Protein AF-0000000072267188 (afdb_homodimer)

Organism: Cereibacter sphaeroides (strain ATCC 17023 / DSM 158 / JCM 6121 / CCUG 31486 / LMG 2827 / NBRC 12203 / NCIMB 8253 / ATH 2.4.1.) (NCBI:txid272943)

Sequence (470 aa):
MLASLAALDLHISLFVNSAMGSLPTFDQLLHIVERNSLFKGVFSMMLFWGLWFAASRDVARTHARLLATLVVAVLAVAVGRTLAMVLPYRPRPIHDPDLGFLLHSGLSHETLDGWSSMPSDHAVLYFALATGIFLAHRAVGVVALLHAIFIICLPRIYFGLHYTGDIVAGTIIGIAMAVVLVPVLARQFQRLDLPGYAASHGALFYPAVFFVTWQVALMFGPVRDLLRDLAAALAMLASLAALDLHISLFVNSAMGSLPTFDQLLHIVERNSLFKGVFSMMLFWGLWFAASRDVARTHARLLATLVVAVLAVAVGRTLAMVLPYRPRPIHDPDLGFLLHSGLSHETLDGWSSMPSDHAVLYFALATGIFLAHRAVGVVALLHAIFIICLPRIYFGLHYTGDIVAGTIIGIAMAVVLVPVLARQFQRLDLPGYAASHGALFYPAVFFVTWQVALMFGPVRDLLRDLAAALA

InterPro domains:
  IPR000326 Phosphatidic acid phosphatase type 2/haloperoxidase [PF01569] (68-186)
  IPR000326 Phosphatidic acid phosphatase type 2/haloperoxidase [SM00014] (65-182)
  IPR036938 Phosphatidic acid phosphatase type 2/haloperoxidase superfamily [SSF48317] (5-191)

pLDDT: mean 95.25, std 4.06, range [75.12, 98.88]

Solvent-accessible surface area (backbone atoms only — not comparable to full-atom values): 22996 Å² total; per-residue (Å²): 107,70,66,56,52,49,48,49,32,48,51,55,27,47,56,55,19,62,57,59,74,75,45,59,68,57,52,51,53,50,51,51,47,61,71,34,49,74,62,44,32,44,51,56,42,29,52,52,41,16,49,63,49,52,51,79,68,65,41,57,59,38,43,15,22,50,54,21,17,55,53,44,22,55,50,32,33,53,50,30,50,50,44,21,68,71,43,82,79,34,80,29,49,47,57,39,78,85,76,68,70,62,73,52,88,91,56,54,58,62,62,73,62,96,51,42,27,42,37,24,49,65,28,10,27,38,31,10,38,13,43,17,42,26,75,50,37,55,72,65,9,50,54,34,42,49,43,33,46,62,50,56,44,44,48,34,28,39,55,26,58,26,47,48,54,20,38,50,50,9,31,52,52,7,35,52,48,19,68,56,46,16,62,54,43,15,52,52,31,49,73,68,37,47,50,57,45,42,70,74,37,28,34,60,40,46,20,51,50,48,52,53,43,51,33,52,21,50,72,38,45,55,59,52,51,49,53,52,52,49,52,59,69,72,94,107,71,66,56,51,51,49,50,32,49,50,54,26,46,57,55,21,63,56,60,76,77,45,59,68,56,52,51,52,51,50,50,48,62,70,34,50,74,63,44,34,43,51,57,41,28,52,50,41,15,50,63,48,52,51,79,68,64,41,57,59,38,44,14,22,50,54,21,17,55,54,45,21,54,52,33,33,53,49,30,52,49,45,22,68,72,43,82,78,34,80,29,49,47,57,38,78,85,76,66,68,63,76,53,88,93,56,56,60,62,62,74,61,96,48,41,27,42,37,24,50,65,27,9,26,39,30,10,38,14,43,15,41,24,76,50,38,55,72,65,9,50,54,36,42,49,43,32,46,61,50,56,44,44,49,34,26,39,56,26,57,27,45,48,54,18,38,52,50,9,31,52,52,7,35,51,48,20,69,57,45,17,62,54,43,14,52,51,31,50,75,70,38,47,50,58,46,42,70,74,37,28,35,60,40,46,19,51,49,48,51,52,42,52,34,52,21,49,72,39,45,54,58,53,51,49,53,52,51,50,52,59,68,72,95

Radius of gyration: 24.24 Å; Cα contacts (8 Å, |Δi|>4): 715; chains: 2; bounding box: 54×77×54 Å

Nearest PDB structures (foldseek):
  6ebu-assembly1_A  TM=7.072E-01  e=2.477E-03  Aquifex aeolicus VF5
  7f17-assembly3_C  TM=5.908E-01  e=7.025E-02  Pseudomonas aeruginosa
  7f18-assembly3_C  TM=6.341E-01  e=1.543E-01  Pseudomonas aeruginosa
  7f18-assembly2_B  TM=5.913E-01  e=1.268E-01  Pseudomonas aeruginosa
  6ebu-assembly1_A  TM=7.071E-01  e=2.822E-03  Aquifex aeolicus VF5

Foldseek 3Di:
DVVVVVVVLLVVLQVLQVCPPVDPVVLVVLVVLQVDLVQALLVLLVLLVVQLVVDDPPNLLLNLLSVLLLVLLVVQLVVQQVCQVPPDAAQFQLLDVVSPGDADPVDHNCVVPPTGQAQPSLLQNQLLSLLSNCVSPVVSSVVSVVSSPPRHPSVCSNRRVHTPVNNVRSNCSSNVSNVPRSVVRSVVCVVVPVVVVCVVVVVPPVVVVVVSSVCSSVVNVVVVVVVVVVVVVVD/DVVVVVVVLLVVLQVLQVCPPVDLVVLVVLVVLQVDLVLALLVLLVLLVVQLVVDDPPNLLLNLLSVLLLVLLVVQLVVQQVCQVPPPAAQFQLLDVVSPGDADPVDHNCVVNPTGQAAPSLLQNQLLSLLSNCVSPVVSSVVSVVSSPPRHPSVCSNRRVHTPVNNVRSNCSSNVSNVPRSVVRSVVCVVVPVVVVCVVPVVPNVVVVVVSSVCSSVVNVVVVVVVVVVVVVVD

Secondary structure (DSSP, 8-state):
-HHHHHHHHHHHHHHHHTTTTSSHHHHHHHHHHHH-GGGTHHHHHHHHHHHHHH--SSHHHHHHHHHHHHHHHHHHHHHHHHHHHHSPP---GGG-GGG-----TT--TTTTTTS--SS-HHHHHHHHHHHHHHHH-HHHHHHHHHHIIIIIIHHHHHTTSS-HHHHHHHHHHHHHHHHHHHHHHHHHHHHTTHHHHHHH-HHHHHHHHHHHHHHHHTTTHHHHHHHHHHHHHH-/-HHHHHHHHHHHHHHHHTTTTSSHHHHHHHHHHHH-GGGTHHHHHHHHHHHHHH--SSHHHHHHHHHHHHHHHHHHHHHHHHHHHHSPP---GGG-GGG-----TT--TTTTTTS--SS-HHHHHHHHHHHHHHHH-HHHHHHHHHHIIIIIIHHHHHTTSS-HHHHHHHHHHHHHHHHHHHHHHHHHHHHTTHHHHHHH-HHHHHHHHHHHHHHHHTTTHHHHHHHHHHHHHH-

Structure (mmCIF, N/CA/C/O backbone):
data_AF-0000000072267188-model_v1
#
loop_
_entity.id
_entity.type
_entity.pdbx_description
1 polymer 'Efflux channel'
#
loop_
_atom_site.group_PDB
_atom_site.id
_atom_site.type_symbol
_atom_site.label_atom_id
_atom_site.label_alt_id
_atom_site.label_comp_id
_atom_site.label_asym_id
_atom_site.label_entity_id
_atom_site.label_seq_id
_atom_site.pdbx_PDB_ins_code
_atom_site.Cartn_x
_atom_site.Cartn_y
_atom_site.Cartn_z
_atom_site.occupancy
_atom_site.B_iso_or_equiv
_atom_site.auth_seq_id
_atom_site.auth_comp_id
_atom_site.auth_asym_id
_atom_site.auth_atom_id
_atom_site.pdbx_PDB_model_num
ATOM 1 N N . MET A 1 1 ? 16.875 -37.344 -16.531 1 76.38 1 MET A N 1
ATOM 2 C CA . MET A 1 1 ? 15.516 -36.844 -16.391 1 76.38 1 MET A CA 1
ATOM 3 C C . MET A 1 1 ? 15.516 -35.438 -15.836 1 76.38 1 MET A C 1
ATOM 5 O O . MET A 1 1 ? 14.977 -34.5 -16.453 1 76.38 1 MET A O 1
ATOM 9 N N . LEU A 1 2 ? 16.172 -35.25 -14.766 1 77.06 2 LEU A N 1
ATOM 10 C CA . LEU A 1 2 ? 16.25 -33.906 -14.18 1 77.06 2 LEU A CA 1
ATOM 11 C C . LEU A 1 2 ? 17 -32.969 -15.109 1 77.06 2 LEU A C 1
ATOM 13 O O . LEU A 1 2 ? 16.609 -31.797 -15.25 1 77.06 2 LEU A O 1
ATOM 17 N N . ALA A 1 3 ? 18.016 -33.469 -15.781 1 86.44 3 ALA A N 1
ATOM 18 C CA . ALA A 1 3 ? 18.781 -32.625 -16.703 1 86.44 3 ALA A CA 1
ATOM 19 C C . ALA A 1 3 ? 17.938 -32.219 -17.891 1 86.44 3 ALA A C 1
ATOM 21 O O . ALA A 1 3 ? 18.031 -31.062 -18.359 1 86.44 3 ALA A O 1
ATOM 22 N N . SER A 1 4 ? 17.109 -33.094 -18.328 1 89.62 4 SER A N 1
ATOM 23 C CA . SER A 1 4 ? 16.234 -32.781 -19.453 1 89.62 4 SER A CA 1
ATOM 24 C C . SER A 1 4 ? 15.172 -31.766 -19.078 1 89.62 4 SER A C 1
ATOM 26 O O . SER A 1 4 ? 14.859 -30.875 -19.859 1 89.62 4 SER A O 1
ATOM 28 N N . LEU A 1 5 ? 14.656 -31.891 -17.922 1 88.88 5 LEU A N 1
ATOM 29 C CA . LEU A 1 5 ? 13.664 -30.938 -17.453 1 88.88 5 LEU A CA 1
ATOM 30 C C . LEU A 1 5 ? 14.289 -29.547 -17.297 1 88.88 5 LEU A C 1
ATOM 32 O O . LEU A 1 5 ? 13.648 -28.531 -17.609 1 88.88 5 LEU A O 1
ATOM 36 N N . ALA A 1 6 ? 15.484 -29.594 -16.812 1 90.06 6 ALA A N 1
ATOM 37 C CA . ALA A 1 6 ? 16.203 -28.328 -16.656 1 90.06 6 ALA A CA 1
ATOM 38 C C . ALA A 1 6 ? 16.469 -27.672 -18 1 90.06 6 ALA A C 1
ATOM 40 O O . ALA A 1 6 ? 16.359 -26.453 -18.141 1 90.06 6 ALA A O 1
ATOM 41 N N . ALA A 1 7 ? 16.828 -28.484 -18.891 1 92.69 7 ALA A N 1
ATOM 42 C CA . ALA A 1 7 ? 17.078 -27.969 -20.234 1 92.69 7 ALA A CA 1
ATOM 43 C C . ALA A 1 7 ? 15.805 -27.422 -20.875 1 92.69 7 ALA A C 1
ATOM 45 O O . ALA A 1 7 ? 15.828 -26.375 -21.516 1 92.69 7 ALA A O 1
ATOM 46 N N . LEU A 1 8 ? 14.773 -28.156 -20.719 1 94.25 8 LEU A N 1
ATOM 47 C CA . LEU A 1 8 ? 13.484 -27.688 -21.219 1 94.25 8 LEU A CA 1
ATOM 48 C C . LEU A 1 8 ? 13.07 -26.375 -20.562 1 94.25 8 LEU A C 1
ATOM 50 O O . LEU A 1 8 ? 12.602 -25.453 -21.234 1 94.25 8 LEU A O 1
ATOM 54 N N . ASP A 1 9 ? 13.203 -26.297 -19.266 1 95.75 9 ASP A N 1
ATOM 55 C CA . ASP A 1 9 ? 12.922 -25.094 -18.5 1 95.75 9 ASP A CA 1
ATOM 56 C C . ASP A 1 9 ? 13.695 -23.906 -19.047 1 95.75 9 ASP A C 1
ATOM 58 O O . ASP A 1 9 ? 13.109 -22.844 -19.297 1 95.75 9 ASP A O 1
ATOM 62 N N . LEU A 1 10 ? 14.953 -24.141 -19.281 1 94.56 10 LEU A N 1
ATOM 63 C CA . LEU A 1 10 ? 15.805 -23.078 -19.828 1 94.56 10 LEU A CA 1
ATOM 64 C C . LEU A 1 10 ? 15.352 -22.688 -21.219 1 94.56 10 LEU A C 1
ATOM 66 O O . LEU A 1 10 ? 15.258 -21.484 -21.531 1 94.56 10 LEU A O 1
ATOM 70 N N . HIS A 1 11 ? 15.07 -23.656 -22 1 95.56 11 HIS A N 1
ATOM 71 C CA . HIS A 1 11 ? 14.664 -23.406 -23.391 1 95.56 11 HIS A CA 1
ATOM 72 C C . HIS A 1 11 ? 13.391 -22.578 -23.453 1 95.56 11 HIS A C 1
ATOM 74 O O . HIS A 1 11 ? 13.328 -21.594 -24.188 1 95.56 11 HIS A O 1
ATOM 80 N N . ILE A 1 12 ? 12.43 -22.906 -22.688 1 96.81 12 ILE A N 1
ATOM 81 C CA . ILE A 1 12 ? 11.164 -22.188 -22.672 1 96.81 12 ILE A CA 1
ATOM 82 C C . ILE A 1 12 ? 11.383 -20.766 -22.156 1 96.81 12 ILE A C 1
ATOM 84 O O . ILE A 1 12 ? 10.844 -19.812 -22.703 1 96.81 12 ILE A O 1
ATOM 88 N N . SER A 1 13 ? 12.133 -20.641 -21.094 1 97.12 13 SER A N 1
ATOM 89 C CA . SER A 1 13 ? 12.414 -19.328 -20.516 1 97.12 13 SER A CA 1
ATOM 90 C C . SER A 1 13 ? 13.125 -18.422 -21.5 1 97.12 13 SER A C 1
ATOM 92 O O . SER A 1 13 ? 12.773 -17.25 -21.625 1 97.12 13 SER A O 1
ATOM 94 N N . LEU A 1 14 ? 14.078 -19.016 -22.234 1 95.94 14 LEU A N 1
ATOM 95 C CA . LEU A 1 14 ? 14.82 -18.25 -23.219 1 95.94 14 LEU A CA 1
ATOM 96 C C . LEU A 1 14 ? 13.922 -17.844 -24.391 1 95.94 14 LEU A C 1
ATOM 98 O O . LEU A 1 14 ? 14.078 -16.766 -24.969 1 95.94 14 LEU A O 1
ATOM 102 N N . PHE A 1 15 ? 13.062 -18.688 -24.734 1 96.62 15 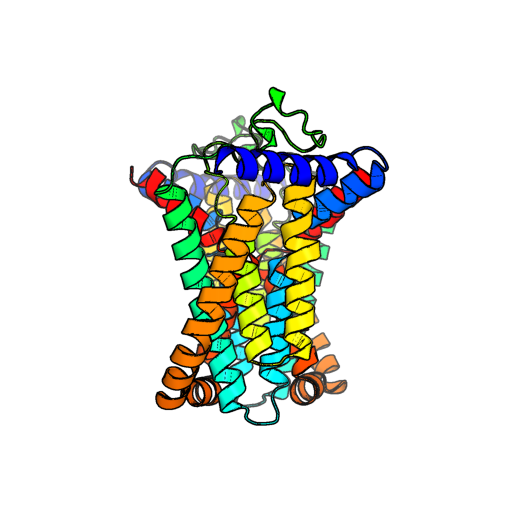PHE A N 1
ATOM 103 C CA . PHE A 1 15 ? 12.117 -18.375 -25.797 1 96.62 15 PHE A CA 1
ATOM 104 C C . PHE A 1 15 ? 11.281 -17.156 -25.453 1 96.62 15 PHE A C 1
ATOM 106 O O . PHE A 1 15 ? 11.117 -16.25 -26.266 1 96.62 15 PHE A O 1
ATOM 113 N N . VAL A 1 16 ? 10.742 -17.078 -24.25 1 96.69 16 VAL A N 1
ATOM 114 C CA . VAL A 1 16 ? 9.945 -15.945 -23.797 1 96.69 16 VAL A CA 1
ATOM 115 C C . VAL A 1 16 ? 10.812 -14.688 -23.75 1 96.69 16 VAL A C 1
ATOM 117 O O . VAL A 1 16 ? 10.398 -13.625 -24.234 1 96.69 16 VAL A O 1
ATOM 120 N N . ASN A 1 17 ? 11.969 -14.836 -23.234 1 96.81 17 ASN A N 1
ATOM 121 C CA . ASN A 1 17 ? 12.898 -13.719 -23.109 1 96.81 17 ASN A CA 1
ATOM 122 C C . ASN A 1 17 ? 13.359 -13.211 -24.469 1 96.81 17 ASN A C 1
ATOM 124 O O . ASN A 1 17 ? 13.703 -12.039 -24.609 1 96.81 17 ASN A O 1
ATOM 128 N N . SER A 1 18 ? 13.344 -14.07 -25.469 1 95.25 18 SER A N 1
ATOM 129 C CA . SER A 1 18 ? 13.914 -13.758 -26.781 1 95.25 18 SER A CA 1
ATOM 130 C C . SER A 1 18 ? 13.148 -12.625 -27.469 1 95.25 18 SER A C 1
ATOM 132 O O . SER A 1 18 ? 13.656 -12 -28.391 1 95.25 18 SER A O 1
ATOM 134 N N . ALA A 1 19 ? 11.977 -12.367 -27.016 1 95.69 19 ALA A N 1
ATOM 135 C CA . ALA A 1 19 ? 11.18 -11.297 -27.594 1 95.69 19 ALA A CA 1
ATOM 136 C C . ALA A 1 19 ? 11.672 -9.93 -27.109 1 95.69 19 ALA A C 1
ATOM 138 O O . ALA A 1 19 ? 11.312 -8.898 -27.688 1 95.69 19 ALA A O 1
ATOM 139 N N . MET A 1 20 ? 12.344 -9.945 -26.062 1 94.44 20 MET A N 1
ATOM 140 C CA . MET A 1 20 ? 12.852 -8.688 -25.5 1 94.44 20 MET A CA 1
ATOM 141 C C . MET A 1 20 ? 13.773 -7.988 -26.5 1 94.44 20 MET A C 1
ATOM 143 O O . MET A 1 20 ? 14.594 -8.641 -27.156 1 94.44 20 MET A O 1
ATOM 147 N N . GLY A 1 21 ? 13.617 -6.691 -26.578 1 92.12 21 GLY A N 1
ATOM 148 C CA . GLY A 1 21 ? 14.438 -5.926 -27.516 1 92.12 21 GLY A CA 1
ATOM 149 C C . GLY A 1 21 ? 13.766 -5.695 -28.844 1 92.12 21 GLY A C 1
ATOM 150 O O . GLY A 1 21 ? 14.164 -4.801 -29.609 1 92.12 21 GLY A O 1
ATOM 151 N N . SER A 1 22 ? 12.781 -6.461 -29.203 1 94.25 22 SER A N 1
ATOM 152 C CA . SER A 1 22 ? 12.086 -6.305 -30.484 1 94.25 22 SER A CA 1
ATOM 153 C C . SER A 1 22 ? 11.289 -5 -30.516 1 94.25 22 SER A C 1
ATOM 155 O O . SER A 1 22 ? 11.242 -4.324 -31.547 1 94.25 22 SER A O 1
ATOM 157 N N . LEU A 1 23 ? 10.711 -4.629 -29.453 1 93.5 23 LEU A N 1
ATOM 158 C CA . LEU A 1 23 ? 9.992 -3.373 -29.297 1 93.5 23 LEU A CA 1
ATOM 159 C C . LEU A 1 23 ? 10.367 -2.695 -27.984 1 93.5 23 LEU A C 1
ATOM 161 O O . LEU A 1 23 ? 9.711 -2.91 -26.953 1 93.5 23 LEU A O 1
ATOM 165 N N . PRO A 1 24 ? 11.281 -1.83 -28.094 1 91.5 24 PRO A N 1
ATOM 166 C CA . PRO A 1 24 ? 11.828 -1.22 -26.875 1 91.5 24 PRO A CA 1
ATOM 167 C C . PRO A 1 24 ? 10.766 -0.508 -26.047 1 91.5 24 PRO A C 1
ATOM 169 O O . PRO A 1 24 ? 10.805 -0.563 -24.812 1 91.5 24 PRO A O 1
ATOM 172 N N . THR A 1 25 ? 9.852 0.139 -26.703 1 92.56 25 THR A N 1
ATOM 173 C CA . THR A 1 25 ? 8.797 0.828 -25.984 1 92.56 25 THR A CA 1
ATOM 174 C C . THR A 1 25 ? 7.926 -0.168 -25.219 1 92.56 25 THR A C 1
ATOM 176 O O . THR A 1 25 ? 7.535 0.09 -24.078 1 92.56 25 THR A O 1
ATOM 179 N N . PHE A 1 26 ? 7.672 -1.288 -25.812 1 94.31 26 PHE A N 1
ATOM 180 C CA . PHE A 1 26 ? 6.906 -2.334 -25.141 1 94.31 26 PHE A CA 1
ATOM 181 C C . PHE A 1 26 ? 7.66 -2.855 -23.922 1 94.31 26 PHE A C 1
ATOM 183 O O . PHE A 1 26 ? 7.066 -3.047 -22.859 1 94.31 26 PHE A O 1
ATOM 190 N N . ASP A 1 27 ? 8.953 -3.035 -24.078 1 95.94 27 ASP A N 1
ATOM 191 C CA . ASP A 1 27 ? 9.773 -3.514 -22.969 1 95.94 27 ASP A CA 1
ATOM 192 C C . ASP A 1 27 ? 9.727 -2.549 -21.781 1 95.94 27 ASP A C 1
ATOM 194 O O . ASP A 1 27 ? 9.586 -2.973 -20.641 1 95.94 27 ASP A O 1
ATOM 198 N N . GLN A 1 28 ? 9.742 -1.306 -22.141 1 94.81 28 GLN A N 1
ATOM 199 C CA . GLN A 1 28 ? 9.727 -0.291 -21.094 1 94.81 28 GLN A CA 1
ATOM 200 C C . GLN A 1 28 ? 8.375 -0.25 -20.375 1 94.81 28 GLN A C 1
ATOM 202 O O . GLN A 1 28 ? 8.312 -0.186 -19.156 1 94.81 28 GLN A O 1
ATOM 207 N N . LEU A 1 29 ? 7.348 -0.278 -21.109 1 94.94 29 LEU A N 1
ATOM 208 C CA . LEU A 1 29 ? 6.008 -0.239 -20.531 1 94.94 29 LEU A CA 1
ATOM 209 C C . LEU A 1 29 ? 5.746 -1.479 -19.688 1 94.94 29 LEU A C 1
ATOM 211 O O . LEU A 1 29 ? 5.18 -1.382 -18.594 1 94.94 29 LEU A O 1
ATOM 215 N N . LEU A 1 30 ? 6.176 -2.619 -20.172 1 96.31 30 LEU A N 1
ATOM 216 C CA . LEU A 1 30 ? 5.996 -3.861 -19.422 1 96.31 30 LEU A CA 1
ATOM 217 C C . LEU A 1 30 ? 6.801 -3.838 -18.125 1 96.31 30 LEU A C 1
ATOM 219 O O . LEU A 1 30 ? 6.352 -4.363 -17.109 1 96.31 30 LEU A O 1
ATOM 223 N N . HIS A 1 31 ? 7.965 -3.232 -18.219 1 96.12 31 HIS A N 1
ATOM 224 C CA . HIS A 1 31 ? 8.789 -3.102 -17.016 1 96.12 31 HIS A CA 1
ATOM 225 C C . HIS A 1 31 ? 8.117 -2.213 -15.977 1 96.12 31 HIS A C 1
ATOM 227 O O . HIS A 1 31 ? 8.18 -2.496 -14.781 1 96.12 31 HIS A O 1
ATOM 233 N N . ILE A 1 32 ? 7.438 -1.173 -16.438 1 95.5 32 ILE A N 1
ATOM 234 C CA . ILE A 1 32 ? 6.688 -0.298 -15.539 1 95.5 32 ILE A CA 1
ATOM 235 C C . ILE A 1 32 ? 5.547 -1.08 -14.891 1 95.5 32 ILE A C 1
ATOM 237 O O . ILE A 1 32 ? 5.348 -1 -13.672 1 95.5 32 ILE A O 1
ATOM 241 N N . VAL A 1 33 ? 4.875 -1.87 -15.625 1 95.31 33 VAL A N 1
ATOM 242 C CA . VAL A 1 33 ? 3.738 -2.652 -15.148 1 95.31 33 VAL A CA 1
ATOM 243 C C . VAL A 1 33 ? 4.211 -3.668 -14.109 1 95.31 33 VAL A C 1
ATOM 245 O O . VAL A 1 33 ? 3.617 -3.789 -13.039 1 95.31 33 VAL A O 1
ATOM 248 N N . GLU A 1 34 ? 5.254 -4.332 -14.391 1 94.5 34 GLU A N 1
ATOM 249 C CA . GLU A 1 34 ? 5.688 -5.43 -13.531 1 94.5 34 GLU A CA 1
ATOM 250 C C . GLU A 1 34 ? 6.25 -4.914 -12.211 1 94.5 34 GLU A C 1
ATOM 252 O O . GLU A 1 34 ? 6.195 -5.609 -11.195 1 94.5 34 GLU A O 1
ATOM 257 N N . ARG A 1 35 ? 6.727 -3.686 -12.211 1 93.56 35 ARG A N 1
ATOM 258 C CA . ARG A 1 35 ? 7.379 -3.176 -11.008 1 93.56 35 ARG A CA 1
ATOM 259 C C . ARG A 1 35 ? 6.395 -2.404 -10.133 1 93.56 35 ARG A C 1
ATOM 261 O O . ARG A 1 35 ? 6.648 -2.186 -8.945 1 93.56 35 ARG A O 1
ATOM 268 N N . ASN A 1 36 ? 5.332 -1.927 -10.711 1 95.62 36 ASN A N 1
ATOM 269 C CA . ASN A 1 36 ? 4.43 -1.022 -10 1 95.62 36 ASN A CA 1
ATOM 270 C C . ASN A 1 36 ? 3.275 -1.778 -9.352 1 95.62 36 ASN A C 1
ATOM 272 O O . ASN A 1 36 ? 2.549 -2.51 -10.023 1 95.62 36 ASN A O 1
ATOM 276 N N . SER A 1 37 ? 2.998 -1.562 -8.07 1 94.31 37 SER A N 1
ATOM 277 C CA . SER A 1 37 ? 1.978 -2.262 -7.297 1 94.31 37 SER A CA 1
ATOM 278 C C . SER A 1 37 ? 0.576 -1.916 -7.789 1 94.31 37 SER A C 1
ATOM 280 O O . SER A 1 37 ? -0.388 -2.619 -7.477 1 94.31 37 SER A O 1
ATOM 282 N N . LEU A 1 38 ? 0.444 -0.849 -8.57 1 95.12 38 LEU A N 1
ATOM 283 C CA . LEU A 1 38 ? -0.836 -0.44 -9.141 1 95.12 38 LEU A CA 1
ATOM 284 C C . LEU A 1 38 ? -1.42 -1.544 -10.016 1 95.12 38 LEU A C 1
ATOM 286 O O . LEU A 1 38 ? -2.641 -1.65 -10.156 1 95.12 38 LEU A O 1
ATOM 290 N N . PHE A 1 39 ? -0.511 -2.354 -10.484 1 96.19 39 PHE A N 1
ATOM 291 C CA . PHE A 1 39 ? -0.973 -3.322 -11.469 1 96.19 39 PHE A CA 1
ATOM 292 C C . PHE A 1 39 ? -0.914 -4.738 -10.906 1 96.19 39 PHE A C 1
ATOM 294 O O . PHE A 1 39 ? -1.162 -5.707 -11.625 1 96.19 39 PHE A O 1
ATOM 301 N N . LYS A 1 40 ? -0.637 -4.918 -9.664 1 95.38 40 LYS A N 1
ATOM 302 C CA . LYS A 1 40 ? -0.408 -6.242 -9.094 1 95.38 40 LYS A CA 1
ATOM 303 C C . LYS A 1 40 ? -1.466 -6.582 -8.047 1 95.38 40 LYS A C 1
ATOM 305 O O . LYS A 1 40 ? -2.637 -6.777 -8.375 1 95.38 40 LYS A O 1
ATOM 310 N N . GLY A 1 41 ? -1.154 -6.484 -6.809 1 94.81 41 GLY A N 1
ATOM 311 C CA . GLY A 1 41 ? -2.014 -7.027 -5.77 1 94.81 41 GLY A CA 1
ATOM 312 C C . GLY A 1 41 ? -3.26 -6.195 -5.531 1 94.81 41 GLY A C 1
ATOM 313 O O . GLY A 1 41 ? -4.277 -6.711 -5.066 1 94.81 41 GLY A O 1
ATOM 314 N N . VAL A 1 42 ? -3.191 -4.848 -5.832 1 97.69 42 VAL A N 1
ATOM 315 C CA . VAL A 1 42 ? -4.336 -3.982 -5.578 1 97.69 42 VAL A CA 1
ATOM 316 C C . VAL A 1 42 ? -5.52 -4.426 -6.438 1 97.69 42 VAL A C 1
ATOM 318 O O . VAL A 1 42 ? -6.672 -4.355 -6.004 1 97.69 42 VAL A O 1
ATOM 321 N N . PHE A 1 43 ? -5.234 -4.934 -7.637 1 97.44 43 PHE A N 1
ATOM 322 C CA . PHE A 1 43 ? -6.285 -5.41 -8.531 1 97.44 43 PHE A CA 1
ATOM 323 C C . PHE A 1 43 ? -7.012 -6.605 -7.922 1 97.44 43 PHE A C 1
ATOM 325 O O . PHE A 1 43 ? -8.242 -6.621 -7.859 1 97.44 43 PHE A O 1
ATOM 332 N N . SER A 1 44 ? -6.281 -7.594 -7.441 1 97.38 44 SER A N 1
ATOM 333 C CA . SER A 1 44 ? -6.879 -8.773 -6.824 1 97.38 44 SER A CA 1
ATOM 334 C C . SER A 1 44 ? -7.711 -8.398 -5.602 1 97.38 44 SER A C 1
ATOM 336 O O . SER A 1 44 ? -8.781 -8.969 -5.371 1 97.38 44 SER A O 1
ATOM 338 N N . MET A 1 45 ? -7.234 -7.418 -4.84 1 98.5 45 MET A N 1
ATOM 339 C CA . MET A 1 45 ? -7.961 -7.02 -3.639 1 98.5 45 MET A CA 1
ATOM 340 C C . MET A 1 45 ? -9.227 -6.246 -4 1 98.5 45 MET A C 1
ATOM 342 O O . MET A 1 45 ? -10.227 -6.324 -3.293 1 98.5 45 MET A O 1
ATOM 346 N N . MET A 1 46 ? -9.141 -5.52 -5.152 1 98.62 46 MET A N 1
ATOM 347 C CA . MET A 1 46 ? -10.359 -4.871 -5.629 1 98.62 46 MET A CA 1
ATOM 348 C C . MET A 1 46 ? -11.414 -5.906 -6.008 1 98.62 46 MET A C 1
ATOM 350 O O . MET A 1 46 ? -12.602 -5.719 -5.727 1 98.62 46 MET A O 1
ATOM 354 N N . LEU A 1 47 ? -11 -7.016 -6.652 1 98.44 47 LEU A N 1
ATOM 355 C CA . LEU A 1 47 ? -11.93 -8.102 -6.961 1 98.44 47 LEU A CA 1
ATOM 356 C C . LEU A 1 47 ? -12.516 -8.695 -5.684 1 98.44 47 LEU A C 1
ATOM 358 O O . LEU A 1 47 ? -13.711 -8.984 -5.625 1 98.44 47 LEU A O 1
ATOM 362 N N . PHE A 1 48 ? -11.68 -8.875 -4.637 1 98.44 48 PHE A N 1
ATOM 363 C CA . PHE A 1 48 ? -12.109 -9.391 -3.342 1 98.44 48 PHE A CA 1
ATOM 364 C C . PHE A 1 48 ? -13.211 -8.523 -2.756 1 98.44 48 PHE A C 1
ATOM 366 O O . PHE A 1 48 ? -14.281 -9.023 -2.4 1 98.44 48 PHE A O 1
ATOM 373 N N . TRP A 1 49 ? -13.008 -7.219 -2.705 1 98.44 49 TRP A N 1
ATOM 374 C CA . TRP A 1 49 ? -13.969 -6.293 -2.121 1 98.44 49 TRP A CA 1
ATOM 375 C C . TRP A 1 49 ? -15.242 -6.23 -2.957 1 98.44 49 TRP A C 1
ATOM 377 O O . TRP A 1 49 ? -16.344 -6.16 -2.414 1 98.44 49 TRP A O 1
ATOM 387 N N . GLY A 1 50 ? -15.062 -6.227 -4.305 1 98.38 50 GLY A N 1
ATOM 388 C CA . GLY A 1 50 ? -16.234 -6.246 -5.176 1 98.38 50 GLY A CA 1
ATOM 389 C C . GLY A 1 50 ? -17.109 -7.457 -4.961 1 98.38 50 GLY A C 1
ATOM 390 O O . GLY A 1 50 ? -18.328 -7.328 -4.824 1 98.38 50 GLY A O 1
ATOM 391 N N . LEU A 1 51 ? -16.516 -8.602 -4.887 1 97.5 51 LEU A N 1
ATOM 392 C CA . LEU A 1 51 ? -17.266 -9.836 -4.699 1 97.5 51 LEU A CA 1
ATOM 393 C C . LEU A 1 51 ? -17.891 -9.883 -3.316 1 97.5 51 LEU A C 1
ATOM 395 O O . LEU A 1 51 ? -19.016 -10.391 -3.16 1 97.5 51 LEU A O 1
ATOM 399 N N . TRP A 1 52 ? -17.188 -9.398 -2.305 1 97.19 52 TRP A N 1
ATOM 400 C CA . TRP A 1 52 ? -17.688 -9.352 -0.937 1 97.19 52 TRP A CA 1
ATOM 401 C C . TRP A 1 52 ? -19.031 -8.633 -0.875 1 97.19 52 TRP A C 1
ATOM 403 O O . TRP A 1 52 ? -19.969 -9.102 -0.213 1 97.19 52 TRP A O 1
ATOM 413 N N . PHE A 1 53 ? -19.188 -7.586 -1.665 1 96.44 53 PHE A N 1
ATOM 414 C CA . PHE A 1 53 ? -20.391 -6.766 -1.547 1 96.44 53 PHE A CA 1
ATOM 415 C C . PHE A 1 53 ? -21.359 -7.055 -2.686 1 96.44 53 PHE A C 1
ATOM 417 O O . PHE A 1 53 ? -22.469 -6.52 -2.713 1 96.44 53 PHE A O 1
ATOM 424 N N . ALA A 1 54 ? -20.922 -7.863 -3.6 1 95.56 54 ALA A N 1
ATOM 425 C CA . ALA A 1 54 ? -21.812 -8.281 -4.676 1 95.56 54 ALA A CA 1
ATOM 426 C C . ALA A 1 54 ? -22.641 -9.5 -4.266 1 95.56 54 ALA A C 1
ATOM 428 O O . ALA A 1 54 ? -23.656 -9.812 -4.883 1 95.56 54 ALA A O 1
ATOM 429 N N . ALA A 1 55 ? -22.109 -10.211 -3.303 1 90.56 55 ALA A N 1
ATOM 430 C CA . ALA A 1 55 ? -22.75 -11.477 -2.926 1 90.56 55 ALA A CA 1
ATOM 431 C C . ALA A 1 55 ? -24.219 -11.258 -2.535 1 90.56 55 ALA A C 1
ATOM 433 O O . ALA A 1 55 ? -24.516 -10.438 -1.665 1 90.56 55 ALA A O 1
ATOM 434 N N . SER A 1 56 ? -25.109 -11.875 -3.203 1 87.62 56 SER A N 1
ATOM 435 C CA . SER A 1 56 ? -26.547 -11.742 -2.947 1 87.62 56 SER A CA 1
ATOM 436 C C . SER A 1 56 ? -27.188 -13.102 -2.686 1 87.62 56 SER A C 1
ATOM 438 O O . SER A 1 56 ? -28.266 -13.18 -2.09 1 87.62 56 SER A O 1
ATOM 440 N N . ARG A 1 57 ? -26.594 -14.094 -3.209 1 87.88 57 ARG A N 1
ATOM 441 C CA . ARG A 1 57 ? -27.031 -15.461 -2.947 1 87.88 57 ARG A CA 1
ATOM 442 C C . ARG A 1 57 ? -25.984 -16.219 -2.135 1 87.88 57 ARG A C 1
ATOM 444 O O . ARG A 1 57 ? -24.781 -16.078 -2.371 1 87.88 57 ARG A O 1
ATOM 451 N N . ASP A 1 58 ? -26.359 -17 -1.186 1 91.94 58 ASP A N 1
ATOM 452 C CA . ASP A 1 58 ? -25.453 -17.781 -0.338 1 91.94 58 ASP A CA 1
ATOM 453 C C . ASP A 1 58 ? -24.344 -16.891 0.229 1 91.94 58 ASP A C 1
ATOM 455 O O . ASP A 1 58 ? -23.156 -17.219 0.122 1 91.94 58 ASP A O 1
ATOM 459 N N . VAL A 1 59 ? -24.734 -15.766 0.661 1 94.19 59 VAL A N 1
ATOM 460 C CA . VAL A 1 59 ? -23.844 -14.703 1.112 1 94.19 59 VAL A CA 1
ATOM 461 C C . VAL A 1 59 ? -22.859 -15.25 2.143 1 94.19 59 VAL A C 1
ATOM 463 O O . VAL A 1 59 ? -21.656 -15.055 2.021 1 94.19 59 VAL A O 1
ATOM 466 N N . ALA A 1 60 ? -23.328 -16.047 3.08 1 95.12 60 ALA A N 1
ATOM 467 C CA . ALA A 1 60 ? -22.484 -16.578 4.141 1 95.12 60 ALA A CA 1
ATOM 468 C C . ALA A 1 60 ? -21.391 -17.484 3.568 1 95.12 60 ALA A C 1
ATOM 470 O O . ALA A 1 60 ? -20.234 -17.422 3.99 1 95.12 60 ALA A O 1
ATOM 471 N N . ARG A 1 61 ? -21.75 -18.25 2.639 1 95.88 61 ARG A N 1
ATOM 472 C CA . ARG A 1 61 ? -20.797 -19.156 2.018 1 95.88 61 ARG A CA 1
ATOM 473 C C . ARG A 1 61 ? -19.734 -18.391 1.23 1 95.88 61 ARG A C 1
ATOM 475 O O . ARG A 1 61 ? -18.547 -18.688 1.335 1 95.88 61 ARG A O 1
ATOM 482 N N . THR A 1 62 ? -20.172 -17.438 0.423 1 97.25 62 THR A N 1
ATOM 483 C CA . THR A 1 62 ? -19.25 -16.625 -0.364 1 97.25 62 THR A CA 1
ATOM 484 C C . THR A 1 62 ? -18.297 -15.859 0.545 1 97.25 62 THR A C 1
ATOM 486 O O . THR A 1 62 ? -17.078 -15.859 0.323 1 97.25 62 THR A O 1
ATOM 489 N N . HIS A 1 63 ? -18.828 -15.258 1.566 1 97.88 63 HIS A N 1
ATOM 490 C CA . HIS A 1 63 ? -18 -14.5 2.506 1 97.88 63 HIS A CA 1
ATOM 491 C C . HIS A 1 63 ? -17 -15.406 3.215 1 97.88 63 HIS A C 1
ATOM 493 O O . HIS A 1 63 ? -15.836 -15.039 3.377 1 97.88 63 HIS A O 1
ATOM 499 N N . ALA A 1 64 ? -17.438 -16.562 3.609 1 98.19 64 ALA A N 1
ATOM 500 C CA . ALA A 1 64 ? -16.562 -17.516 4.27 1 98.19 64 ALA A CA 1
ATOM 501 C C . ALA A 1 64 ? -15.414 -17.922 3.35 1 98.19 64 ALA A C 1
ATOM 503 O O . ALA A 1 64 ? -14.258 -18 3.779 1 98.19 64 ALA A O 1
ATOM 504 N N . ARG A 1 65 ? -15.703 -18.172 2.145 1 98.31 65 ARG A N 1
ATOM 505 C CA . ARG A 1 65 ? -14.68 -18.578 1.182 1 98.31 65 ARG A CA 1
ATOM 506 C C . ARG A 1 65 ? -13.703 -17.438 0.922 1 98.31 65 ARG A C 1
ATOM 508 O O . ARG A 1 65 ? -12.492 -17.656 0.807 1 98.31 65 ARG A O 1
ATOM 515 N N . LEU A 1 66 ? -14.203 -16.234 0.809 1 98.56 66 LEU A N 1
ATOM 516 C CA . LEU A 1 66 ? -13.344 -15.07 0.589 1 98.56 66 LEU A CA 1
ATOM 517 C C . LEU A 1 66 ? -12.414 -14.852 1.777 1 98.56 66 LEU A C 1
ATOM 519 O O . LEU A 1 66 ? -11.219 -14.602 1.599 1 98.56 66 LEU A O 1
ATOM 523 N N . LEU A 1 67 ? -12.938 -14.969 2.957 1 98.44 67 LEU A N 1
ATOM 524 C CA . LEU A 1 67 ? -12.102 -14.836 4.145 1 98.44 67 LEU A CA 1
ATOM 525 C C . LEU A 1 67 ? -11.062 -15.953 4.203 1 98.44 67 LEU A C 1
ATOM 527 O O . LEU A 1 67 ? -9.898 -15.703 4.523 1 98.44 67 LEU A O 1
ATOM 531 N N . ALA A 1 68 ? -11.477 -17.125 3.926 1 98.81 68 ALA A N 1
ATOM 532 C CA . ALA A 1 68 ? -10.555 -18.25 3.865 1 98.81 68 ALA A CA 1
ATOM 533 C C . ALA A 1 68 ? -9.461 -18.016 2.83 1 98.81 68 ALA A C 1
ATOM 535 O O . ALA A 1 68 ? -8.297 -18.375 3.047 1 98.81 68 ALA A O 1
ATOM 536 N N . THR A 1 69 ? -9.828 -17.438 1.706 1 98.88 69 THR A N 1
ATOM 537 C CA . THR A 1 69 ? -8.883 -17.109 0.648 1 98.88 69 THR A CA 1
ATOM 538 C C . THR A 1 69 ? -7.77 -16.203 1.176 1 98.88 69 THR A C 1
ATOM 540 O O . THR A 1 69 ? -6.59 -16.438 0.902 1 98.88 69 THR A O 1
ATOM 543 N N . LEU A 1 70 ? -8.094 -15.195 1.942 1 98.44 70 LEU A N 1
ATOM 544 C CA . LEU A 1 70 ? -7.098 -14.297 2.516 1 98.44 70 LEU A CA 1
ATOM 545 C C . LEU A 1 70 ? -6.148 -15.062 3.438 1 98.44 70 LEU A C 1
ATOM 547 O O . LEU A 1 70 ? -4.93 -14.906 3.342 1 98.44 70 LEU A O 1
ATOM 551 N N . VAL A 1 71 ? -6.699 -15.883 4.258 1 98.56 71 VAL A N 1
ATOM 552 C CA . VAL A 1 71 ? -5.891 -16.641 5.207 1 98.56 71 VAL A CA 1
ATOM 553 C C . VAL A 1 71 ? -4.965 -17.594 4.449 1 98.56 71 VAL A C 1
ATOM 555 O O . VAL A 1 71 ? -3.768 -17.656 4.727 1 98.56 71 VAL A O 1
ATOM 558 N N . VAL A 1 72 ? -5.504 -18.297 3.49 1 98.75 72 VAL A N 1
ATOM 559 C CA . VAL A 1 72 ? -4.746 -19.281 2.736 1 98.75 72 VAL A CA 1
ATOM 560 C C . VAL A 1 72 ? -3.658 -18.594 1.919 1 98.75 72 VAL A C 1
ATOM 562 O O . VAL A 1 72 ? -2.555 -19.125 1.766 1 98.75 72 VAL A O 1
ATOM 565 N N . ALA A 1 73 ? -3.992 -17.438 1.35 1 97.81 73 ALA A N 1
ATOM 566 C CA . ALA A 1 73 ? -2.99 -16.688 0.602 1 97.81 73 ALA A CA 1
ATOM 567 C C . ALA A 1 73 ? -1.786 -16.359 1.479 1 97.81 73 ALA A C 1
ATOM 569 O O . ALA A 1 73 ? -0.639 -16.5 1.05 1 97.81 73 ALA A O 1
ATOM 570 N N . VAL A 1 74 ? -2.012 -15.938 2.723 1 97.19 74 VAL A N 1
ATOM 571 C CA . VAL A 1 74 ? -0.948 -15.617 3.67 1 97.19 74 VAL A CA 1
ATOM 572 C C . VAL A 1 74 ? -0.148 -16.875 3.998 1 97.19 74 VAL A C 1
ATOM 574 O O . VAL A 1 74 ? 1.085 -16.859 3.982 1 97.19 74 VAL A O 1
ATOM 577 N N . LEU A 1 75 ? -0.835 -17.922 4.227 1 98.12 75 LEU A N 1
ATOM 578 C CA . LEU A 1 75 ? -0.183 -19.188 4.516 1 98.12 75 LEU A CA 1
ATOM 579 C C . LEU A 1 75 ? 0.635 -19.672 3.32 1 98.12 75 LEU A C 1
ATOM 581 O O . LEU A 1 75 ? 1.734 -20.203 3.488 1 98.12 75 LEU A O 1
ATOM 585 N N . ALA A 1 76 ? 0.079 -19.5 2.154 1 98.12 76 ALA A N 1
ATOM 586 C CA . ALA A 1 76 ? 0.755 -19.938 0.94 1 98.12 76 ALA A CA 1
ATOM 587 C C . ALA A 1 76 ? 2.076 -19.203 0.744 1 98.12 76 ALA A C 1
ATOM 589 O O . ALA A 1 76 ? 3.092 -19.812 0.402 1 98.12 76 ALA A O 1
ATOM 590 N N . VAL A 1 77 ? 2.055 -17.938 0.923 1 95.62 77 VAL A N 1
ATOM 591 C CA . VAL A 1 77 ? 3.287 -17.172 0.777 1 95.62 77 VAL A CA 1
ATOM 592 C C . VAL A 1 77 ? 4.305 -17.625 1.821 1 95.62 77 VAL A C 1
ATOM 594 O O . VAL A 1 77 ? 5.5 -17.719 1.532 1 95.62 77 VAL A O 1
ATOM 597 N N . ALA A 1 78 ? 3.85 -17.859 3.061 1 96.38 78 ALA A N 1
ATOM 598 C CA . ALA A 1 78 ? 4.738 -18.359 4.109 1 96.38 78 ALA A CA 1
ATOM 599 C C . ALA A 1 78 ? 5.371 -19.672 3.703 1 96.38 78 ALA A C 1
ATOM 601 O O . ALA A 1 78 ? 6.578 -19.875 3.877 1 96.38 78 ALA A O 1
ATOM 602 N N . VAL A 1 79 ? 4.605 -20.531 3.156 1 97.56 79 VAL A N 1
ATOM 603 C CA . VAL A 1 79 ? 5.098 -21.828 2.699 1 97.56 79 VAL A CA 1
ATOM 604 C C . VAL A 1 79 ? 6.078 -21.625 1.546 1 97.56 79 VAL A C 1
ATOM 606 O O . VAL A 1 79 ? 7.164 -22.203 1.54 1 97.56 79 VAL A O 1
ATOM 609 N N . GLY A 1 80 ? 5.691 -20.828 0.55 1 96.69 80 GLY A N 1
ATOM 610 C CA . GLY A 1 80 ? 6.574 -20.547 -0.567 1 96.69 80 GLY A CA 1
ATOM 611 C C . GLY A 1 80 ? 7.922 -20 -0.135 1 96.69 80 GLY A C 1
ATOM 612 O O . GLY A 1 80 ? 8.969 -20.453 -0.602 1 96.69 80 GLY A O 1
ATOM 613 N N . ARG A 1 81 ? 7.914 -19.062 0.765 1 94.12 81 ARG A N 1
ATOM 614 C CA . ARG A 1 81 ? 9.141 -18.453 1.268 1 94.12 81 ARG A CA 1
ATOM 615 C C . ARG A 1 81 ? 9.984 -19.469 2.029 1 94.12 81 ARG A C 1
ATOM 617 O O . ARG A 1 81 ? 11.211 -19.5 1.884 1 94.12 81 ARG A O 1
ATOM 624 N N . THR A 1 82 ? 9.352 -20.234 2.869 1 96.12 82 THR A N 1
ATOM 625 C CA . THR A 1 82 ? 10.062 -21.266 3.617 1 96.12 82 THR A CA 1
ATOM 626 C C . THR A 1 82 ? 10.734 -22.266 2.67 1 96.12 82 THR A C 1
ATOM 628 O O . THR A 1 82 ? 11.898 -22.609 2.857 1 96.12 82 THR A O 1
ATOM 631 N N . LEU A 1 83 ? 10.07 -22.625 1.675 1 96.81 83 LEU A N 1
ATOM 632 C CA . LEU A 1 83 ? 10.625 -23.562 0.693 1 96.8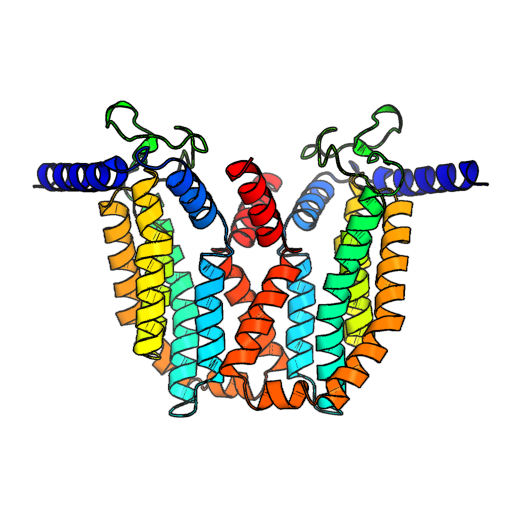1 83 LEU A CA 1
ATOM 633 C C . LEU A 1 83 ? 11.805 -22.938 -0.042 1 96.81 83 LEU A C 1
ATOM 635 O O . LEU A 1 83 ? 12.805 -23.609 -0.306 1 96.81 83 LEU A O 1
ATOM 639 N N . ALA A 1 84 ? 11.711 -21.688 -0.368 1 94.69 84 ALA A N 1
ATOM 640 C CA . ALA A 1 84 ? 12.805 -21 -1.035 1 94.69 84 ALA A CA 1
ATOM 641 C C . ALA A 1 84 ? 14.062 -20.984 -0.162 1 94.69 84 ALA A C 1
ATOM 643 O O . ALA A 1 84 ? 15.18 -20.953 -0.674 1 94.69 84 ALA A O 1
ATOM 644 N N . MET A 1 85 ? 13.805 -21.031 1.121 1 93.5 85 MET A N 1
ATOM 645 C CA . MET A 1 85 ? 14.922 -20.969 2.059 1 93.5 85 MET A CA 1
ATOM 646 C C . MET A 1 85 ? 15.516 -22.344 2.309 1 93.5 85 MET A C 1
ATOM 648 O O . MET A 1 85 ? 16.719 -22.469 2.572 1 93.5 85 MET A O 1
ATOM 652 N N . VAL A 1 86 ? 14.75 -23.375 2.197 1 94.94 86 VAL A N 1
ATOM 653 C CA . VAL A 1 86 ? 15.211 -24.688 2.631 1 94.94 86 VAL A CA 1
ATOM 654 C C . VAL A 1 86 ? 15.625 -25.516 1.418 1 94.94 86 VAL A C 1
ATOM 656 O O . VAL A 1 86 ? 16.422 -26.453 1.539 1 94.94 86 VAL A O 1
ATOM 659 N N . LEU A 1 87 ? 15.125 -25.203 0.261 1 94.62 87 LEU A N 1
ATOM 660 C CA . LEU A 1 87 ? 15.531 -25.875 -0.965 1 94.62 87 LEU A CA 1
ATOM 661 C C . LEU A 1 87 ? 16.891 -25.375 -1.446 1 94.62 87 LEU A C 1
ATOM 663 O O . LEU A 1 87 ? 17.344 -24.312 -1.025 1 94.62 87 LEU A O 1
ATOM 667 N N . PRO A 1 88 ? 17.578 -26.188 -2.268 1 93.44 88 PRO A N 1
ATOM 668 C CA . PRO A 1 88 ? 18.859 -25.719 -2.812 1 93.44 88 PRO A CA 1
ATOM 669 C C . PRO A 1 88 ? 18.734 -24.375 -3.523 1 93.44 88 PRO A C 1
ATOM 671 O O . PRO A 1 88 ? 17.75 -24.141 -4.23 1 93.44 88 PRO A O 1
ATOM 674 N N . TYR A 1 89 ? 19.688 -23.625 -3.281 1 94.25 89 TYR A N 1
ATOM 675 C CA . TYR A 1 89 ? 19.719 -22.281 -3.863 1 94.25 89 TYR A CA 1
ATOM 676 C C . TYR A 1 89 ? 19.719 -22.359 -5.387 1 94.25 89 TYR A C 1
ATOM 678 O O . TYR A 1 89 ? 20.484 -23.109 -5.98 1 94.25 89 TYR A O 1
ATOM 686 N N . ARG A 1 90 ? 18.875 -21.609 -5.969 1 93.81 90 ARG A N 1
ATOM 687 C CA . ARG A 1 90 ? 18.781 -21.484 -7.418 1 93.81 90 ARG A CA 1
ATOM 688 C C . ARG A 1 90 ? 18.906 -20.031 -7.844 1 93.81 90 ARG A C 1
ATOM 690 O O . ARG A 1 90 ? 18.016 -19.219 -7.57 1 93.81 90 ARG A O 1
ATOM 697 N N . PRO A 1 91 ? 20.047 -19.719 -8.547 1 93.56 91 PRO A N 1
ATOM 698 C CA . PRO A 1 91 ? 20.172 -18.328 -9.023 1 93.56 91 PRO A CA 1
ATOM 699 C C . PRO A 1 91 ? 19.125 -17.969 -10.078 1 93.56 91 PRO A C 1
ATOM 701 O O . PRO A 1 91 ? 18.703 -18.844 -10.852 1 93.56 91 PRO A O 1
ATOM 704 N N . ARG A 1 92 ? 18.797 -16.734 -10.102 1 95.44 92 ARG A N 1
ATOM 705 C CA . ARG A 1 92 ? 17.875 -16.25 -11.125 1 95.44 92 ARG A CA 1
ATOM 706 C C . ARG A 1 92 ? 18.562 -16.188 -12.492 1 95.44 92 ARG A C 1
ATOM 708 O O . ARG A 1 92 ? 19.781 -16.062 -12.57 1 95.44 92 ARG A O 1
ATOM 715 N N . PRO A 1 93 ? 17.766 -16.297 -13.547 1 94.38 93 PRO A N 1
ATOM 716 C CA . PRO A 1 93 ? 18.359 -16.312 -14.883 1 94.38 93 PRO A CA 1
ATOM 717 C C . PRO A 1 93 ? 19.266 -15.109 -15.141 1 94.38 93 PRO A C 1
ATOM 719 O O . PRO A 1 93 ? 20.328 -15.25 -15.734 1 94.38 93 PRO A O 1
ATOM 722 N N . ILE A 1 94 ? 18.938 -13.977 -14.648 1 92.62 94 ILE A N 1
ATOM 723 C CA . ILE A 1 94 ? 19.672 -12.75 -14.93 1 92.62 94 ILE A CA 1
ATOM 724 C C . ILE A 1 94 ? 21.016 -12.773 -14.219 1 92.62 94 ILE A C 1
ATOM 726 O O . ILE A 1 94 ? 21.906 -11.984 -14.539 1 92.62 94 ILE A O 1
ATOM 730 N N . HIS A 1 95 ? 21.094 -13.672 -13.297 1 92.88 95 HIS A N 1
ATOM 731 C CA . HIS A 1 95 ? 22.312 -13.68 -12.5 1 92.88 95 HIS A CA 1
ATOM 732 C C . HIS A 1 95 ? 23.438 -14.438 -13.211 1 92.88 95 HIS A C 1
ATOM 734 O O . HIS A 1 95 ? 24.594 -14.391 -12.789 1 92.88 95 HIS A O 1
ATOM 740 N N . ASP A 1 96 ? 23.156 -15.141 -14.289 1 88.19 96 ASP A N 1
ATOM 741 C CA . ASP A 1 96 ? 24.141 -15.891 -15.047 1 88.19 96 ASP A CA 1
ATOM 742 C C . ASP A 1 96 ? 24.266 -15.359 -16.469 1 88.19 96 ASP A C 1
ATOM 744 O O . ASP A 1 96 ? 23.484 -15.75 -17.344 1 88.19 96 ASP A O 1
ATOM 748 N N . PRO A 1 97 ? 25.25 -14.695 -16.703 1 86.69 97 PRO A N 1
ATOM 749 C CA . PRO A 1 97 ? 25.391 -14.086 -18.031 1 86.69 97 PRO A CA 1
ATOM 750 C C . PRO A 1 97 ? 25.609 -15.125 -19.125 1 86.69 97 PRO A C 1
ATOM 752 O O . PRO A 1 97 ? 25.391 -14.844 -20.297 1 86.69 97 PRO A O 1
ATOM 755 N N . ASP A 1 98 ? 26.016 -16.297 -18.719 1 89.44 98 ASP A N 1
ATOM 756 C CA . ASP A 1 98 ? 26.375 -17.312 -19.703 1 89.44 98 ASP A CA 1
ATOM 757 C C . ASP A 1 98 ? 25.125 -17.984 -20.266 1 89.44 98 ASP A C 1
ATOM 759 O O . ASP A 1 98 ? 25.188 -18.703 -21.266 1 89.44 98 ASP A O 1
ATOM 763 N N . LEU A 1 99 ? 24.016 -17.719 -19.734 1 90.25 99 LEU A N 1
ATOM 764 C CA . LEU A 1 99 ? 22.797 -18.406 -20.125 1 90.25 99 LEU A CA 1
ATOM 765 C C . LEU A 1 99 ? 22.219 -17.797 -21.391 1 90.25 99 LEU A C 1
ATOM 767 O O . LEU A 1 99 ? 21.422 -18.438 -22.094 1 90.25 99 LEU A O 1
ATOM 771 N N . GLY A 1 100 ? 22.578 -16.438 -21.672 1 88.81 100 GLY A N 1
ATOM 772 C CA . GLY A 1 100 ? 22.125 -15.82 -22.922 1 88.81 100 GLY A CA 1
ATOM 773 C C . GLY A 1 100 ? 20.844 -15.008 -22.734 1 88.81 100 GLY A C 1
ATOM 774 O O . GLY A 1 100 ? 20.219 -14.625 -23.719 1 88.81 100 GLY A O 1
ATOM 775 N N . PHE A 1 101 ? 20.422 -14.797 -21.516 1 91.12 101 PHE A N 1
ATOM 776 C CA . PHE A 1 101 ? 19.25 -13.961 -21.281 1 91.12 101 PHE A CA 1
ATOM 777 C C . PHE A 1 101 ? 19.531 -12.516 -21.656 1 91.12 101 PHE A C 1
ATOM 779 O O . PHE A 1 101 ? 20.609 -11.984 -21.344 1 91.12 101 PHE A O 1
ATOM 786 N N . LEU A 1 102 ? 18.578 -11.938 -22.359 1 92.44 102 LEU A N 1
ATOM 787 C CA . LEU A 1 102 ? 18.625 -10.5 -22.609 1 92.44 102 LEU A CA 1
ATOM 788 C C . LEU A 1 102 ? 18.234 -9.711 -21.375 1 92.44 102 LEU A C 1
ATOM 790 O O . LEU A 1 102 ? 17.25 -10.039 -20.719 1 92.44 102 LEU A O 1
ATOM 794 N N . LEU A 1 103 ? 18.984 -8.68 -21.109 1 91.88 103 LEU A N 1
ATOM 795 C CA . LEU A 1 103 ? 18.781 -7.91 -19.891 1 91.88 103 LEU A CA 1
ATOM 796 C C . LEU A 1 103 ? 18.156 -6.551 -20.203 1 91.88 103 LEU A C 1
ATOM 798 O O . LEU A 1 103 ? 18.641 -5.824 -21.078 1 91.88 103 LEU A O 1
ATOM 802 N N . HIS A 1 104 ? 17.094 -6.332 -19.516 1 91.5 104 HIS A N 1
ATOM 803 C CA . HIS A 1 104 ? 16.484 -5.012 -19.609 1 91.5 104 HIS A CA 1
ATOM 804 C C . HIS A 1 104 ? 17.375 -3.943 -18.984 1 91.5 104 HIS A C 1
ATOM 806 O O . HIS A 1 104 ? 18 -4.176 -17.953 1 91.5 104 HIS A O 1
ATOM 812 N N . SER A 1 105 ? 17.391 -2.748 -19.562 1 88.44 105 SER A N 1
ATOM 813 C CA . SER A 1 105 ? 18.281 -1.675 -19.156 1 88.44 105 SER A CA 1
ATOM 814 C C . SER A 1 105 ? 18.031 -1.261 -17.703 1 88.44 105 SER A C 1
ATOM 816 O O . SER A 1 105 ? 18.938 -0.766 -17.031 1 88.44 105 SER A O 1
ATOM 818 N N . GLY A 1 106 ? 16.875 -1.459 -17.188 1 88.12 106 GLY A N 1
ATOM 819 C CA . GLY A 1 106 ? 16.531 -1.091 -15.828 1 88.12 106 GLY A CA 1
ATOM 820 C C . GLY A 1 106 ? 16.875 -2.166 -14.812 1 88.12 106 GLY A C 1
ATOM 821 O O . GLY A 1 106 ? 16.578 -2.031 -13.625 1 88.12 106 GLY A O 1
ATOM 822 N N . LEU A 1 107 ? 17.5 -3.215 -15.266 1 91.25 107 LEU A N 1
ATOM 823 C CA . LEU A 1 107 ? 17.875 -4.332 -14.398 1 91.25 107 LEU A CA 1
ATOM 824 C C . LEU A 1 107 ? 19.375 -4.59 -14.469 1 91.25 107 LEU A C 1
ATOM 826 O O . LEU A 1 107 ? 20.047 -4.117 -15.391 1 91.25 107 LEU A O 1
ATOM 830 N N . SER A 1 108 ? 19.844 -5.203 -13.414 1 88.81 108 SER A N 1
ATOM 831 C CA . SER A 1 108 ? 21.234 -5.609 -13.391 1 88.81 108 SER A CA 1
ATOM 832 C C . SER A 1 108 ? 21.375 -7.07 -12.969 1 88.81 108 SER A C 1
ATOM 834 O O . SER A 1 108 ? 20.422 -7.691 -12.516 1 88.81 108 SER A O 1
ATOM 836 N N . HIS A 1 109 ? 22.531 -7.547 -13.078 1 88.56 109 HIS A N 1
ATOM 837 C CA . HIS A 1 109 ? 22.812 -8.93 -12.695 1 88.56 109 HIS A CA 1
ATOM 838 C C . HIS A 1 109 ? 22.734 -9.109 -11.188 1 88.56 109 HIS A C 1
ATOM 840 O O . HIS A 1 109 ? 22.703 -10.242 -10.695 1 88.56 109 HIS A O 1
ATOM 846 N N . GLU A 1 110 ? 22.609 -7.977 -10.484 1 86 110 GLU A N 1
ATOM 847 C CA . GLU A 1 110 ? 22.531 -8.031 -9.031 1 86 110 GLU A CA 1
ATOM 848 C C . GLU A 1 110 ? 21.094 -7.852 -8.539 1 86 110 GLU A C 1
ATOM 850 O O . GLU A 1 110 ? 20.828 -7.941 -7.344 1 86 110 GLU A O 1
ATOM 855 N N . THR A 1 111 ? 20.266 -7.664 -9.523 1 87 111 THR A N 1
ATOM 856 C CA . THR A 1 111 ? 18.875 -7.48 -9.156 1 87 111 THR A CA 1
ATOM 857 C C . THR A 1 111 ? 18.344 -8.703 -8.414 1 87 111 THR A C 1
ATOM 859 O O . THR A 1 111 ? 18.453 -9.828 -8.914 1 87 111 THR A O 1
ATOM 862 N N . LEU A 1 112 ? 17.812 -8.508 -7.172 1 85.31 112 LEU A N 1
ATOM 863 C CA . LEU A 1 112 ? 17.234 -9.547 -6.328 1 85.31 112 LEU A CA 1
ATOM 864 C C . LEU A 1 112 ? 18.266 -10.602 -5.969 1 85.31 112 LEU A C 1
ATOM 866 O O . LEU A 1 112 ? 17.938 -11.781 -5.855 1 85.31 112 LEU A O 1
ATOM 870 N N . ASP A 1 113 ? 19.438 -10.18 -5.863 1 85.31 113 ASP A N 1
ATOM 871 C CA . ASP A 1 113 ? 20.516 -11.094 -5.512 1 85.31 113 ASP A CA 1
ATOM 872 C C . ASP A 1 113 ? 20.359 -11.609 -4.086 1 85.31 113 ASP A C 1
ATOM 874 O O . ASP A 1 113 ? 19.812 -10.914 -3.227 1 85.31 113 ASP A O 1
ATOM 878 N N . GLY A 1 114 ? 20.75 -12.891 -3.855 1 83.25 114 GLY A N 1
ATOM 879 C CA . GLY A 1 114 ? 20.75 -13.461 -2.518 1 83.25 114 GLY A CA 1
ATOM 880 C C . GLY A 1 114 ? 19.484 -14.242 -2.203 1 83.25 114 GLY A C 1
ATOM 881 O O . GLY A 1 114 ? 19.406 -14.914 -1.172 1 83.25 114 GLY A O 1
ATOM 882 N N . TRP A 1 115 ? 18.547 -14.148 -3.053 1 86.12 115 TRP A N 1
ATOM 883 C CA . TRP A 1 115 ? 17.297 -14.883 -2.865 1 86.12 115 TRP A CA 1
ATOM 884 C C . TRP A 1 115 ? 17.141 -15.969 -3.926 1 86.12 115 TRP A C 1
ATOM 886 O O . TRP A 1 115 ? 17.328 -15.711 -5.117 1 86.12 115 TRP A O 1
ATOM 896 N N . SER A 1 116 ? 16.781 -17.156 -3.369 1 93.75 116 SER A N 1
ATOM 897 C CA . SER A 1 116 ? 16.562 -18.25 -4.305 1 93.75 116 SER A CA 1
ATOM 898 C C . SER A 1 116 ? 15.391 -17.953 -5.234 1 93.75 116 SER A C 1
ATOM 900 O O . SER A 1 116 ? 14.383 -17.391 -4.809 1 93.75 116 SER A O 1
ATOM 902 N N . SER A 1 117 ? 15.516 -18.375 -6.418 1 95.31 117 SER A N 1
ATOM 903 C CA . SER A 1 117 ? 14.508 -18.094 -7.434 1 95.31 117 SER A CA 1
ATOM 904 C C . SER A 1 117 ? 13.305 -19.016 -7.293 1 95.31 117 SER A C 1
ATOM 906 O O . SER A 1 117 ? 12.195 -18.672 -7.707 1 95.31 117 SER A O 1
ATOM 908 N N . MET A 1 118 ? 13.438 -20.172 -6.711 1 96 118 MET A N 1
ATOM 909 C CA . MET A 1 118 ? 12.391 -21.188 -6.695 1 96 118 MET A CA 1
ATOM 910 C C . MET A 1 118 ? 11.93 -21.469 -5.27 1 96 118 MET A C 1
ATOM 912 O O . MET A 1 118 ? 12.75 -21.672 -4.375 1 96 118 MET A O 1
ATOM 916 N N . PRO A 1 119 ? 10.711 -21.531 -5.035 1 97.81 119 PRO A N 1
ATOM 917 C CA . PRO A 1 119 ? 9.617 -21.219 -5.953 1 97.81 119 PRO A CA 1
ATOM 918 C C . PRO A 1 119 ? 9.32 -19.719 -6.02 1 97.81 119 PRO A C 1
ATOM 920 O O . PRO A 1 119 ? 9.773 -18.953 -5.16 1 97.81 119 PRO A O 1
ATOM 923 N N . SER A 1 120 ? 8.664 -19.297 -7.098 1 97.75 120 SER A N 1
ATOM 924 C CA . SER A 1 120 ? 8.258 -17.906 -7.215 1 97.75 120 SER A CA 1
ATOM 925 C C . SER A 1 120 ? 7.211 -17.547 -6.168 1 97.75 120 SER A C 1
ATOM 927 O O . SER A 1 120 ? 6.098 -18.078 -6.184 1 97.75 120 SER A O 1
ATOM 929 N N . ASP A 1 121 ? 7.496 -16.594 -5.324 1 96 121 ASP A N 1
ATOM 930 C CA . ASP A 1 121 ? 6.559 -16.125 -4.309 1 96 121 ASP A CA 1
ATOM 931 C C . ASP A 1 121 ? 5.355 -15.438 -4.945 1 96 121 ASP A C 1
ATOM 933 O O . ASP A 1 121 ? 4.234 -15.531 -4.438 1 96 121 ASP A O 1
ATOM 937 N N . HIS A 1 122 ? 5.598 -14.742 -6.043 1 97.62 122 HIS A N 1
ATOM 938 C CA . HIS A 1 122 ? 4.488 -14.109 -6.754 1 97.62 122 HIS A CA 1
ATOM 939 C C . HIS A 1 122 ? 3.496 -15.148 -7.258 1 97.62 122 HIS A C 1
ATOM 941 O O . HIS A 1 122 ? 2.287 -15.008 -7.062 1 97.62 122 HIS A O 1
ATOM 947 N N . ALA A 1 123 ? 4.078 -16.141 -7.848 1 98.62 123 ALA A N 1
ATOM 948 C CA . ALA A 1 123 ? 3.205 -17.188 -8.367 1 98.62 123 ALA A CA 1
ATOM 949 C C . ALA A 1 123 ? 2.41 -17.844 -7.246 1 98.62 123 ALA A C 1
ATOM 951 O O . ALA A 1 123 ? 1.199 -18.047 -7.367 1 98.62 123 ALA A O 1
ATOM 952 N N . VAL A 1 124 ? 3.074 -18.156 -6.172 1 98.75 124 VAL A N 1
ATOM 953 C CA . VAL A 1 124 ? 2.412 -18.781 -5.039 1 98.75 124 VAL A CA 1
ATOM 954 C C . VAL A 1 124 ? 1.249 -17.922 -4.566 1 98.75 124 VAL A C 1
ATOM 956 O O . VAL A 1 124 ? 0.112 -18.391 -4.477 1 98.75 124 VAL A O 1
ATOM 959 N N . LEU A 1 125 ? 1.497 -16.719 -4.312 1 98.56 125 LEU A N 1
ATOM 960 C CA . LEU A 1 125 ? 0.513 -15.82 -3.721 1 98.56 125 LEU A CA 1
ATOM 961 C C . LEU A 1 125 ? -0.658 -15.594 -4.672 1 98.56 125 LEU A C 1
ATOM 963 O O . LEU A 1 125 ? -1.816 -15.781 -4.293 1 98.56 125 LEU A O 1
ATOM 967 N N . TYR A 1 126 ? -0.354 -15.234 -5.879 1 98.75 126 TYR A N 1
ATOM 968 C CA . TYR A 1 126 ? -1.408 -14.742 -6.758 1 98.75 126 TYR A CA 1
ATOM 969 C C . TYR A 1 126 ? -2.232 -15.891 -7.324 1 98.75 126 TYR A C 1
ATOM 971 O O . TYR A 1 126 ? -3.416 -15.727 -7.629 1 98.75 126 TYR A O 1
ATOM 979 N N . PHE A 1 127 ? -1.64 -17.062 -7.438 1 98.88 127 PHE A N 1
ATOM 980 C CA . PHE A 1 127 ? -2.461 -18.188 -7.844 1 98.88 127 PHE A CA 1
ATOM 981 C C . PHE A 1 127 ? -3.279 -18.719 -6.668 1 98.88 127 PHE A C 1
ATOM 983 O O . PHE A 1 127 ? -4.398 -19.203 -6.855 1 98.88 127 PHE A O 1
ATOM 990 N N . ALA A 1 128 ? -2.732 -18.609 -5.426 1 98.88 128 ALA A N 1
ATOM 991 C CA . ALA A 1 128 ? -3.566 -18.922 -4.27 1 98.88 128 ALA A CA 1
ATOM 992 C C . ALA A 1 128 ? -4.777 -18 -4.199 1 98.88 128 ALA A C 1
ATOM 994 O O . ALA A 1 128 ? -5.906 -18.453 -4.027 1 98.88 128 ALA A O 1
ATOM 995 N N . LEU A 1 129 ? -4.547 -16.734 -4.359 1 98.88 129 LEU A N 1
ATOM 996 C CA . LEU A 1 129 ? -5.613 -15.734 -4.324 1 98.88 129 LEU A CA 1
ATOM 997 C C . LEU A 1 129 ? -6.629 -15.984 -5.434 1 98.88 129 LEU A C 1
ATOM 999 O O . LEU A 1 129 ? -7.832 -16.047 -5.176 1 98.88 129 LEU A O 1
ATOM 1003 N N . ALA A 1 130 ? -6.098 -16.141 -6.641 1 98.88 130 ALA A N 1
ATOM 1004 C CA . ALA A 1 130 ? -6.973 -16.312 -7.797 1 98.88 130 ALA A CA 1
ATOM 1005 C C . ALA A 1 130 ? -7.812 -17.578 -7.676 1 98.88 130 ALA A C 1
ATOM 1007 O O . ALA A 1 130 ? -9.008 -17.578 -7.98 1 98.88 130 ALA A O 1
ATOM 1008 N N . THR A 1 131 ? -7.176 -18.609 -7.25 1 98.88 131 THR A N 1
ATOM 1009 C CA . THR A 1 131 ? -7.887 -19.875 -7.09 1 98.88 131 THR A CA 1
ATOM 1010 C C . THR A 1 131 ? -8.938 -19.766 -5.992 1 98.88 131 THR A C 1
ATOM 1012 O O . THR A 1 131 ? -10.062 -20.25 -6.145 1 98.88 131 THR A O 1
ATOM 1015 N N . GLY A 1 132 ? -8.586 -19.156 -4.859 1 98.88 132 GLY A N 1
ATOM 1016 C CA . GLY A 1 132 ? -9.57 -18.922 -3.818 1 98.88 132 GLY A CA 1
ATOM 1017 C C . GLY A 1 132 ? -10.766 -18.125 -4.297 1 98.88 132 GLY A C 1
ATOM 1018 O O . GLY A 1 132 ? -11.914 -18.469 -3.988 1 98.88 132 GLY A O 1
ATOM 1019 N N . ILE A 1 133 ? -10.547 -17.078 -5.062 1 98.81 133 ILE A N 1
ATOM 1020 C CA . ILE A 1 133 ? -11.617 -16.266 -5.609 1 98.81 133 ILE A CA 1
ATOM 1021 C C . ILE A 1 133 ? -12.453 -17.094 -6.59 1 98.81 133 ILE A C 1
ATOM 1023 O O . ILE A 1 133 ? -13.68 -16.969 -6.633 1 98.81 133 ILE A O 1
ATOM 1027 N N . PHE A 1 134 ? -11.758 -17.938 -7.371 1 98.81 134 PHE A N 1
ATOM 1028 C CA . PHE A 1 134 ? -12.438 -18.828 -8.312 1 98.81 134 PHE A CA 1
ATOM 1029 C C . PHE A 1 134 ? -13.398 -19.75 -7.578 1 98.81 134 PHE A C 1
ATOM 1031 O O . PHE A 1 134 ? -14.516 -19.984 -8.047 1 98.81 134 PHE A O 1
ATOM 1038 N N . LEU A 1 135 ? -13.008 -20.234 -6.461 1 98.5 135 LEU A N 1
ATOM 1039 C CA . LEU A 1 135 ? -13.836 -21.125 -5.66 1 98.5 135 LEU A CA 1
ATOM 1040 C C . LEU A 1 135 ? -15.039 -20.375 -5.078 1 98.5 135 LEU A C 1
ATOM 1042 O O . LEU A 1 135 ? -16.047 -21 -4.746 1 98.5 135 LEU A O 1
ATOM 1046 N N . ALA A 1 136 ? -14.891 -19.078 -4.906 1 97.81 136 ALA A N 1
ATOM 1047 C CA . ALA A 1 136 ? -15.992 -18.266 -4.398 1 97.81 136 ALA A CA 1
ATOM 1048 C C . ALA A 1 136 ? -16.938 -17.859 -5.527 1 97.81 136 ALA A C 1
ATOM 1050 O O . ALA A 1 136 ? -18.156 -17.797 -5.332 1 97.81 136 ALA A O 1
ATOM 1051 N N . HIS A 1 137 ? -16.391 -17.578 -6.652 1 97.88 137 HIS A N 1
ATOM 1052 C CA . HIS A 1 137 ? -17.141 -17.156 -7.828 1 97.88 137 HIS A CA 1
ATOM 1053 C C . HIS A 1 137 ? -16.344 -17.391 -9.109 1 97.88 137 HIS A C 1
ATOM 1055 O O . HIS A 1 137 ? -15.359 -16.703 -9.375 1 97.88 137 HIS A O 1
ATOM 1061 N N . ARG A 1 138 ? -16.734 -18.219 -9.992 1 98.12 138 ARG A N 1
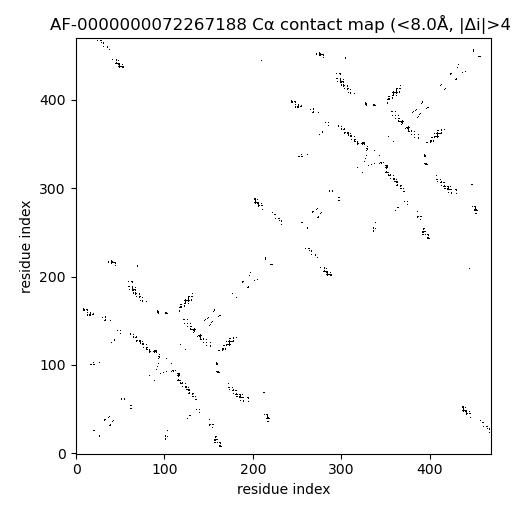ATOM 1062 C CA . ARG A 1 138 ? -15.977 -18.766 -11.109 1 98.12 138 ARG A CA 1
ATOM 1063 C C . ARG A 1 138 ? -15.562 -17.672 -12.086 1 98.12 138 ARG A C 1
ATOM 1065 O O . ARG A 1 138 ? -14.391 -17.547 -12.445 1 98.12 138 ARG A O 1
ATOM 1072 N N . ALA A 1 139 ? -16.531 -16.828 -12.508 1 98 139 ALA A N 1
ATOM 1073 C CA . ALA A 1 139 ? -16.234 -15.828 -13.523 1 98 139 ALA A CA 1
ATOM 1074 C C . ALA A 1 139 ? -15.188 -14.828 -13.031 1 98 139 ALA A C 1
ATOM 1076 O O . ALA A 1 139 ? -14.242 -14.5 -13.75 1 98 139 ALA A O 1
ATOM 1077 N N . VAL A 1 140 ? -15.328 -14.336 -11.797 1 98.19 140 VAL A N 1
ATOM 1078 C CA . VAL A 1 140 ? -14.375 -13.391 -11.219 1 98.19 140 VAL A CA 1
ATOM 1079 C C . VAL A 1 140 ? -13.031 -14.086 -11 1 98.19 140 VAL A C 1
ATOM 1081 O O . VAL A 1 140 ? -11.977 -13.477 -11.18 1 98.19 140 VAL A O 1
ATOM 1084 N N . GLY A 1 141 ? -13.078 -15.336 -10.625 1 98.62 141 GLY A N 1
ATOM 1085 C CA . GLY A 1 141 ? -11.867 -16.125 -10.461 1 98.62 141 GLY A CA 1
ATOM 1086 C C . GLY A 1 141 ? -11.062 -16.266 -11.742 1 98.62 141 GLY A C 1
ATOM 1087 O O . GLY A 1 141 ? -9.836 -16.25 -11.719 1 98.62 141 GLY A O 1
ATOM 1088 N N . VAL A 1 142 ? -11.773 -16.422 -12.859 1 98.81 142 VAL A N 1
ATOM 1089 C CA . VAL A 1 142 ? -11.094 -16.531 -14.148 1 98.81 142 VAL A CA 1
ATOM 1090 C C . VAL A 1 142 ? -10.344 -15.234 -14.445 1 98.81 142 VAL A C 1
ATOM 1092 O O . VAL A 1 142 ? -9.203 -15.266 -14.922 1 98.81 142 VAL A O 1
ATOM 1095 N N . VAL A 1 143 ? -10.961 -14.117 -14.156 1 98.69 143 VAL A N 1
ATOM 1096 C CA . VAL A 1 143 ? -10.305 -12.82 -14.344 1 98.69 143 VAL A CA 1
ATOM 1097 C C . VAL A 1 143 ? -9.047 -12.758 -13.477 1 98.69 143 VAL A C 1
ATOM 1099 O O . VAL A 1 143 ? -7.992 -12.328 -13.953 1 98.69 143 VAL A O 1
ATOM 1102 N N . ALA A 1 144 ? -9.156 -13.203 -12.25 1 98.75 144 ALA A N 1
ATOM 1103 C CA . ALA A 1 144 ? -8.016 -13.195 -11.336 1 98.75 144 ALA A CA 1
ATOM 1104 C C . ALA A 1 144 ? -6.91 -14.125 -11.828 1 98.75 144 ALA A C 1
ATOM 1106 O O . ALA A 1 144 ? -5.723 -13.805 -11.703 1 98.75 144 ALA A O 1
ATOM 1107 N N . LEU A 1 145 ? -7.289 -15.258 -12.359 1 98.81 145 LEU A N 1
ATOM 1108 C CA . LEU A 1 145 ? -6.316 -16.219 -12.875 1 98.81 145 LEU A CA 1
ATOM 1109 C C . LEU A 1 145 ? -5.582 -15.648 -14.086 1 98.81 145 LEU A C 1
ATOM 1111 O O . LEU A 1 145 ? -4.359 -15.781 -14.188 1 98.81 145 LEU A O 1
ATOM 1115 N N . LEU A 1 146 ? -6.305 -15 -14.969 1 98.81 146 LEU A N 1
ATOM 1116 C CA . LEU A 1 146 ? -5.691 -14.383 -16.141 1 98.81 146 LEU A CA 1
ATOM 1117 C C . LEU A 1 146 ? -4.746 -13.258 -15.734 1 98.81 146 LEU A C 1
ATOM 1119 O O . LEU A 1 146 ? -3.664 -13.109 -16.312 1 98.81 146 LEU A O 1
ATOM 1123 N N . HIS A 1 147 ? -5.16 -12.5 -14.758 1 98.75 147 HIS A N 1
ATOM 1124 C CA . HIS A 1 147 ? -4.301 -11.461 -14.203 1 98.75 147 HIS A CA 1
ATOM 1125 C C . HIS A 1 147 ? -3.01 -12.055 -13.648 1 98.75 147 HIS A C 1
ATOM 1127 O O . HIS A 1 147 ? -1.922 -11.539 -13.914 1 98.75 147 HIS A O 1
ATOM 1133 N N . ALA A 1 148 ? -3.115 -13.156 -12.93 1 98.69 148 ALA A N 1
ATOM 1134 C CA . ALA A 1 148 ? -1.951 -13.82 -12.352 1 98.69 148 ALA A CA 1
ATOM 1135 C C . ALA A 1 148 ? -1.003 -14.32 -13.438 1 98.69 148 ALA A C 1
ATOM 1137 O O . ALA A 1 148 ? 0.218 -14.195 -13.312 1 98.69 148 ALA A O 1
ATOM 1138 N N . ILE A 1 149 ? -1.559 -14.781 -14.5 1 98.62 149 ILE A N 1
ATOM 1139 C CA . ILE A 1 149 ? -0.764 -15.367 -15.578 1 98.62 149 ILE A CA 1
ATOM 1140 C C . ILE A 1 149 ? -0.061 -14.266 -16.359 1 98.62 149 ILE A C 1
ATOM 1142 O O . ILE A 1 149 ? 1.166 -14.266 -16.484 1 98.62 149 ILE A O 1
ATOM 1146 N N . PHE A 1 150 ? -0.793 -13.258 -16.766 1 98.06 150 PHE A N 1
ATOM 1147 C CA . PHE A 1 150 ? -0.301 -12.367 -17.812 1 98.06 150 PHE A CA 1
ATOM 1148 C C . PHE A 1 150 ? 0.335 -11.117 -17.203 1 98.06 150 PHE A C 1
ATOM 1150 O O . PHE A 1 150 ? 1.258 -10.539 -17.781 1 98.06 150 PHE A O 1
ATOM 1157 N N . ILE A 1 151 ? -0.151 -10.719 -16.094 1 98.12 151 ILE A N 1
ATOM 1158 C CA . ILE A 1 151 ? 0.329 -9.461 -15.539 1 98.12 151 ILE A CA 1
ATOM 1159 C C . ILE A 1 151 ? 1.385 -9.742 -14.469 1 98.12 151 ILE A C 1
ATOM 1161 O O . ILE A 1 151 ? 2.373 -9.008 -14.359 1 98.12 151 ILE A O 1
ATOM 1165 N N . ILE A 1 152 ? 1.179 -10.805 -13.711 1 98.38 152 ILE A N 1
ATOM 1166 C CA . ILE A 1 152 ? 2.047 -11.062 -12.57 1 98.38 152 ILE A CA 1
ATOM 1167 C C . ILE A 1 152 ? 3.219 -11.945 -13 1 98.38 152 ILE A C 1
ATOM 1169 O O . ILE A 1 152 ? 4.379 -11.539 -12.883 1 98.38 152 ILE A O 1
ATOM 1173 N N . CYS A 1 153 ? 2.949 -13.094 -13.641 1 98.38 153 CYS A N 1
ATOM 1174 C CA . CYS A 1 153 ? 3.963 -14.141 -13.75 1 98.38 153 CYS A CA 1
ATOM 1175 C C . CYS A 1 153 ? 4.727 -14.016 -15.062 1 98.38 153 CYS A C 1
ATOM 1177 O O . CYS A 1 153 ? 5.953 -14.133 -15.086 1 98.38 153 CYS A O 1
ATOM 1179 N N . LEU A 1 154 ? 4.051 -13.758 -16.156 1 97.94 154 LEU A N 1
ATOM 1180 C CA . LEU A 1 154 ? 4.688 -13.766 -17.469 1 97.94 154 LEU A CA 1
ATOM 1181 C C . LEU A 1 154 ? 5.797 -12.719 -17.547 1 97.94 154 LEU A C 1
ATOM 1183 O O . LEU A 1 154 ? 6.895 -13 -18.031 1 97.94 154 LEU A O 1
ATOM 1187 N N . PRO A 1 155 ? 5.609 -11.531 -17.062 1 97.88 155 PRO A N 1
ATOM 1188 C CA . PRO A 1 155 ? 6.68 -10.531 -17.109 1 97.88 155 PRO A CA 1
ATOM 1189 C C . PRO A 1 155 ? 7.926 -10.969 -16.344 1 97.88 155 PRO A C 1
ATOM 1191 O O . PRO A 1 155 ? 9.039 -10.586 -16.688 1 97.88 155 PRO A O 1
ATOM 1194 N N . ARG A 1 156 ? 7.766 -11.766 -15.328 1 97.25 156 ARG A N 1
ATOM 1195 C CA . ARG A 1 156 ? 8.898 -12.188 -14.516 1 97.25 156 ARG A CA 1
ATOM 1196 C C . ARG A 1 156 ? 9.797 -13.148 -15.289 1 97.25 156 ARG A C 1
ATOM 1198 O O . ARG A 1 156 ? 11.008 -13.18 -15.086 1 97.25 156 ARG A O 1
ATOM 1205 N N . ILE A 1 157 ? 9.188 -13.938 -16.125 1 97.69 157 ILE A N 1
ATOM 1206 C CA . ILE A 1 157 ? 9.969 -14.781 -17.016 1 97.69 157 ILE A CA 1
ATOM 1207 C C . ILE A 1 157 ? 10.602 -13.922 -18.125 1 97.69 157 ILE A C 1
ATOM 1209 O O . ILE A 1 157 ? 11.789 -14.062 -18.422 1 97.69 157 ILE A O 1
ATOM 1213 N N . TYR A 1 158 ? 9.797 -13.008 -18.656 1 97.75 158 TYR A N 1
ATOM 1214 C CA . TYR A 1 158 ? 10.203 -12.117 -19.734 1 97.75 158 TYR A CA 1
ATOM 1215 C C . TYR A 1 158 ? 11.469 -11.352 -19.359 1 97.75 158 TYR A C 1
ATOM 1217 O O . TYR A 1 158 ? 12.383 -11.211 -20.188 1 97.75 158 TYR A O 1
ATOM 1225 N N . PHE A 1 159 ? 11.641 -10.977 -18.109 1 97.06 159 PHE A N 1
ATOM 1226 C CA . PHE A 1 159 ? 12.742 -10.133 -17.688 1 97.06 159 PHE A CA 1
ATOM 1227 C C . PHE A 1 159 ? 13.836 -10.961 -17.016 1 97.06 159 PHE A C 1
ATOM 1229 O O . PHE A 1 159 ? 14.828 -10.414 -16.516 1 97.06 159 PHE A O 1
ATOM 1236 N N . GLY A 1 160 ? 13.695 -12.234 -16.984 1 95.75 160 GLY A N 1
ATOM 1237 C CA . GLY A 1 160 ? 14.727 -13.117 -16.453 1 95.75 160 GLY A CA 1
ATOM 1238 C C . GLY A 1 160 ? 14.789 -13.117 -14.938 1 95.75 160 GLY A C 1
ATOM 1239 O O . GLY A 1 160 ? 15.836 -13.406 -14.359 1 95.75 160 GLY A O 1
ATOM 1240 N N . LEU A 1 161 ? 13.672 -12.797 -14.305 1 95.81 161 LEU A N 1
ATOM 1241 C CA . LEU A 1 161 ? 13.617 -12.812 -12.852 1 95.81 161 LEU A CA 1
ATOM 1242 C C . LEU A 1 161 ? 13.359 -14.227 -12.328 1 95.81 161 LEU A C 1
ATOM 1244 O O . LEU A 1 161 ? 13.711 -14.547 -11.195 1 95.81 161 LEU A O 1
ATOM 1248 N N . HIS A 1 162 ? 12.633 -14.992 -13.117 1 97.25 162 HIS A N 1
ATOM 1249 C CA . HIS A 1 162 ? 12.359 -16.391 -12.805 1 97.25 162 HIS A CA 1
ATOM 1250 C C . HIS A 1 162 ? 12.43 -17.25 -14.062 1 97.25 162 HIS A C 1
ATOM 1252 O O . HIS A 1 162 ? 12.141 -16.781 -15.164 1 97.25 162 HIS A O 1
ATOM 1258 N N . TYR A 1 163 ? 12.828 -18.5 -13.789 1 97.25 163 TYR A N 1
ATOM 1259 C CA . TYR A 1 163 ? 12.594 -19.5 -14.82 1 97.25 163 TYR A CA 1
ATOM 1260 C C . TYR A 1 163 ? 11.117 -19.875 -14.898 1 97.25 163 TYR A C 1
ATOM 1262 O O . TYR A 1 163 ? 10.375 -19.672 -13.938 1 97.25 163 TYR A O 1
ATOM 1270 N N . THR A 1 164 ? 10.758 -20.406 -16.031 1 98.19 164 THR A N 1
ATOM 1271 C CA . THR A 1 164 ? 9.398 -20.906 -16.188 1 98.19 164 THR A CA 1
ATOM 1272 C C . THR A 1 164 ? 9.078 -21.938 -15.117 1 98.19 164 THR A C 1
ATOM 1274 O O . THR A 1 164 ? 7.977 -21.938 -14.555 1 98.19 164 THR A O 1
ATOM 1277 N N . GLY A 1 165 ? 10.039 -22.719 -14.828 1 97.62 165 GLY A N 1
ATOM 1278 C CA . GLY A 1 165 ? 9.852 -23.75 -13.828 1 97.62 165 GLY A CA 1
ATOM 1279 C C . GLY A 1 165 ? 9.594 -23.203 -12.438 1 97.62 165 GLY A C 1
ATOM 1280 O O . GLY A 1 165 ? 8.867 -23.812 -11.648 1 97.62 165 GLY A O 1
ATOM 1281 N N . ASP A 1 166 ? 10.242 -22.078 -12.031 1 98 166 ASP A N 1
ATOM 1282 C CA . ASP A 1 166 ? 9.977 -21.422 -10.758 1 98 166 ASP A CA 1
ATOM 1283 C C . ASP A 1 166 ? 8.508 -21.016 -10.641 1 98 166 ASP A C 1
ATOM 1285 O O . ASP A 1 166 ? 7.898 -21.188 -9.578 1 98 166 ASP A O 1
ATOM 1289 N N . ILE A 1 167 ? 7.965 -20.5 -11.734 1 98.62 167 ILE A N 1
ATOM 1290 C CA . ILE A 1 167 ? 6.586 -20.031 -11.797 1 98.62 167 ILE A CA 1
ATOM 1291 C C . ILE A 1 167 ? 5.629 -21.219 -11.703 1 98.62 167 ILE A C 1
ATOM 1293 O O . ILE A 1 167 ? 4.652 -21.188 -10.945 1 98.62 167 ILE A O 1
ATOM 1297 N N 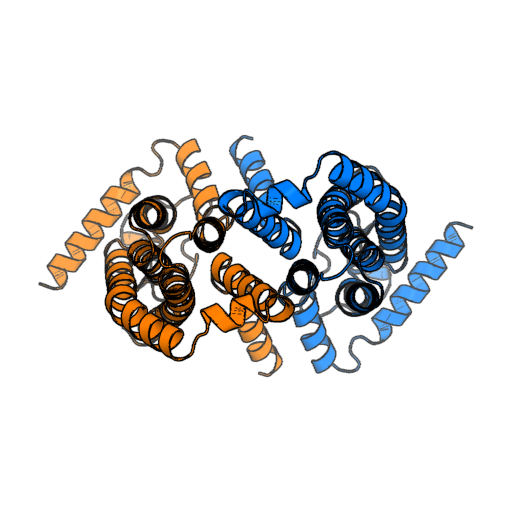. VAL A 1 168 ? 5.922 -22.281 -12.453 1 98.44 168 VAL A N 1
ATOM 1298 C CA . VAL A 1 168 ? 5.078 -23.469 -12.445 1 98.44 168 VAL A CA 1
ATOM 1299 C C . VAL A 1 168 ? 5.043 -24.062 -11.047 1 98.44 168 VAL A C 1
ATOM 1301 O O . VAL A 1 168 ? 3.975 -24.406 -10.539 1 98.44 168 VAL A O 1
ATOM 1304 N N . ALA A 1 169 ? 6.234 -24.156 -10.445 1 98.12 169 ALA A N 1
ATOM 1305 C CA . ALA A 1 169 ? 6.297 -24.672 -9.086 1 98.12 169 ALA A CA 1
ATOM 1306 C C . ALA A 1 169 ? 5.457 -23.828 -8.133 1 98.12 169 ALA A C 1
ATOM 1308 O O . ALA A 1 169 ? 4.672 -24.359 -7.344 1 98.12 169 ALA A O 1
ATOM 1309 N N . GLY A 1 170 ? 5.598 -22.5 -8.164 1 98.69 170 GLY A N 1
ATOM 1310 C CA . GLY A 1 170 ? 4.801 -21.609 -7.336 1 98.69 170 GLY A CA 1
ATOM 1311 C C . GLY A 1 170 ? 3.314 -21.703 -7.609 1 98.69 170 GLY A C 1
ATOM 1312 O O . GLY A 1 170 ? 2.502 -21.672 -6.68 1 98.69 170 GLY A O 1
ATOM 1313 N N . THR A 1 171 ? 2.988 -21.844 -8.883 1 98.81 171 THR A N 1
ATOM 1314 C CA . THR A 1 171 ? 1.6 -21.984 -9.305 1 98.81 171 THR A CA 1
ATOM 1315 C C . THR A 1 171 ? 0.972 -23.234 -8.695 1 98.81 171 THR A C 1
ATOM 1317 O O . THR A 1 171 ? -0.122 -23.172 -8.125 1 98.81 171 THR A O 1
ATOM 1320 N N . ILE A 1 172 ? 1.672 -24.312 -8.797 1 98.75 172 ILE A N 1
ATOM 1321 C CA . ILE A 1 172 ? 1.181 -25.578 -8.281 1 98.75 172 ILE A CA 1
ATOM 1322 C C . ILE A 1 172 ? 0.97 -25.469 -6.77 1 98.75 172 ILE A C 1
ATOM 1324 O O . ILE A 1 172 ? -0.063 -25.906 -6.25 1 98.75 172 ILE A O 1
ATOM 1328 N N . ILE A 1 173 ? 1.894 -24.891 -6.066 1 98.75 173 ILE A N 1
ATOM 1329 C CA . ILE A 1 173 ? 1.789 -24.719 -4.621 1 98.75 173 ILE A CA 1
ATOM 1330 C C . ILE A 1 173 ? 0.575 -23.859 -4.289 1 98.75 173 ILE A C 1
ATOM 1332 O O . ILE A 1 173 ? -0.255 -24.234 -3.459 1 98.75 173 ILE A O 1
ATOM 1336 N N . GLY A 1 174 ? 0.431 -22.672 -4.906 1 98.88 174 GLY A N 1
ATOM 1337 C CA . GLY A 1 174 ? -0.675 -21.766 -4.652 1 98.88 174 GLY A CA 1
ATOM 1338 C C . GLY A 1 174 ? -2.033 -22.391 -4.914 1 98.88 174 GLY A C 1
ATOM 1339 O O . GLY A 1 174 ? -2.932 -22.297 -4.074 1 98.88 174 GLY A O 1
ATOM 1340 N N . ILE A 1 175 ? -2.113 -23.078 -6.066 1 98.88 175 ILE A N 1
ATOM 1341 C CA . ILE A 1 175 ? -3.377 -23.688 -6.457 1 98.88 175 ILE A CA 1
ATOM 1342 C C . ILE A 1 175 ? -3.717 -24.828 -5.496 1 98.88 175 ILE A C 1
ATOM 1344 O O . ILE A 1 175 ? -4.848 -24.922 -5.012 1 98.88 175 ILE A O 1
ATOM 1348 N N . ALA A 1 176 ? -2.752 -25.656 -5.25 1 98.81 176 ALA A N 1
ATOM 1349 C CA . ALA A 1 176 ? -2.984 -26.797 -4.379 1 98.81 176 ALA A CA 1
ATOM 1350 C C . ALA A 1 176 ? -3.434 -26.359 -2.99 1 98.81 176 ALA A C 1
ATOM 1352 O O . ALA A 1 176 ? -4.391 -26.906 -2.436 1 98.81 176 ALA A O 1
ATOM 1353 N N . MET A 1 177 ? -2.785 -25.391 -2.441 1 98.88 177 MET A N 1
ATOM 1354 C CA . MET A 1 177 ? -3.145 -24.906 -1.111 1 98.88 177 MET A CA 1
ATOM 1355 C C . MET A 1 177 ? -4.547 -24.312 -1.109 1 98.88 177 MET A C 1
ATOM 1357 O O . MET A 1 177 ? -5.32 -24.531 -0.179 1 98.88 177 MET A O 1
ATOM 1361 N N . ALA A 1 178 ? -4.859 -23.562 -2.121 1 98.88 178 ALA A N 1
ATOM 1362 C CA . ALA A 1 178 ? -6.184 -22.953 -2.182 1 98.88 178 ALA A CA 1
ATOM 1363 C C . ALA A 1 178 ? -7.273 -24.016 -2.326 1 98.88 178 ALA A C 1
ATOM 1365 O O . ALA A 1 178 ? -8.273 -23.984 -1.612 1 98.88 178 ALA A O 1
ATOM 1366 N N . VAL A 1 179 ? -7.07 -25 -3.223 1 98.81 179 VAL A N 1
ATOM 1367 C CA . VAL A 1 179 ? -8.07 -26.016 -3.512 1 98.81 179 VAL A CA 1
ATOM 1368 C C . VAL A 1 179 ? -8.328 -26.859 -2.262 1 98.81 179 VAL A C 1
ATOM 1370 O O . VAL A 1 179 ? -9.461 -27.266 -2.006 1 98.81 179 VAL A O 1
ATOM 1373 N N . VAL A 1 180 ? -7.32 -27.016 -1.474 1 98.75 180 VAL A N 1
ATOM 1374 C CA . VAL A 1 180 ? -7.445 -27.891 -0.317 1 98.75 180 VAL A CA 1
ATOM 1375 C C . VAL A 1 180 ? -7.922 -27.094 0.893 1 98.75 180 VAL A C 1
ATOM 1377 O O . VAL A 1 180 ? -8.883 -27.469 1.562 1 98.75 180 VAL A O 1
ATOM 1380 N N . LEU A 1 181 ? -7.312 -25.969 1.144 1 98.88 181 LEU A N 1
ATOM 1381 C CA . LEU A 1 181 ? -7.477 -25.312 2.436 1 98.88 181 LEU A CA 1
ATOM 1382 C C . LEU A 1 181 ? -8.656 -24.328 2.408 1 98.88 181 LEU A C 1
ATOM 1384 O O . LEU A 1 181 ? -9.289 -24.094 3.434 1 98.88 181 LEU A O 1
ATOM 1388 N N . VAL A 1 182 ? -8.953 -23.719 1.281 1 98.88 182 VAL A N 1
ATOM 1389 C CA . VAL A 1 182 ? -10.008 -22.719 1.256 1 98.88 182 VAL A CA 1
ATOM 1390 C C . VAL A 1 182 ? -11.344 -23.359 1.628 1 98.88 182 VAL A C 1
ATOM 1392 O O . VAL A 1 182 ? -12.039 -22.875 2.52 1 98.88 182 VAL A O 1
ATOM 1395 N N . PRO A 1 183 ? -11.742 -24.547 0.955 1 98.62 183 PRO A N 1
ATOM 1396 C CA . PRO A 1 183 ? -13.016 -25.156 1.35 1 98.62 183 PRO A CA 1
ATOM 1397 C C . PRO A 1 183 ? -13.023 -25.609 2.809 1 98.62 183 PRO A C 1
ATOM 1399 O O . PRO A 1 183 ? -14.047 -25.469 3.49 1 98.62 183 PRO A O 1
ATOM 1402 N N . VAL A 1 184 ? -11.922 -26.078 3.338 1 98.62 184 VAL A N 1
ATOM 1403 C CA . VAL A 1 184 ? -11.836 -26.547 4.715 1 98.62 184 VAL A CA 1
ATOM 1404 C C . VAL A 1 184 ? -12.023 -25.375 5.676 1 98.62 184 VAL A C 1
ATOM 1406 O O . VAL A 1 184 ? -12.852 -25.422 6.586 1 98.62 184 VAL A O 1
ATOM 1409 N N . LEU A 1 185 ? -11.305 -24.297 5.441 1 98.69 185 LEU A N 1
ATOM 1410 C CA . LEU A 1 185 ? -11.383 -23.141 6.32 1 98.69 185 LEU A CA 1
ATOM 1411 C C . LEU A 1 185 ? -12.727 -22.438 6.184 1 98.69 185 LEU A C 1
ATOM 1413 O O . LEU A 1 185 ? -13.273 -21.938 7.172 1 98.69 185 LEU A O 1
ATOM 1417 N N . ALA A 1 186 ? -13.219 -22.422 4.973 1 98.5 186 ALA A N 1
ATOM 1418 C CA . ALA A 1 186 ? -14.516 -21.797 4.758 1 98.5 186 ALA A CA 1
ATOM 1419 C C . ALA A 1 186 ? -15.609 -22.5 5.566 1 98.5 186 ALA A C 1
ATOM 1421 O O . ALA A 1 186 ? -16.484 -21.844 6.141 1 98.5 186 ALA A O 1
ATOM 1422 N N . ARG A 1 187 ? -15.57 -23.812 5.559 1 98.06 187 ARG A N 1
ATOM 1423 C CA . ARG A 1 187 ? -16.531 -24.578 6.352 1 98.06 187 ARG A CA 1
ATOM 1424 C C . ARG A 1 187 ? -16.391 -24.25 7.836 1 98.06 187 ARG A C 1
ATOM 1426 O O . ARG A 1 187 ? -17.391 -24.094 8.539 1 98.06 187 ARG A O 1
ATOM 1433 N N . GLN A 1 188 ? -15.172 -24.172 8.305 1 98.31 188 GLN A N 1
ATOM 1434 C CA . GLN A 1 188 ? -14.93 -23.812 9.695 1 98.31 188 GLN A CA 1
ATOM 1435 C C . GLN A 1 188 ? -15.422 -22.406 10 1 98.31 188 GLN A C 1
ATOM 1437 O O . GLN A 1 188 ? -16 -22.156 11.055 1 98.31 188 GLN A O 1
ATOM 1442 N N . PHE A 1 189 ? -15.211 -21.484 9.07 1 97.94 189 PHE A N 1
ATOM 1443 C CA . PHE A 1 189 ? -15.625 -20.094 9.258 1 97.94 189 PHE A CA 1
ATOM 1444 C C . PHE A 1 189 ? -17.141 -19.984 9.289 1 97.94 189 PHE A C 1
ATOM 1446 O O . PHE A 1 189 ? -17.703 -19.156 10.016 1 97.94 189 PHE A O 1
ATOM 1453 N N . GLN A 1 190 ? -17.75 -20.797 8.523 1 96.88 190 GLN A N 1
ATOM 1454 C CA . GLN A 1 190 ? -19.203 -20.828 8.57 1 96.88 190 GLN A CA 1
ATOM 1455 C C . GLN A 1 190 ? -19.703 -21.391 9.898 1 96.88 190 GLN A C 1
ATOM 1457 O O . GLN A 1 190 ? -20.641 -20.875 10.492 1 96.88 190 GLN A O 1
ATOM 1462 N N . ARG A 1 191 ? -19.062 -22.422 10.297 1 96.75 191 ARG A N 1
ATOM 1463 C CA . ARG A 1 191 ? -19.422 -23.031 11.57 1 96.75 191 ARG A CA 1
ATOM 1464 C C . ARG A 1 191 ? -19.266 -22.047 12.719 1 96.75 191 ARG A C 1
ATOM 1466 O O . ARG A 1 191 ? -20.078 -22 13.641 1 96.75 191 ARG A O 1
ATOM 1473 N N . LEU A 1 192 ? -18.203 -21.234 12.641 1 96.69 192 LEU A N 1
ATOM 1474 C CA . LEU A 1 192 ? -17.922 -20.234 13.672 1 96.69 192 LEU A CA 1
ATOM 1475 C C . LEU A 1 192 ? -18.734 -18.969 13.438 1 96.69 192 LEU A C 1
ATOM 1477 O O . LEU A 1 192 ? -18.625 -18 14.203 1 96.69 192 LEU A O 1
ATOM 1481 N N . ASP A 1 193 ? -19.453 -18.812 12.375 1 95.62 193 ASP A N 1
ATOM 1482 C CA . ASP A 1 193 ? -20.297 -17.703 11.961 1 95.62 193 ASP A CA 1
ATOM 1483 C C . ASP A 1 193 ? -19.484 -16.422 11.797 1 95.62 193 ASP A C 1
ATOM 1485 O O . ASP A 1 193 ? -19.906 -15.344 12.242 1 95.62 193 ASP A O 1
ATOM 1489 N N . LEU A 1 194 ? -18.344 -16.484 11.242 1 93.06 194 LEU A N 1
ATOM 1490 C CA . LEU A 1 194 ? -17.484 -15.328 11 1 93.06 194 LEU A CA 1
ATOM 1491 C C . LEU A 1 194 ? -18.172 -14.312 10.102 1 93.06 194 LEU A C 1
ATOM 1493 O O . LEU A 1 194 ? -18.094 -13.102 10.344 1 93.06 194 LEU A O 1
ATOM 1497 N N . PRO A 1 195 ? -18.844 -14.789 9.094 1 90.38 195 PRO A N 1
ATOM 1498 C CA . PRO A 1 195 ? -19.578 -13.812 8.289 1 90.38 195 PRO A CA 1
ATOM 1499 C C . PRO A 1 195 ? -20.625 -13.039 9.102 1 90.38 195 PRO A C 1
ATOM 1501 O O . PRO A 1 195 ? -20.828 -11.844 8.867 1 90.38 195 PRO A O 1
ATOM 1504 N N . GLY A 1 196 ? -21.297 -13.734 10.016 1 91.62 196 GLY A N 1
ATOM 1505 C CA . GLY A 1 196 ? -22.203 -13.047 10.914 1 91.62 196 GLY A CA 1
ATOM 1506 C C . GLY A 1 196 ? -21.531 -12.023 11.797 1 91.62 196 GLY A C 1
ATOM 1507 O O . GLY A 1 196 ? -22.062 -10.938 12.031 1 91.62 196 GLY A O 1
ATOM 1508 N N . TYR A 1 197 ? -20.344 -12.375 12.227 1 91 197 TYR A N 1
ATOM 1509 C CA . TYR A 1 197 ? -19.547 -11.43 13.008 1 91 197 TYR A CA 1
ATOM 1510 C C . TYR A 1 197 ? -19.219 -10.188 12.188 1 91 197 TYR A C 1
ATOM 1512 O O . TYR A 1 197 ? -19.312 -9.062 12.695 1 91 197 TYR A O 1
ATOM 1520 N N . ALA A 1 198 ? -18.859 -10.359 10.953 1 90.62 198 ALA A N 1
ATOM 1521 C CA . ALA A 1 198 ? -18.578 -9.25 10.055 1 90.62 198 ALA A CA 1
ATOM 1522 C C . ALA A 1 198 ? -19.781 -8.328 9.93 1 90.62 198 ALA A C 1
ATOM 1524 O O . ALA A 1 198 ? -19.641 -7.102 9.938 1 90.62 198 ALA A O 1
ATOM 1525 N N . ALA A 1 199 ? -20.906 -8.898 9.938 1 89.19 199 ALA A N 1
ATOM 1526 C CA . ALA A 1 199 ? -22.141 -8.141 9.766 1 89.19 199 ALA A CA 1
ATOM 1527 C C . ALA A 1 199 ? -22.484 -7.363 11.039 1 89.19 199 ALA A C 1
ATOM 1529 O O . ALA A 1 199 ? -22.984 -6.238 10.961 1 89.19 199 ALA A O 1
ATOM 1530 N N . SER A 1 200 ? -22.172 -7.973 12.195 1 93.94 200 SER A N 1
ATOM 1531 C CA . SER A 1 200 ? -22.609 -7.379 13.453 1 93.94 200 SER A CA 1
ATOM 1532 C C . SER A 1 200 ? -21.531 -6.48 14.047 1 93.94 200 SER A C 1
ATOM 1534 O O . SER A 1 200 ? -21.812 -5.668 14.93 1 93.94 200 SER A O 1
ATOM 1536 N N . HIS A 1 201 ? -20.312 -6.648 13.594 1 96.06 201 HIS A N 1
ATOM 1537 C CA . HIS A 1 201 ? -19.188 -5.891 14.148 1 96.06 201 HIS A CA 1
ATOM 1538 C C . HIS A 1 201 ? -18.391 -5.219 13.039 1 96.06 201 HIS A C 1
ATOM 1540 O O . HIS A 1 201 ? -17.156 -5.297 13.031 1 96.06 201 HIS A O 1
ATOM 1546 N N . GLY A 1 202 ? -19.109 -4.551 12.148 1 95.56 202 GLY A N 1
ATOM 1547 C CA . GLY A 1 202 ? -18.484 -3.973 10.969 1 95.56 202 GLY A CA 1
ATOM 1548 C C . GLY A 1 202 ? -17.406 -2.955 11.305 1 95.56 202 GLY A C 1
ATOM 1549 O O . GLY A 1 202 ? -16.391 -2.857 10.602 1 95.56 202 GLY A O 1
ATOM 1550 N N . ALA A 1 203 ? -17.547 -2.221 12.391 1 96 203 ALA A N 1
ATOM 1551 C CA . ALA A 1 203 ? -16.641 -1.146 12.781 1 96 203 ALA A CA 1
ATOM 1552 C C . ALA A 1 203 ? -15.266 -1.693 13.125 1 96 203 ALA A C 1
ATOM 1554 O O . ALA A 1 203 ? -14.258 -0.984 13.016 1 96 203 ALA A O 1
ATOM 1555 N N . LEU A 1 204 ? -15.219 -2.883 13.531 1 96.19 204 LEU A N 1
ATOM 1556 C CA . LEU A 1 204 ? -13.953 -3.535 13.859 1 96.19 204 LEU A CA 1
ATOM 1557 C C . LEU A 1 204 ? -13.508 -4.445 12.727 1 96.19 204 LEU A C 1
ATOM 1559 O O . LEU A 1 204 ? -12.312 -4.504 12.406 1 96.19 204 LEU A O 1
ATOM 1563 N N . PHE A 1 205 ? -14.422 -5.09 12.094 1 97.38 205 PHE A N 1
ATOM 1564 C CA . PHE A 1 205 ? -14.141 -6.098 11.078 1 97.38 205 PHE A CA 1
ATOM 1565 C C . PHE A 1 205 ? -13.539 -5.453 9.836 1 97.38 205 PHE A C 1
ATOM 1567 O O . PHE A 1 205 ? -12.492 -5.895 9.352 1 97.38 205 PHE A O 1
ATOM 1574 N N . TYR A 1 206 ? -14.109 -4.41 9.312 1 97.56 206 TYR A N 1
ATOM 1575 C CA . TYR A 1 206 ? -13.758 -3.908 7.992 1 97.56 206 TYR A CA 1
ATOM 1576 C C . TYR A 1 206 ? -12.43 -3.162 8.031 1 97.56 206 TYR A C 1
ATOM 1578 O O . TYR A 1 206 ? -11.625 -3.25 7.098 1 97.56 206 TYR A O 1
ATOM 1586 N N . PRO A 1 207 ? -12.086 -2.471 9.156 1 97.88 207 PRO A N 1
ATOM 1587 C CA . PRO A 1 207 ? -10.711 -1.965 9.242 1 97.88 207 PRO A CA 1
ATOM 1588 C C . PRO A 1 207 ? -9.672 -3.082 9.242 1 97.88 207 PRO A C 1
ATOM 1590 O O . PRO A 1 207 ? -8.594 -2.928 8.664 1 97.88 207 PRO A O 1
ATOM 1593 N N . ALA A 1 208 ? -9.945 -4.156 9.898 1 97.81 208 ALA A N 1
ATOM 1594 C CA . ALA A 1 208 ? -9.023 -5.289 9.914 1 97.81 208 ALA A CA 1
ATOM 1595 C C . ALA A 1 208 ? -8.867 -5.895 8.523 1 97.81 208 ALA A C 1
ATOM 1597 O O . ALA A 1 208 ? -7.758 -6.199 8.094 1 97.81 208 ALA A O 1
ATOM 1598 N N . VAL A 1 209 ? -9.977 -6.027 7.855 1 97.88 209 VAL A N 1
ATOM 1599 C CA . VAL A 1 209 ? -9.938 -6.57 6.5 1 97.88 209 VAL A CA 1
ATOM 1600 C C . VAL A 1 209 ? -9.195 -5.605 5.578 1 97.88 209 VAL A C 1
ATOM 1602 O O . VAL A 1 209 ? -8.43 -6.031 4.715 1 97.88 209 VAL A O 1
ATOM 1605 N N . PHE A 1 210 ? -9.461 -4.301 5.727 1 98.56 210 PHE A N 1
ATOM 1606 C CA . PHE A 1 210 ? -8.711 -3.318 4.957 1 98.56 210 PHE A CA 1
ATOM 1607 C C . PHE A 1 210 ? -7.211 -3.48 5.191 1 98.56 210 PHE A C 1
ATOM 1609 O O . PHE A 1 210 ? -6.426 -3.494 4.238 1 98.56 210 PHE A O 1
ATOM 1616 N N . PHE A 1 211 ? -6.836 -3.615 6.453 1 98.25 211 PHE A N 1
ATOM 1617 C CA . PHE A 1 211 ? -5.43 -3.76 6.801 1 98.25 211 PHE A CA 1
ATOM 1618 C C . PHE A 1 211 ? -4.82 -4.973 6.109 1 98.25 211 PHE A C 1
ATOM 1620 O O . PHE A 1 211 ? -3.766 -4.875 5.48 1 98.25 211 PHE A O 1
ATOM 1627 N N . VAL A 1 212 ? -5.469 -6.078 6.16 1 97.75 212 VAL A N 1
ATOM 1628 C CA . VAL A 1 212 ? -4.949 -7.316 5.59 1 97.75 212 VAL A CA 1
ATOM 1629 C C . VAL A 1 212 ? -4.875 -7.195 4.07 1 97.75 212 VAL A C 1
ATOM 1631 O O . VAL A 1 212 ? -3.863 -7.551 3.459 1 97.75 212 VAL A O 1
ATOM 1634 N N . THR A 1 213 ? -5.953 -6.656 3.443 1 98.31 213 THR A N 1
ATOM 1635 C CA . THR A 1 213 ? -5.965 -6.543 1.99 1 98.31 213 THR A CA 1
ATOM 1636 C C . THR A 1 213 ? -4.945 -5.508 1.521 1 98.31 213 THR A C 1
ATOM 1638 O O . THR A 1 213 ? -4.355 -5.652 0.448 1 98.31 213 THR A O 1
ATOM 1641 N N . TRP A 1 214 ? -4.758 -4.453 2.346 1 97.88 214 TRP A N 1
ATOM 1642 C CA . TRP A 1 214 ? -3.715 -3.475 2.059 1 97.88 214 TRP A CA 1
ATOM 1643 C C . TRP A 1 214 ? -2.336 -4.129 2.07 1 97.88 214 TRP A C 1
ATOM 1645 O O . TRP A 1 214 ? -1.522 -3.893 1.175 1 97.88 214 TRP A O 1
ATOM 1655 N N . GLN A 1 215 ? -2.094 -5.023 3.029 1 96.81 215 GLN A N 1
ATOM 1656 C CA . GLN A 1 215 ? -0.836 -5.754 3.117 1 96.81 215 GLN A CA 1
ATOM 1657 C C . GLN A 1 215 ? -0.667 -6.703 1.933 1 96.81 215 GLN A C 1
ATOM 1659 O O . GLN A 1 215 ? 0.407 -6.766 1.329 1 96.81 215 GLN A O 1
ATOM 1664 N N . VAL A 1 216 ? -1.69 -7.383 1.634 1 96.56 216 VAL A N 1
ATOM 1665 C CA . VAL A 1 216 ? -1.629 -8.359 0.55 1 96.56 216 VAL A CA 1
ATOM 1666 C C . VAL A 1 216 ? -1.373 -7.641 -0.774 1 96.56 216 VAL A C 1
ATOM 1668 O O . VAL A 1 216 ? -0.574 -8.102 -1.593 1 96.56 216 VAL A O 1
ATOM 1671 N N . ALA A 1 217 ? -2.021 -6.504 -0.933 1 96.56 217 ALA A N 1
ATOM 1672 C CA . ALA A 1 217 ? -1.852 -5.723 -2.154 1 96.56 217 ALA A CA 1
ATOM 1673 C C . ALA A 1 217 ? -0.395 -5.305 -2.338 1 96.56 217 ALA A C 1
ATOM 1675 O O . ALA A 1 217 ? 0.059 -5.098 -3.467 1 96.56 217 ALA A O 1
ATOM 1676 N N . LEU A 1 218 ? 0.272 -5.289 -1.212 1 96.06 218 LEU A N 1
ATOM 1677 C CA . LEU A 1 218 ? 1.665 -4.855 -1.241 1 96.06 218 LEU A CA 1
ATOM 1678 C C . LEU A 1 218 ? 2.605 -6.035 -1.021 1 96.06 218 LEU A C 1
ATOM 1680 O O . LEU A 1 218 ? 3.795 -5.848 -0.756 1 96.06 218 LEU A O 1
ATOM 1684 N N . MET A 1 219 ? 2.098 -7.207 -1.084 1 94.25 219 MET A N 1
ATOM 1685 C CA . MET A 1 219 ? 2.846 -8.438 -0.862 1 94.25 219 MET A CA 1
ATOM 1686 C C . MET A 1 219 ? 3.629 -8.375 0.444 1 94.25 219 MET A C 1
ATOM 1688 O O . MET A 1 219 ? 4.793 -8.773 0.495 1 94.25 219 MET A O 1
ATOM 1692 N N . PHE A 1 220 ? 3.035 -7.688 1.447 1 94.19 220 PHE A N 1
ATOM 1693 C CA . PHE A 1 220 ? 3.523 -7.629 2.82 1 94.19 220 PHE A CA 1
ATOM 1694 C C . PHE A 1 220 ? 4.844 -6.867 2.893 1 94.19 220 PHE A C 1
ATOM 1696 O O . PHE A 1 220 ? 5.648 -7.102 3.795 1 94.19 220 PHE A O 1
ATOM 1703 N N . GLY A 1 221 ? 5.086 -6.051 1.898 1 93.5 221 GLY A N 1
ATOM 1704 C CA . GLY A 1 221 ? 6.293 -5.238 1.871 1 93.5 221 GLY A CA 1
ATOM 1705 C C . GLY A 1 221 ? 6.531 -4.484 3.164 1 93.5 221 GLY A C 1
ATOM 1706 O O . GLY A 1 221 ? 7.602 -4.594 3.764 1 93.5 221 GLY A O 1
ATOM 1707 N N . PRO A 1 222 ? 5.57 -3.764 3.646 1 95.12 222 PRO A N 1
ATOM 1708 C CA . PRO A 1 222 ? 5.773 -2.959 4.855 1 95.12 222 PRO A CA 1
ATOM 1709 C C . PRO A 1 222 ? 6.105 -3.807 6.078 1 95.12 222 PRO A C 1
ATOM 1711 O O . PRO A 1 222 ? 6.961 -3.43 6.883 1 95.12 222 PRO A O 1
ATOM 1714 N N . VAL A 1 223 ? 5.48 -4.922 6.238 1 94.44 223 VAL A N 1
ATOM 1715 C CA . VAL A 1 223 ? 5.75 -5.777 7.387 1 94.44 223 VAL A CA 1
ATOM 1716 C C . VAL A 1 223 ? 7.133 -6.414 7.246 1 94.44 223 VAL A C 1
ATOM 1718 O O . VAL A 1 223 ? 7.871 -6.535 8.227 1 94.44 223 VAL A O 1
ATOM 1721 N N . ARG A 1 224 ? 7.449 -6.848 6.07 1 92.12 224 ARG A N 1
ATOM 1722 C CA . ARG A 1 224 ? 8.773 -7.414 5.832 1 92.12 224 ARG A CA 1
ATOM 1723 C C . ARG A 1 224 ? 9.867 -6.398 6.141 1 92.12 224 ARG A C 1
ATOM 1725 O O . ARG A 1 224 ? 10.875 -6.734 6.77 1 92.12 224 ARG A O 1
ATOM 1732 N N . ASP A 1 225 ? 9.672 -5.211 5.668 1 94.31 225 ASP A N 1
ATOM 1733 C CA . ASP A 1 225 ? 10.625 -4.141 5.953 1 94.31 225 ASP A CA 1
ATOM 1734 C C . ASP A 1 225 ? 10.734 -3.889 7.453 1 94.31 225 ASP A C 1
ATOM 1736 O O . ASP A 1 225 ? 11.836 -3.691 7.977 1 94.31 225 ASP A O 1
ATOM 1740 N N . LEU A 1 226 ? 9.594 -3.867 8.109 1 95.44 226 LEU A N 1
ATOM 1741 C CA . LEU A 1 226 ? 9.586 -3.656 9.555 1 95.44 226 LEU A CA 1
ATOM 1742 C C . LEU A 1 226 ? 10.414 -4.723 10.266 1 95.44 226 LEU A C 1
ATOM 1744 O O . LEU A 1 226 ? 11.266 -4.398 11.094 1 95.44 226 LEU A O 1
ATOM 1748 N N . LEU A 1 227 ? 10.188 -5.938 9.922 1 93.56 227 LEU A N 1
ATOM 1749 C CA . LEU A 1 227 ? 10.891 -7.043 10.562 1 93.56 227 LEU A CA 1
ATOM 1750 C C . LEU A 1 227 ? 12.383 -6.977 10.273 1 93.56 227 LEU A C 1
ATOM 1752 O O . LEU A 1 227 ? 13.203 -7.199 11.172 1 93.56 227 LEU A O 1
ATOM 1756 N N . ARG A 1 228 ? 12.719 -6.664 9.07 1 91.88 228 ARG A N 1
ATOM 1757 C CA . ARG A 1 228 ? 14.117 -6.523 8.688 1 91.88 228 ARG A CA 1
ATOM 1758 C C . ARG A 1 228 ? 14.789 -5.402 9.469 1 91.88 228 ARG A C 1
ATOM 1760 O O . ARG A 1 228 ? 15.883 -5.578 10.008 1 91.88 228 ARG A O 1
ATOM 1767 N N . ASP A 1 229 ? 14.133 -4.301 9.531 1 93.69 229 ASP A N 1
ATOM 1768 C CA . ASP A 1 229 ? 14.695 -3.135 10.203 1 93.69 229 ASP A CA 1
ATOM 1769 C C . ASP A 1 229 ? 14.812 -3.369 11.703 1 93.69 229 ASP A C 1
ATOM 1771 O O . ASP A 1 229 ? 15.781 -2.932 12.336 1 93.69 229 ASP A O 1
ATOM 1775 N N . LEU A 1 230 ? 13.836 -4.031 12.25 1 94.06 230 LEU A N 1
ATOM 1776 C CA . LEU A 1 230 ? 13.891 -4.344 13.68 1 94.06 230 LEU A CA 1
ATOM 1777 C C . LEU A 1 230 ? 15.039 -5.301 13.977 1 94.06 230 LEU A C 1
ATOM 1779 O O . LEU A 1 230 ? 15.742 -5.133 14.977 1 94.06 230 LEU A O 1
ATOM 1783 N N . ALA A 1 231 ? 15.219 -6.305 13.148 1 91.5 231 ALA A N 1
ATOM 1784 C CA . ALA A 1 231 ? 16.328 -7.246 13.32 1 91.5 231 ALA A CA 1
ATOM 1785 C C . ALA A 1 231 ? 17.672 -6.523 13.266 1 91.5 231 ALA A C 1
ATOM 1787 O O . ALA A 1 231 ? 18.562 -6.809 14.07 1 91.5 231 ALA A O 1
ATOM 1788 N N . ALA A 1 232 ? 17.75 -5.57 12.422 1 87.94 232 ALA A N 1
ATOM 1789 C CA . ALA A 1 232 ? 18.984 -4.805 12.281 1 87.94 232 ALA A CA 1
ATOM 1790 C C . ALA A 1 232 ? 19.203 -3.889 13.484 1 87.94 232 ALA A C 1
ATOM 1792 O O . ALA A 1 232 ? 20.344 -3.676 13.906 1 87.94 232 ALA A O 1
ATOM 1793 N N . ALA A 1 233 ? 18.172 -3.348 14.047 1 87.56 233 ALA A N 1
ATOM 1794 C CA . ALA A 1 233 ? 18.266 -2.414 15.164 1 87.56 233 ALA A CA 1
ATOM 1795 C C . ALA A 1 233 ? 18.609 -3.145 16.469 1 87.56 233 ALA A C 1
ATOM 1797 O O . ALA A 1 233 ? 19.234 -2.576 17.359 1 87.56 233 ALA A O 1
ATOM 1798 N N . LEU A 1 234 ? 18.172 -4.336 16.469 1 85.19 234 LEU A N 1
ATOM 1799 C CA . LEU A 1 234 ? 18.344 -5.086 17.719 1 85.19 234 LEU A CA 1
ATOM 1800 C C . LEU A 1 234 ? 19.609 -5.934 17.656 1 85.19 234 LEU A C 1
ATOM 1802 O O . LEU A 1 234 ? 20 -6.543 18.656 1 85.19 234 LEU A O 1
ATOM 1806 N N . ALA A 1 235 ? 20.094 -6.09 16.484 1 78.38 235 ALA A N 1
ATOM 1807 C CA . ALA A 1 235 ? 21.375 -6.789 16.375 1 78.38 235 ALA A CA 1
ATOM 1808 C C . ALA A 1 235 ? 22.516 -5.922 16.891 1 78.38 235 ALA A C 1
ATOM 1810 O O . ALA A 1 235 ? 22.453 -4.691 16.812 1 78.38 235 ALA A O 1
ATOM 1811 N N . MET B 1 1 ? 11.32 41.156 10.703 1 75.12 1 MET B N 1
ATOM 1812 C CA . MET B 1 1 ? 10.195 40.281 11.062 1 75.12 1 MET B CA 1
ATOM 1813 C C . MET B 1 1 ? 10.367 38.906 10.461 1 75.12 1 MET B C 1
ATOM 1815 O O . MET B 1 1 ? 10.359 37.906 11.18 1 75.12 1 MET B O 1
ATOM 1819 N N . LEU B 1 2 ? 10.594 38.844 9.203 1 76.5 2 LEU B N 1
ATOM 1820 C CA . LEU B 1 2 ? 10.805 37.562 8.555 1 76.5 2 LEU B CA 1
ATOM 1821 C C . LEU B 1 2 ? 12.07 36.875 9.078 1 76.5 2 LEU B C 1
ATOM 1823 O O . LEU B 1 2 ? 12.086 35.656 9.289 1 76.5 2 LEU B O 1
ATOM 1827 N N . ALA B 1 3 ? 13.109 37.656 9.32 1 85.88 3 ALA B N 1
ATOM 1828 C CA . ALA B 1 3 ? 14.367 37.094 9.836 1 85.88 3 ALA B CA 1
ATOM 1829 C C . ALA B 1 3 ? 14.18 36.531 11.242 1 85.88 3 ALA B C 1
ATOM 1831 O O . ALA B 1 3 ? 14.734 35.5 11.578 1 85.88 3 ALA B O 1
ATOM 1832 N N . SER B 1 4 ? 13.375 37.219 12 1 89.75 4 SER B N 1
ATOM 1833 C CA . SER B 1 4 ? 13.109 36.75 13.352 1 89.75 4 SER B CA 1
ATOM 1834 C C . SER B 1 4 ? 12.297 35.469 13.352 1 89.75 4 SER B C 1
ATOM 1836 O O . SER B 1 4 ? 12.562 34.562 14.148 1 89.75 4 SER B O 1
ATOM 1838 N N . LEU B 1 5 ? 11.352 35.375 12.5 1 88.81 5 LEU B N 1
ATOM 1839 C CA . LEU B 1 5 ? 10.555 34.188 12.383 1 88.81 5 LEU B CA 1
ATOM 1840 C C . LEU B 1 5 ? 11.414 33 11.922 1 88.81 5 LEU B C 1
ATOM 1842 O O . LEU B 1 5 ? 11.234 31.875 12.398 1 88.81 5 LEU B O 1
ATOM 1846 N N . ALA B 1 6 ? 12.273 33.312 11.008 1 90.12 6 ALA B N 1
ATOM 1847 C CA . ALA B 1 6 ? 13.188 32.312 10.516 1 90.12 6 ALA B CA 1
ATOM 1848 C C . ALA B 1 6 ? 14.109 31.812 11.633 1 90.12 6 ALA B C 1
ATOM 1850 O O . ALA B 1 6 ? 14.398 30.609 11.727 1 90.12 6 ALA B O 1
ATOM 1851 N N . ALA B 1 7 ? 14.555 32.719 12.367 1 92.75 7 ALA B N 1
ATOM 1852 C CA . ALA B 1 7 ? 15.43 32.375 13.484 1 92.75 7 ALA B CA 1
ATOM 1853 C C . ALA B 1 7 ? 14.688 31.531 14.523 1 92.75 7 ALA B C 1
ATOM 1855 O O . ALA B 1 7 ? 15.234 30.562 15.055 1 92.75 7 ALA B O 1
ATOM 1856 N N . LEU B 1 8 ? 13.516 31.953 14.812 1 94.31 8 LEU B N 1
ATOM 1857 C CA . LEU B 1 8 ? 12.695 31.188 15.75 1 94.31 8 LEU B CA 1
ATOM 1858 C C . LEU B 1 8 ? 12.422 29.781 15.219 1 94.31 8 LEU B C 1
ATOM 1860 O O . LEU B 1 8 ? 12.508 28.812 15.961 1 94.31 8 LEU B O 1
ATOM 1864 N N . ASP B 1 9 ? 12.062 29.688 13.969 1 95.75 9 ASP B N 1
ATOM 1865 C CA . ASP B 1 9 ? 11.836 28.406 13.297 1 95.75 9 ASP B CA 1
ATOM 1866 C C . ASP B 1 9 ? 13.047 27.5 13.438 1 95.75 9 ASP B C 1
ATOM 1868 O O . ASP B 1 9 ? 12.914 26.328 13.828 1 95.75 9 ASP B O 1
ATOM 1872 N N . LEU B 1 10 ? 14.203 28.062 13.18 1 94.56 10 LEU B N 1
ATOM 1873 C CA . LEU B 1 10 ? 15.438 27.297 13.297 1 94.56 10 LEU B CA 1
ATOM 1874 C C . LEU B 1 10 ? 15.68 26.875 14.734 1 94.56 10 LEU B C 1
ATOM 1876 O O . LEU B 1 10 ? 16.031 25.719 14.992 1 94.56 10 LEU B O 1
ATOM 1880 N N . HIS B 1 11 ? 15.469 27.781 15.625 1 95.56 11 HIS B N 1
ATOM 1881 C CA . HIS B 1 11 ? 15.703 27.516 17.031 1 95.56 11 HIS B CA 1
ATOM 1882 C C . HIS B 1 11 ? 14.82 26.359 17.531 1 95.56 11 HIS B C 1
ATOM 1884 O O . HIS B 1 11 ? 15.312 25.438 18.188 1 95.56 11 HIS B O 1
ATOM 1890 N N . ILE B 1 12 ? 13.586 26.391 17.219 1 96.75 12 ILE B N 1
ATOM 1891 C CA . ILE B 1 12 ? 12.648 25.359 17.656 1 96.75 12 ILE B CA 1
ATOM 1892 C C . ILE B 1 12 ? 13.023 24.016 17.016 1 96.75 12 ILE B C 1
ATOM 1894 O O . ILE B 1 12 ? 13.008 22.984 17.672 1 96.75 12 ILE B O 1
ATOM 1898 N N . SER B 1 13 ? 13.32 24.047 15.742 1 97.12 13 SER B N 1
ATOM 1899 C CA . SER B 1 13 ? 13.68 22.828 15.023 1 97.12 13 SER B CA 1
ATOM 1900 C C . SER B 1 13 ? 14.938 22.188 15.609 1 97.12 13 SER B C 1
ATOM 1902 O O . SER B 1 13 ? 14.984 20.969 15.797 1 97.12 13 SER B O 1
ATOM 1904 N N . LEU B 1 14 ? 15.906 23.062 15.953 1 95.94 14 LEU B N 1
ATOM 1905 C CA . LEU B 1 14 ? 17.141 22.562 16.531 1 95.94 14 LEU B CA 1
ATOM 1906 C C . LEU B 1 14 ? 16.906 22 17.938 1 95.94 14 LEU B C 1
ATOM 1908 O O . LEU B 1 14 ? 17.547 21.047 18.344 1 95.94 14 LEU B O 1
ATOM 1912 N N . PHE B 1 15 ? 16.047 22.594 18.625 1 96.56 15 PHE B N 1
ATOM 1913 C CA . PHE B 1 15 ? 15.695 22.109 19.953 1 96.56 15 PHE B CA 1
ATOM 1914 C C . PHE B 1 15 ? 15.148 20.688 19.891 1 96.56 15 PHE B C 1
ATOM 1916 O O . PHE B 1 15 ? 15.562 19.812 20.656 1 96.56 15 PHE B O 1
ATOM 1923 N N . VAL B 1 16 ? 14.242 20.406 18.984 1 96.62 16 VAL B N 1
ATOM 1924 C CA . VAL B 1 16 ? 13.664 19.078 18.797 1 96.62 16 VAL B CA 1
ATOM 1925 C C . VAL B 1 16 ? 14.75 18.094 18.375 1 96.62 16 VAL B C 1
ATOM 1927 O O . VAL B 1 16 ? 14.844 17 18.922 1 96.62 16 VAL B O 1
ATOM 1930 N N . ASN B 1 17 ? 15.531 18.516 17.453 1 96.81 17 ASN B N 1
ATOM 1931 C CA . ASN B 1 17 ? 16.609 17.688 16.922 1 96.81 17 ASN B CA 1
ATOM 1932 C C . ASN B 1 17 ? 17.672 17.391 17.969 1 96.81 17 ASN B C 1
ATOM 1934 O O . ASN B 1 17 ? 18.328 16.359 17.922 1 96.81 17 ASN B O 1
ATOM 1938 N N . SER B 1 18 ? 17.812 18.281 18.953 1 95.19 18 SER B N 1
ATOM 1939 C CA . SER B 1 18 ? 18.906 18.203 19.922 1 95.19 18 SER B CA 1
ATOM 1940 C C . SER B 1 18 ? 18.781 16.938 20.781 1 95.19 18 SER B C 1
ATOM 1942 O O . SER B 1 18 ? 19.766 16.531 21.406 1 95.19 18 SER B O 1
ATOM 1944 N N . ALA B 1 19 ? 17.641 16.359 20.797 1 95.56 19 ALA B N 1
ATOM 1945 C CA . ALA B 1 19 ? 17.453 15.133 21.578 1 95.56 19 ALA B CA 1
ATOM 1946 C C . ALA B 1 19 ? 18.062 13.93 20.891 1 95.56 19 ALA B C 1
ATOM 1948 O O . ALA B 1 19 ? 18.25 12.875 21.5 1 95.56 19 ALA B O 1
ATOM 1949 N N . MET B 1 20 ? 18.25 14.062 19.656 1 94.25 20 MET B N 1
ATOM 1950 C CA . MET B 1 20 ? 18.828 12.961 18.875 1 94.25 20 MET B CA 1
ATOM 1951 C C . MET B 1 20 ? 20.203 12.578 19.406 1 94.25 20 MET B C 1
ATOM 1953 O O . MET B 1 20 ? 21 13.453 19.734 1 94.25 20 MET B O 1
ATOM 1957 N N . GLY B 1 21 ? 20.453 11.305 19.469 1 91.88 21 GLY B N 1
ATOM 1958 C CA . GLY B 1 21 ? 21.734 10.828 19.953 1 91.88 21 GLY B CA 1
ATOM 1959 C C . GLY B 1 21 ? 21.703 10.492 21.438 1 91.88 21 GLY B C 1
ATOM 1960 O O . GLY B 1 21 ? 22.578 9.773 21.938 1 91.88 21 GLY B O 1
ATOM 1961 N N . SER B 1 22 ? 20.766 10.984 22.203 1 94.12 22 SER B N 1
ATOM 1962 C CA . SER B 1 22 ? 20.672 10.711 23.625 1 94.12 22 SER B CA 1
ATOM 1963 C C . SER B 1 22 ? 20.328 9.25 23.891 1 94.12 22 SER B C 1
ATOM 1965 O O . SER B 1 22 ? 20.859 8.641 24.828 1 94.12 22 SER B O 1
ATOM 1967 N N . LEU B 1 23 ? 19.516 8.688 23.125 1 93.44 23 LEU B N 1
ATOM 1968 C CA . LEU B 1 23 ? 19.141 7.277 23.172 1 93.44 23 LEU B CA 1
ATOM 1969 C C . LEU B 1 23 ? 19.156 6.656 21.781 1 93.44 23 LEU B C 1
ATOM 1971 O O . LEU B 1 23 ? 18.125 6.625 21.109 1 93.44 23 LEU B O 1
ATOM 1975 N N . PRO B 1 24 ? 20.234 6.074 21.469 1 91.44 24 PRO B N 1
ATOM 1976 C CA . PRO B 1 24 ? 20.406 5.566 20.109 1 91.44 24 PRO B CA 1
ATOM 1977 C C . PRO B 1 24 ? 19.344 4.555 19.719 1 91.44 24 PRO B C 1
ATOM 1979 O O . PRO B 1 24 ? 18.875 4.555 18.562 1 91.44 24 PRO B O 1
ATOM 1982 N N . THR B 1 25 ? 18.953 3.719 20.641 1 92.5 25 THR B N 1
ATOM 1983 C CA . THR B 1 25 ? 17.922 2.738 20.344 1 92.5 25 THR B CA 1
ATOM 1984 C C . THR B 1 25 ? 16.594 3.432 20.016 1 92.5 25 THR B C 1
ATOM 1986 O O . THR B 1 25 ? 15.875 3.02 19.094 1 92.5 25 THR B O 1
ATOM 1989 N N . PHE B 1 26 ? 16.297 4.477 20.719 1 94.25 26 PHE B N 1
ATOM 1990 C CA . PHE B 1 26 ? 15.086 5.25 20.453 1 94.25 26 PHE B CA 1
ATOM 1991 C C . PHE B 1 26 ? 15.156 5.887 19.078 1 94.25 26 PHE B C 1
ATOM 1993 O O . PHE B 1 26 ? 14.172 5.863 18.328 1 94.25 26 PHE B O 1
ATOM 2000 N N . ASP B 1 27 ? 16.312 6.402 18.734 1 95.88 27 ASP B N 1
ATOM 2001 C CA . ASP B 1 27 ? 16.5 7.023 17.422 1 95.88 27 ASP B CA 1
ATOM 2002 C C . ASP B 1 27 ? 16.25 6.02 16.297 1 95.88 27 ASP B C 1
ATOM 2004 O O . ASP B 1 27 ? 15.578 6.336 15.32 1 95.88 27 ASP B O 1
ATOM 2008 N N . GLN B 1 28 ? 16.734 4.852 16.547 1 94.81 28 GLN B N 1
ATOM 2009 C CA . GLN B 1 28 ? 16.578 3.816 15.523 1 94.81 28 GLN B CA 1
ATOM 2010 C C . GLN B 1 28 ? 15.125 3.385 15.391 1 94.81 28 GLN B C 1
ATOM 2012 O O . GLN B 1 28 ? 14.609 3.246 14.281 1 94.81 28 GLN B O 1
ATOM 2017 N N . LEU B 1 29 ? 14.492 3.174 16.453 1 95 29 LEU B N 1
ATOM 2018 C CA . LEU B 1 29 ? 13.094 2.754 16.438 1 95 29 LEU B CA 1
ATOM 2019 C C . LEU B 1 29 ? 12.211 3.836 15.82 1 95 29 LEU B C 1
ATOM 2021 O O . LEU B 1 29 ? 11.312 3.537 15.031 1 95 29 LEU B O 1
ATOM 2025 N N . LEU B 1 30 ? 12.477 5.074 16.172 1 96.31 30 LEU B N 1
ATOM 2026 C CA . LEU B 1 30 ? 11.703 6.184 15.625 1 96.31 30 LEU B CA 1
ATOM 2027 C C . LEU B 1 30 ? 11.93 6.309 14.117 1 96.31 30 LEU B C 1
ATOM 2029 O O . LEU B 1 30 ? 11 6.645 13.375 1 96.31 30 LEU B O 1
ATOM 2033 N N . HIS B 1 31 ? 13.156 6.031 13.719 1 96.12 31 HIS B N 1
ATOM 2034 C CA . HIS B 1 31 ? 13.461 6.059 12.289 1 96.12 31 HIS B CA 1
ATOM 2035 C C . HIS B 1 31 ? 12.703 4.973 11.539 1 96.12 31 HIS B C 1
ATOM 2037 O O . HIS B 1 31 ? 12.227 5.195 10.422 1 96.12 31 HIS B O 1
ATOM 2043 N N . ILE B 1 32 ? 12.539 3.822 12.164 1 95.56 32 ILE B N 1
ATOM 2044 C CA . ILE B 1 32 ? 11.766 2.732 11.578 1 95.56 32 ILE B CA 1
ATOM 2045 C C . ILE B 1 32 ? 10.305 3.152 11.453 1 95.56 32 ILE B C 1
ATOM 2047 O O . ILE B 1 32 ? 9.68 2.957 10.406 1 95.56 32 ILE B O 1
ATOM 2051 N N . VAL B 1 33 ? 9.781 3.771 12.438 1 95.38 33 VAL B N 1
ATOM 2052 C CA . VAL B 1 33 ? 8.391 4.207 12.461 1 95.38 33 VAL B CA 1
ATOM 2053 C C . VAL B 1 33 ? 8.156 5.258 11.383 1 95.38 33 VAL B C 1
ATOM 2055 O O . VAL B 1 33 ? 7.191 5.168 10.617 1 95.38 33 VAL B O 1
ATOM 2058 N N . GLU B 1 34 ? 9.023 6.18 11.273 1 94.5 34 GLU B N 1
ATOM 2059 C CA . GLU B 1 34 ? 8.82 7.309 10.375 1 94.5 34 GLU B CA 1
ATOM 2060 C C . GLU B 1 34 ? 8.938 6.879 8.914 1 94.5 34 GLU B C 1
ATOM 2062 O O . GLU B 1 34 ? 8.305 7.473 8.039 1 94.5 34 GLU B O 1
ATOM 2067 N N . ARG B 1 35 ? 9.656 5.816 8.672 1 93.56 35 ARG B N 1
ATOM 2068 C CA . ARG B 1 35 ? 9.914 5.434 7.285 1 93.56 35 ARG B CA 1
ATOM 2069 C C . ARG B 1 35 ? 8.906 4.387 6.816 1 93.56 35 ARG B C 1
ATOM 2071 O O . ARG B 1 35 ? 8.719 4.188 5.613 1 93.56 35 ARG B O 1
ATOM 2078 N N . ASN B 1 36 ? 8.32 3.67 7.723 1 95.69 36 ASN B N 1
ATOM 2079 C CA . ASN B 1 36 ? 7.488 2.525 7.363 1 95.69 36 ASN B CA 1
ATOM 2080 C C . ASN B 1 36 ? 6.02 2.918 7.238 1 95.69 36 ASN B C 1
ATOM 2082 O O . ASN B 1 36 ? 5.441 3.477 8.172 1 95.69 36 ASN B O 1
ATOM 2086 N N . SER B 1 37 ? 5.348 2.564 6.152 1 94.44 37 SER B N 1
ATOM 2087 C CA . SER B 1 37 ? 3.969 2.93 5.855 1 94.44 37 SER B CA 1
ATOM 2088 C C . SER B 1 37 ? 2.998 2.262 6.824 1 94.44 37 SER B C 1
ATOM 2090 O O . SER B 1 37 ? 1.842 2.672 6.938 1 94.44 37 SER B O 1
ATOM 2092 N N . LEU B 1 38 ? 3.451 1.245 7.551 1 95.25 38 LEU B N 1
ATOM 2093 C CA . LEU B 1 38 ? 2.633 0.55 8.539 1 95.25 38 LEU B CA 1
ATOM 2094 C C . LEU B 1 38 ? 2.158 1.51 9.625 1 95.25 38 LEU B C 1
ATOM 2096 O O . LEU B 1 38 ? 1.099 1.303 10.219 1 95.25 38 LEU B O 1
ATOM 2100 N N . PHE B 1 39 ? 2.924 2.545 9.758 1 96.25 39 PHE B N 1
ATOM 2101 C CA . PHE B 1 39 ? 2.635 3.412 10.891 1 96.25 39 PHE B CA 1
ATOM 2102 C C . PHE B 1 39 ? 2.092 4.758 10.422 1 96.25 39 PHE B C 1
ATOM 2104 O O . PHE B 1 39 ? 1.894 5.668 11.227 1 96.25 39 PHE B O 1
ATOM 2111 N N . LYS B 1 40 ? 1.799 4.926 9.18 1 95.5 40 LYS B N 1
ATOM 2112 C CA . LYS B 1 40 ? 1.432 6.227 8.625 1 95.5 40 LYS B CA 1
ATOM 2113 C C . LYS B 1 40 ? 0.003 6.215 8.094 1 95.5 40 LYS B C 1
ATOM 2115 O O . LYS B 1 40 ? -0.954 6.113 8.859 1 95.5 40 LYS B O 1
ATOM 2120 N N . GLY B 1 41 ? -0.17 6.148 6.824 1 95 41 GLY B N 1
ATOM 2121 C CA . GLY B 1 41 ? -1.476 6.387 6.234 1 95 41 GLY B CA 1
ATOM 2122 C C . GLY B 1 41 ? -2.447 5.242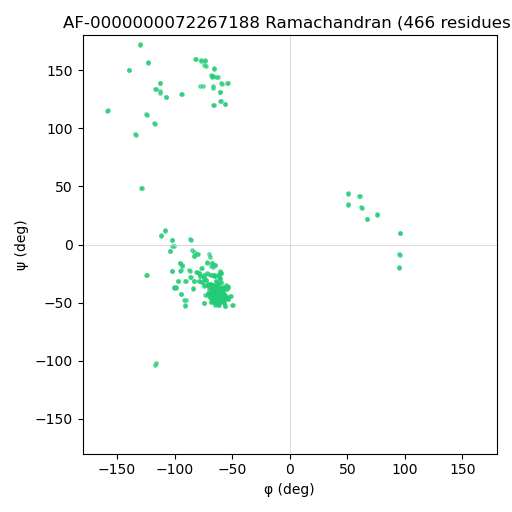 6.441 1 95 41 GLY B C 1
ATOM 2123 O O . GLY B 1 41 ? -3.664 5.441 6.434 1 95 41 GLY B O 1
ATOM 2124 N N . VAL B 1 42 ? -1.907 3.982 6.609 1 97.69 42 VAL B N 1
ATOM 2125 C CA . VAL B 1 42 ? -2.787 2.83 6.773 1 97.69 42 VAL B CA 1
ATOM 2126 C C . VAL B 1 42 ? -3.619 2.99 8.047 1 97.69 42 VAL B C 1
ATOM 2128 O O . VAL B 1 42 ? -4.785 2.586 8.086 1 97.69 42 VAL B O 1
ATOM 2131 N N . PHE B 1 43 ? -3.045 3.617 9.07 1 97.5 43 PHE B N 1
ATOM 2132 C CA . PHE B 1 43 ? -3.758 3.848 10.32 1 97.5 43 PHE B CA 1
ATOM 2133 C C . PHE B 1 43 ? -4.953 4.766 10.102 1 97.5 43 PHE B C 1
ATOM 2135 O O . PHE B 1 43 ? -6.07 4.449 10.516 1 97.5 43 PHE B O 1
ATOM 2142 N N . SER B 1 44 ? -4.75 5.887 9.438 1 97.5 44 SER B N 1
ATOM 2143 C CA . SER B 1 44 ? -5.828 6.828 9.148 1 97.5 44 SER B CA 1
ATOM 2144 C C . SER B 1 44 ? -6.934 6.176 8.328 1 97.5 44 SER B C 1
ATOM 2146 O O . SER B 1 44 ? -8.117 6.426 8.555 1 97.5 44 SER B O 1
ATOM 2148 N N . MET B 1 45 ? -6.547 5.328 7.387 1 98.56 45 MET B N 1
ATOM 2149 C CA . MET B 1 45 ? -7.539 4.68 6.535 1 98.56 45 MET B CA 1
ATOM 2150 C C . MET B 1 45 ? -8.312 3.617 7.309 1 98.56 45 MET B C 1
ATOM 2152 O O . MET B 1 45 ? -9.492 3.383 7.043 1 98.56 45 MET B O 1
ATOM 2156 N N . MET B 1 46 ? -7.605 3.006 8.305 1 98.62 46 MET B N 1
ATOM 2157 C CA . MET B 1 46 ? -8.328 2.082 9.172 1 98.62 46 MET B CA 1
ATOM 2158 C C . MET B 1 46 ? -9.391 2.818 9.984 1 98.62 46 MET B C 1
ATOM 2160 O O . MET B 1 46 ? -10.5 2.312 10.172 1 98.62 46 MET B O 1
ATOM 2164 N N . LEU B 1 47 ? -9.078 4.023 10.484 1 98.44 47 LEU B N 1
ATOM 2165 C CA . LEU B 1 47 ? -10.07 4.844 11.18 1 98.44 47 LEU B CA 1
ATOM 2166 C C . LEU B 1 47 ? -11.234 5.188 10.258 1 98.44 47 LEU B C 1
ATOM 2168 O O . LEU B 1 47 ? -12.391 5.148 10.68 1 98.44 47 LEU B O 1
ATOM 2172 N N . PHE B 1 48 ? -10.945 5.527 8.984 1 98.44 48 PHE B N 1
ATOM 2173 C CA . PHE B 1 48 ? -11.961 5.84 7.984 1 98.44 48 PHE B CA 1
ATOM 2174 C C . PHE B 1 48 ? -12.93 4.676 7.816 1 98.44 48 PHE B C 1
ATOM 2176 O O . PHE B 1 48 ? -14.141 4.855 7.93 1 98.44 48 PHE B O 1
ATOM 2183 N N . TRP B 1 49 ? -12.414 3.475 7.617 1 98.44 49 TRP B N 1
ATOM 2184 C CA . TRP B 1 49 ? -13.242 2.293 7.402 1 98.44 49 TRP B CA 1
ATOM 2185 C C . TRP B 1 49 ? -14.031 1.945 8.656 1 98.44 49 TRP B C 1
ATOM 2187 O O . TRP B 1 49 ? -15.195 1.554 8.578 1 98.44 49 TRP B O 1
ATOM 2197 N N . GLY B 1 50 ? -13.352 2.07 9.828 1 98.31 50 GLY B N 1
ATOM 2198 C CA . GLY B 1 50 ? -14.055 1.826 11.078 1 98.31 50 GLY B CA 1
ATOM 2199 C C . GLY B 1 50 ? -15.242 2.746 11.289 1 98.31 50 GLY B C 1
ATOM 2200 O O . GLY B 1 50 ? -16.344 2.287 11.617 1 98.31 50 GLY B O 1
ATOM 2201 N N . LEU B 1 51 ? -15.039 4 11.047 1 97.5 51 LEU B N 1
ATOM 2202 C CA . LEU B 1 51 ? -16.109 4.984 11.227 1 97.5 51 LEU B CA 1
ATOM 2203 C C . LEU B 1 51 ? -17.219 4.785 10.203 1 97.5 51 LEU B C 1
ATOM 2205 O O . LEU B 1 51 ? -18.391 4.961 10.508 1 97.5 51 LEU B O 1
ATOM 2209 N N . TRP B 1 52 ? -16.828 4.445 8.969 1 97.19 52 TRP B N 1
ATOM 2210 C CA . TRP B 1 52 ? -17.797 4.195 7.902 1 97.19 52 TRP B CA 1
ATOM 2211 C C . TRP B 1 52 ? -18.812 3.143 8.32 1 97.19 52 TRP B C 1
ATOM 2213 O O . TRP B 1 52 ? -20.016 3.305 8.094 1 97.19 52 TRP B O 1
ATOM 2223 N N . PHE B 1 53 ? -18.375 2.137 9.055 1 96.44 53 PHE B N 1
ATOM 2224 C CA . PHE B 1 53 ? -19.25 1.021 9.367 1 96.44 53 PHE B CA 1
ATOM 2225 C C . PHE B 1 53 ? -19.75 1.106 10.805 1 96.44 53 PHE B C 1
ATOM 2227 O O . PHE B 1 53 ? -20.578 0.298 11.227 1 96.44 53 PHE B O 1
ATOM 2234 N N . ALA B 1 54 ? -19.234 2.059 11.508 1 95.5 54 ALA B N 1
ATOM 2235 C CA . ALA B 1 54 ? -19.734 2.285 12.867 1 95.5 54 ALA B CA 1
ATOM 2236 C C . ALA B 1 54 ? -20.938 3.221 12.859 1 95.5 54 ALA B C 1
ATOM 2238 O O . ALA B 1 54 ? -21.688 3.285 13.836 1 95.5 54 ALA B O 1
ATOM 2239 N N . ALA B 1 55 ? -21.031 3.984 11.805 1 90.5 55 ALA B N 1
ATOM 2240 C CA . ALA B 1 55 ? -22.078 5.004 11.758 1 90.5 55 ALA B CA 1
ATOM 2241 C C . ALA B 1 55 ? -23.469 4.387 11.953 1 90.5 55 ALA B C 1
ATOM 2243 O O . ALA B 1 55 ? -23.844 3.469 11.219 1 90.5 55 ALA B O 1
ATOM 2244 N N . SER B 1 56 ? -24.188 4.793 12.945 1 87.5 56 SER B N 1
ATOM 2245 C CA . SER B 1 56 ? -25.516 4.273 13.25 1 87.5 56 SER B CA 1
ATOM 2246 C C . SER B 1 56 ? -26.547 5.395 13.328 1 87.5 56 SER B C 1
ATOM 2248 O O . SER B 1 56 ? -27.75 5.156 13.18 1 87.5 56 SER B O 1
ATOM 2250 N N . ARG B 1 57 ? -26.094 6.535 13.641 1 87.94 57 ARG B N 1
ATOM 2251 C CA . ARG B 1 57 ? -26.953 7.719 13.633 1 87.94 57 ARG B CA 1
ATOM 2252 C C . ARG B 1 57 ? -26.531 8.688 12.531 1 87.94 57 ARG B C 1
ATOM 2254 O O . ARG B 1 57 ? -25.344 8.875 12.273 1 87.94 57 ARG B O 1
ATOM 2261 N N . ASP B 1 58 ? -27.422 9.273 11.844 1 91.81 58 ASP B N 1
ATOM 2262 C CA . ASP B 1 58 ? -27.156 10.211 10.758 1 91.81 58 ASP B CA 1
ATOM 2263 C C . ASP B 1 58 ? -26.156 9.617 9.766 1 91.81 58 ASP B C 1
ATOM 2265 O O . ASP B 1 58 ? -25.156 10.258 9.422 1 91.81 58 ASP B O 1
ATOM 2269 N N . VAL B 1 59 ? -26.344 8.422 9.445 1 94.19 59 VAL B N 1
ATOM 2270 C CA . VAL B 1 59 ? -25.453 7.609 8.625 1 94.19 59 VAL B CA 1
ATOM 2271 C C . VAL B 1 59 ? -25.109 8.344 7.336 1 94.19 59 VAL B C 1
ATOM 2273 O O . VAL B 1 59 ? -23.938 8.484 6.977 1 94.19 59 VAL B O 1
ATOM 2276 N N . ALA B 1 60 ? -26.094 8.938 6.695 1 95.12 60 ALA B N 1
ATOM 2277 C CA . ALA B 1 60 ? -25.891 9.625 5.422 1 95.12 60 ALA B CA 1
ATOM 2278 C C . ALA B 1 60 ? -24.938 10.812 5.586 1 95.12 60 ALA B C 1
ATOM 2280 O O . ALA B 1 60 ? -24.062 11.031 4.75 1 95.12 60 ALA B O 1
ATOM 2281 N N . ARG B 1 61 ? -25.109 11.5 6.629 1 95.81 61 ARG B N 1
ATOM 2282 C CA . ARG B 1 61 ? -24.266 12.664 6.891 1 95.81 61 ARG B CA 1
ATOM 2283 C C . ARG B 1 61 ? -22.828 12.25 7.172 1 95.81 61 ARG B C 1
ATOM 2285 O O . ARG B 1 61 ? -21.891 12.844 6.637 1 95.81 61 ARG B O 1
ATOM 2292 N N . THR B 1 62 ? -22.656 11.258 8.023 1 97.25 62 THR B N 1
ATOM 2293 C CA . THR B 1 62 ? -21.328 10.758 8.352 1 97.25 62 THR B CA 1
ATOM 2294 C C . THR B 1 62 ? -20.625 10.227 7.109 1 97.25 62 THR B C 1
ATOM 2296 O O . THR B 1 62 ? -19.469 10.562 6.855 1 97.25 62 THR B O 1
ATOM 2299 N N . HIS B 1 63 ? -21.312 9.453 6.344 1 97.88 63 HIS B N 1
ATOM 2300 C CA . HIS B 1 63 ? -20.75 8.891 5.121 1 97.88 63 HIS B CA 1
ATOM 2301 C C . HIS B 1 63 ? -20.359 9.992 4.133 1 97.88 63 HIS B C 1
ATOM 2303 O O . HIS B 1 63 ? -19.297 9.938 3.52 1 97.88 63 HIS B O 1
ATOM 2309 N N . ALA B 1 64 ? -21.219 10.961 3.998 1 98.19 64 ALA B N 1
ATOM 2310 C CA . ALA B 1 64 ? -20.938 12.078 3.102 1 98.19 64 ALA B CA 1
ATOM 2311 C C . ALA B 1 64 ? -19.672 12.828 3.539 1 98.19 64 ALA B C 1
ATOM 2313 O O . ALA B 1 64 ? -18.844 13.188 2.707 1 98.19 64 ALA B O 1
ATOM 2314 N N . ARG B 1 65 ? -19.547 13.062 4.777 1 98.31 65 ARG B N 1
ATOM 2315 C CA . ARG B 1 65 ? -18.375 13.766 5.301 1 98.31 65 ARG B CA 1
ATOM 2316 C C . ARG B 1 65 ? -17.109 12.945 5.102 1 98.31 65 ARG B C 1
ATOM 2318 O O . ARG B 1 65 ? -16.062 13.484 4.758 1 98.31 65 ARG B O 1
ATOM 2325 N N . LEU B 1 66 ? -17.203 11.664 5.34 1 98.56 66 LEU B N 1
ATOM 2326 C CA . LEU B 1 66 ? -16.047 10.789 5.152 1 98.56 66 LEU B CA 1
ATOM 2327 C C . LEU B 1 66 ? -15.617 10.758 3.689 1 98.56 66 LEU B C 1
ATOM 2329 O O . LEU B 1 66 ? -14.422 10.844 3.387 1 98.56 66 LEU B O 1
ATOM 2333 N N . LEU B 1 67 ? -16.547 10.664 2.805 1 98.44 67 LEU B N 1
ATOM 2334 C CA . LEU B 1 67 ? -16.234 10.695 1.382 1 98.44 67 LEU B CA 1
ATOM 2335 C C . LEU B 1 67 ? -15.625 12.047 0.991 1 98.44 67 LEU B C 1
ATOM 2337 O O . LEU B 1 67 ? -14.656 12.094 0.237 1 98.44 67 LEU B O 1
ATOM 2341 N N . ALA B 1 68 ? -16.203 13.078 1.466 1 98.81 68 ALA B N 1
ATOM 2342 C CA . ALA B 1 68 ? -15.656 14.414 1.229 1 98.81 68 ALA B CA 1
ATOM 2343 C C . ALA B 1 68 ? -14.234 14.523 1.752 1 98.81 68 ALA B C 1
ATOM 2345 O O . ALA B 1 68 ? -13.383 15.172 1.131 1 98.81 68 ALA B O 1
ATOM 2346 N N . THR B 1 69 ? -13.984 13.93 2.902 1 98.88 69 THR B N 1
ATOM 2347 C CA . THR B 1 69 ? -12.648 13.93 3.5 1 98.88 69 THR B CA 1
ATOM 2348 C C . THR B 1 69 ? -11.625 13.328 2.541 1 98.88 69 THR B C 1
ATOM 2350 O O . THR B 1 69 ? -10.539 13.875 2.357 1 98.88 69 THR B O 1
ATOM 2353 N N . LEU B 1 70 ? -11.938 12.227 1.899 1 98.44 70 LEU B N 1
ATOM 2354 C CA . LEU B 1 70 ? -11.031 11.602 0.941 1 98.44 70 LEU B CA 1
ATOM 2355 C C . LEU B 1 70 ? -10.75 12.539 -0.229 1 98.44 70 LEU B C 1
ATOM 2357 O O . LEU B 1 70 ? -9.594 12.719 -0.617 1 98.44 70 LEU B O 1
ATOM 2361 N N . VAL B 1 71 ? -11.766 13.133 -0.728 1 98.56 71 VAL B N 1
ATOM 2362 C CA . VAL B 1 71 ? -11.609 14.031 -1.866 1 98.56 71 VAL B CA 1
ATOM 2363 C C . VAL B 1 71 ? -10.758 15.234 -1.467 1 98.56 71 VAL B C 1
ATOM 2365 O O . VAL B 1 71 ? -9.812 15.602 -2.178 1 98.56 71 VAL B O 1
ATOM 2368 N N . VAL B 1 72 ? -11.055 15.82 -0.338 1 98.75 72 VAL B N 1
ATOM 2369 C CA . VAL B 1 72 ? -10.359 17.016 0.123 1 98.75 72 VAL B CA 1
ATOM 2370 C C . VAL B 1 72 ? -8.898 16.688 0.425 1 98.75 72 VAL B C 1
ATOM 2372 O O . VAL B 1 72 ? -8.008 17.5 0.175 1 98.75 72 VAL B O 1
ATOM 2375 N N . ALA B 1 73 ? -8.672 15.516 1.008 1 97.81 73 ALA B N 1
ATOM 2376 C CA . ALA B 1 73 ? -7.297 15.094 1.273 1 97.81 73 ALA B CA 1
ATOM 2377 C C . ALA B 1 73 ? -6.48 15.047 -0.013 1 97.81 73 ALA B C 1
ATOM 2379 O O . ALA B 1 73 ? -5.336 15.508 -0.045 1 97.81 73 ALA B O 1
ATOM 2380 N N . VAL B 1 74 ? -7.047 14.531 -1.099 1 97.19 74 VAL B N 1
ATOM 2381 C CA . VAL B 1 74 ? -6.379 14.453 -2.395 1 97.19 74 VAL B CA 1
ATOM 2382 C C . VAL B 1 74 ? -6.133 15.859 -2.934 1 97.19 74 VAL B C 1
ATOM 2384 O O . VAL B 1 74 ? -5.031 16.172 -3.391 1 97.19 74 VAL B O 1
ATOM 2387 N N . LEU B 1 75 ? -7.102 16.672 -2.826 1 98.06 75 LEU B N 1
ATOM 2388 C CA . LEU B 1 75 ? -6.977 18.047 -3.273 1 98.06 75 LEU B CA 1
ATOM 2389 C C . LEU B 1 75 ? -5.922 18.797 -2.455 1 98.06 75 LEU B C 1
ATOM 2391 O O . LEU B 1 75 ? -5.156 19.594 -2.998 1 98.06 75 LEU B O 1
ATOM 2395 N N . ALA B 1 76 ? -5.922 18.531 -1.176 1 98.06 76 ALA B N 1
ATOM 2396 C CA . ALA B 1 76 ? -4.977 19.203 -0.288 1 98.06 76 ALA B CA 1
ATOM 2397 C C . ALA B 1 76 ? -3.537 18.859 -0.651 1 98.06 76 ALA B C 1
ATOM 2399 O O . ALA B 1 76 ? -2.672 19.734 -0.688 1 98.06 76 ALA B O 1
ATOM 2400 N N . VAL B 1 77 ? -3.289 17.641 -0.88 1 95.62 77 VAL B N 1
ATOM 2401 C CA . VAL B 1 77 ? -1.939 17.234 -1.257 1 95.62 77 VAL B CA 1
ATOM 2402 C C . VAL B 1 77 ? -1.557 17.875 -2.584 1 95.62 77 VAL B C 1
ATOM 2404 O O . VAL B 1 77 ? -0.413 18.297 -2.77 1 95.62 77 VAL B O 1
ATOM 2407 N N . ALA B 1 78 ? -2.494 17.906 -3.533 1 96.25 78 ALA B N 1
ATOM 2408 C CA . ALA B 1 78 ? -2.242 18.578 -4.812 1 96.25 78 ALA B CA 1
ATOM 2409 C C . ALA B 1 78 ? -1.875 20.047 -4.609 1 96.25 78 ALA B C 1
ATOM 2411 O O . ALA B 1 78 ? -0.928 20.547 -5.223 1 96.25 78 ALA B O 1
ATOM 2412 N N . VAL B 1 79 ? -2.572 20.688 -3.764 1 97.5 79 VAL B N 1
ATOM 2413 C CA . VAL B 1 79 ? -2.303 22.078 -3.461 1 97.5 79 VAL B CA 1
ATOM 2414 C C . VAL B 1 79 ? -0.941 22.219 -2.781 1 97.5 79 VAL B C 1
ATOM 2416 O O . VAL B 1 79 ? -0.128 23.062 -3.158 1 97.5 79 VAL B O 1
ATOM 2419 N N . GLY B 1 80 ? -0.696 21.406 -1.762 1 96.62 80 GLY B N 1
ATOM 2420 C CA . GLY B 1 80 ? 0.591 21.422 -1.086 1 96.62 80 GLY B CA 1
ATOM 2421 C C . GLY B 1 80 ? 1.763 21.219 -2.027 1 96.62 80 GLY B C 1
ATOM 2422 O O . GLY B 1 80 ? 2.746 21.953 -1.972 1 96.62 80 GLY B O 1
ATOM 2423 N N . ARG B 1 81 ? 1.659 20.281 -2.908 1 94.06 81 ARG B N 1
ATOM 2424 C CA . ARG B 1 81 ? 2.713 19.984 -3.873 1 94.06 81 ARG B CA 1
ATOM 2425 C C . ARG B 1 81 ? 2.906 21.141 -4.848 1 94.06 81 ARG B C 1
ATOM 2427 O O . ARG B 1 81 ? 4.039 21.5 -5.176 1 94.06 81 ARG B O 1
ATOM 2434 N N . THR B 1 82 ? 1.815 21.656 -5.328 1 96.06 82 THR B N 1
ATOM 2435 C CA . THR B 1 82 ? 1.886 22.812 -6.234 1 96.06 82 THR B CA 1
ATOM 2436 C C . THR B 1 82 ? 2.586 23.984 -5.566 1 96.06 82 THR B C 1
ATOM 2438 O O . THR B 1 82 ? 3.455 24.625 -6.164 1 96.06 82 THR B O 1
ATOM 2441 N N . LEU B 1 83 ? 2.277 24.219 -4.367 1 96.81 83 LEU B N 1
ATOM 2442 C CA . LEU B 1 83 ? 2.896 25.312 -3.625 1 96.81 83 LEU B CA 1
ATOM 2443 C C . LEU B 1 83 ? 4.391 25.062 -3.434 1 96.81 83 LEU B C 1
ATOM 2445 O O . LEU B 1 83 ? 5.195 25.984 -3.539 1 96.81 83 LEU B O 1
ATOM 2449 N N . ALA B 1 84 ? 4.762 23.859 -3.166 1 94.62 84 ALA B N 1
ATOM 2450 C CA . ALA B 1 84 ? 6.172 23.516 -3.008 1 94.62 84 ALA B CA 1
ATOM 2451 C C . ALA B 1 84 ? 6.953 23.781 -4.293 1 94.62 84 ALA B C 1
ATOM 2453 O O . ALA B 1 84 ? 8.148 24.078 -4.25 1 94.62 84 ALA B O 1
ATOM 2454 N N . MET B 1 85 ? 6.223 23.703 -5.367 1 93.5 85 MET B N 1
ATOM 2455 C CA . MET B 1 85 ? 6.871 23.875 -6.664 1 93.5 85 MET B CA 1
ATOM 2456 C C . MET B 1 85 ? 6.934 25.344 -7.051 1 93.5 85 MET B C 1
ATOM 2458 O O . MET B 1 85 ? 7.855 25.781 -7.746 1 93.5 85 MET B O 1
ATOM 2462 N N . VAL B 1 86 ? 6.035 26.141 -6.602 1 94.94 86 VAL B N 1
ATOM 2463 C CA . VAL B 1 86 ? 5.926 27.516 -7.109 1 94.94 86 VAL B CA 1
ATOM 2464 C C . VAL B 1 86 ? 6.535 28.484 -6.102 1 94.94 86 VAL B C 1
ATOM 2466 O O . VAL B 1 86 ? 6.941 29.594 -6.469 1 94.94 86 VAL B O 1
ATOM 2469 N N . LEU B 1 87 ? 6.617 28.094 -4.863 1 94.62 87 LEU B N 1
ATOM 2470 C CA . LEU B 1 87 ? 7.258 28.922 -3.85 1 94.62 87 LEU B CA 1
ATOM 2471 C C . LEU B 1 87 ? 8.781 28.844 -3.953 1 94.62 87 LEU B C 1
ATOM 2473 O O . LEU B 1 87 ? 9.305 27.906 -4.57 1 94.62 87 LEU B O 1
ATOM 2477 N N . PRO B 1 88 ? 9.484 29.859 -3.406 1 93.44 88 PRO B N 1
ATOM 2478 C CA . PRO B 1 88 ? 10.945 29.781 -3.412 1 93.44 88 PRO B CA 1
ATOM 2479 C C . PRO B 1 88 ? 11.469 28.484 -2.785 1 93.44 88 PRO B C 1
ATOM 2481 O O . PRO B 1 88 ? 10.93 28.031 -1.772 1 93.44 88 PRO B O 1
ATOM 2484 N N . TYR B 1 89 ? 12.422 28 -3.418 1 94.31 89 TYR B N 1
ATOM 2485 C CA . TYR B 1 89 ? 13.023 26.75 -2.963 1 94.31 89 TYR B CA 1
ATOM 2486 C C . TYR B 1 89 ? 13.586 26.891 -1.553 1 94.31 89 TYR B C 1
ATOM 2488 O O . TYR B 1 89 ? 14.281 27.875 -1.25 1 94.31 89 TYR B O 1
ATOM 2496 N N . ARG B 1 90 ? 13.266 26 -0.726 1 93.94 90 ARG B N 1
ATOM 2497 C CA . ARG B 1 90 ? 13.766 25.922 0.643 1 93.94 90 ARG B CA 1
ATOM 2498 C C . ARG B 1 90 ? 14.43 24.578 0.912 1 93.94 90 ARG B C 1
ATOM 2500 O O . ARG B 1 90 ? 13.758 23.547 0.964 1 93.94 90 ARG B O 1
ATOM 2507 N N . PRO B 1 91 ? 15.773 24.625 1.098 1 93.69 91 PRO B N 1
ATOM 2508 C CA . PRO B 1 91 ? 16.438 23.344 1.415 1 93.69 91 PRO B CA 1
ATOM 2509 C C . PRO B 1 91 ? 16 22.781 2.766 1 93.69 91 PRO B C 1
ATOM 2511 O O . PRO B 1 91 ? 15.703 23.547 3.691 1 93.69 91 PRO B O 1
ATOM 2514 N N . ARG B 1 92 ? 16.062 21.484 2.844 1 95.56 92 ARG B N 1
ATOM 2515 C CA . ARG B 1 92 ? 15.758 20.844 4.117 1 95.56 92 ARG B CA 1
ATOM 2516 C C . ARG B 1 92 ? 16.906 21.031 5.109 1 95.56 92 ARG B C 1
ATOM 2518 O O . ARG B 1 92 ? 18.047 21.234 4.707 1 95.56 92 ARG B O 1
ATOM 2525 N N . PRO B 1 93 ? 16.578 20.984 6.395 1 94.38 93 PRO B N 1
ATOM 2526 C CA . PRO B 1 93 ? 17.609 21.219 7.406 1 94.38 93 PRO B CA 1
ATOM 2527 C C . PRO B 1 93 ? 18.828 20.312 7.23 1 94.38 93 PRO B C 1
ATOM 2529 O O . PRO B 1 93 ? 19.969 20.766 7.383 1 94.38 93 PRO B O 1
ATOM 2532 N N . ILE B 1 94 ? 18.641 19.109 6.84 1 92.75 94 ILE B N 1
ATOM 2533 C CA . ILE B 1 94 ? 19.719 18.141 6.75 1 92.75 94 ILE B CA 1
ATOM 2534 C C . ILE B 1 94 ? 20.625 18.484 5.582 1 92.75 94 ILE B C 1
ATOM 2536 O O . ILE B 1 94 ? 21.75 17.984 5.492 1 92.75 94 ILE B O 1
ATOM 2540 N N . HIS B 1 95 ? 20.109 19.328 4.754 1 92.88 95 HIS B N 1
ATOM 2541 C CA . HIS B 1 95 ? 20.891 19.625 3.555 1 92.88 95 HIS B CA 1
ATOM 2542 C C . HIS B 1 95 ? 21.938 20.688 3.826 1 92.88 95 HIS B C 1
ATOM 2544 O O . HIS B 1 95 ? 22.812 20.922 2.99 1 92.88 95 HIS B O 1
ATOM 2550 N N . ASP B 1 96 ? 21.922 21.359 4.965 1 88.38 96 ASP B N 1
ATOM 2551 C CA . ASP B 1 96 ? 22.891 22.375 5.332 1 88.38 96 ASP B CA 1
ATOM 2552 C C . ASP B 1 96 ? 23.688 21.969 6.566 1 88.38 96 ASP B C 1
ATOM 2554 O O . ASP B 1 96 ? 23.234 22.172 7.695 1 88.38 96 ASP B O 1
ATOM 2558 N N . PRO B 1 97 ? 24.812 21.594 6.348 1 86.69 97 PRO B N 1
ATOM 2559 C CA . PRO B 1 97 ? 25.625 21.125 7.477 1 86.69 97 PRO B CA 1
ATOM 2560 C C . PRO B 1 97 ? 25.969 22.234 8.469 1 86.69 97 PRO B C 1
ATOM 2562 O O . PRO B 1 97 ? 26.297 21.953 9.617 1 86.69 97 PRO B O 1
ATOM 2565 N N . ASP B 1 98 ? 25.859 23.453 8.023 1 89.38 98 ASP B N 1
ATOM 2566 C CA . ASP B 1 98 ? 26.281 24.562 8.867 1 89.38 98 ASP B CA 1
ATOM 2567 C C . ASP B 1 98 ? 25.203 24.906 9.898 1 89.38 98 ASP B C 1
ATOM 2569 O O . ASP B 1 98 ? 25.453 25.656 10.844 1 89.38 98 ASP B O 1
ATOM 2573 N N . LEU B 1 99 ? 24.094 24.328 9.789 1 90.38 99 LEU B N 1
ATOM 2574 C CA . LEU B 1 99 ? 22.984 24.672 10.672 1 90.38 99 LEU B CA 1
ATOM 2575 C C . LEU B 1 99 ? 23.125 23.969 12.016 1 90.38 99 LEU B C 1
ATOM 2577 O O . LEU B 1 99 ? 22.516 24.391 13.008 1 90.38 99 LEU B O 1
ATOM 2581 N N . GLY B 1 100 ? 23.906 22.781 12.039 1 88.69 100 GLY B N 1
ATOM 2582 C CA . GLY B 1 100 ? 24.156 22.125 13.312 1 88.69 100 GLY B CA 1
ATOM 2583 C C . GLY B 1 100 ? 23.172 21 13.602 1 88.69 100 GLY B C 1
ATOM 2584 O O . GLY B 1 100 ? 23.062 20.531 14.734 1 88.69 100 GLY B O 1
ATOM 2585 N N . PHE B 1 101 ? 22.375 20.625 12.633 1 90.94 101 PHE B N 1
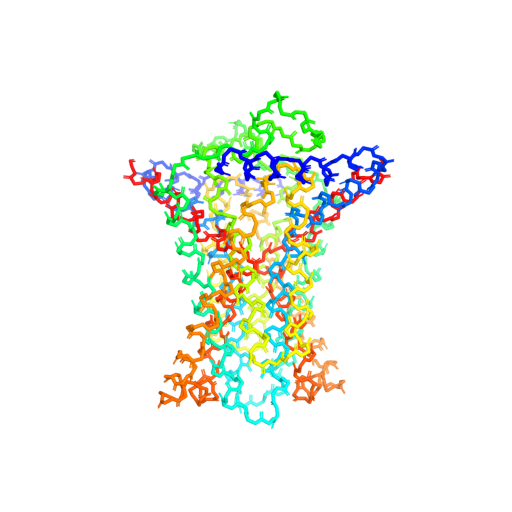ATOM 2586 C CA . PHE B 1 101 ? 21.469 19.5 12.828 1 90.94 101 PHE B CA 1
ATOM 2587 C C . PHE B 1 101 ? 22.25 18.203 12.984 1 90.94 101 PHE B C 1
ATOM 2589 O O . PHE B 1 101 ? 23.203 17.953 12.242 1 90.94 101 PH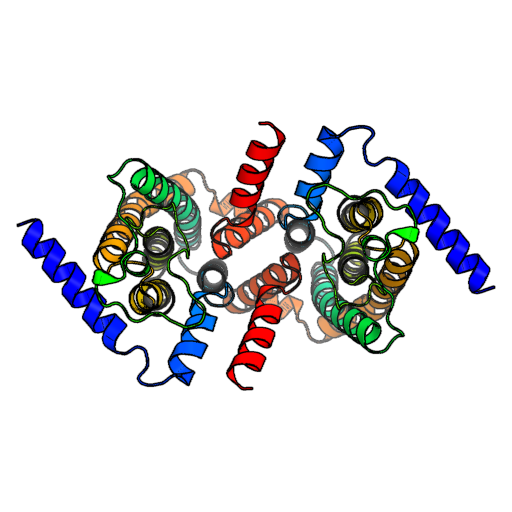E B O 1
ATOM 2596 N N . LEU B 1 102 ? 21.812 17.422 13.961 1 92.25 102 LEU B N 1
ATOM 2597 C CA . LEU B 1 102 ? 22.359 16.078 14.102 1 92.25 102 LEU B CA 1
ATOM 2598 C C . LEU B 1 102 ? 21.734 15.133 13.07 1 92.25 102 LEU B C 1
ATOM 2600 O O . LEU B 1 102 ? 20.516 15.141 12.875 1 92.25 102 LEU B O 1
ATOM 2604 N N . LEU B 1 103 ? 22.562 14.328 12.469 1 91.75 103 LEU B N 1
ATOM 2605 C CA . LEU B 1 103 ? 22.125 13.469 11.383 1 91.75 103 LEU B CA 1
ATOM 2606 C C . LEU B 1 103 ? 22.047 12.016 11.836 1 91.75 103 LEU B C 1
ATOM 2608 O O . LEU B 1 103 ? 23 11.492 12.414 1 91.75 103 LEU B O 1
ATOM 2612 N N . HIS B 1 104 ? 20.906 11.484 11.586 1 91.31 104 HIS B N 1
ATOM 2613 C CA . HIS B 1 104 ? 20.75 10.055 11.844 1 91.31 104 HIS B CA 1
ATOM 2614 C C . HIS B 1 104 ? 21.578 9.234 10.867 1 91.31 104 HIS B C 1
ATOM 2616 O O . HIS B 1 104 ? 21.688 9.57 9.688 1 91.31 104 HIS B O 1
ATOM 2622 N N . SER B 1 105 ? 22.109 8.109 11.328 1 88.31 105 SER B N 1
ATOM 2623 C CA . SER B 1 105 ? 23.031 7.293 10.555 1 88.31 105 SER B CA 1
ATOM 2624 C C . SER B 1 105 ? 22.375 6.758 9.289 1 88.31 105 SER B C 1
ATOM 2626 O O . SER B 1 105 ? 23.047 6.488 8.297 1 88.31 105 SER B O 1
ATOM 2628 N N . GLY B 1 106 ? 21.094 6.609 9.266 1 88 106 GLY B N 1
ATOM 2629 C CA . GLY B 1 106 ? 20.375 6.098 8.117 1 88 106 GLY B CA 1
ATOM 2630 C C . GLY B 1 106 ? 20.016 7.176 7.109 1 88 106 GLY B C 1
ATOM 2631 O O . GLY B 1 106 ? 19.328 6.91 6.125 1 88 106 GLY B O 1
ATOM 2632 N N . LEU B 1 107 ? 20.453 8.383 7.355 1 91.06 107 LEU B N 1
ATOM 2633 C CA . LEU B 1 107 ? 20.156 9.516 6.48 1 91.06 107 LEU B CA 1
ATOM 2634 C C . LEU B 1 107 ? 21.453 10.164 5.996 1 91.06 107 LEU B C 1
ATOM 2636 O O . LEU B 1 107 ? 22.516 9.953 6.57 1 91.06 107 LEU B O 1
ATOM 2640 N N . SER B 1 108 ? 21.297 10.82 4.863 1 89 108 SER B N 1
ATOM 2641 C CA . SER B 1 108 ? 22.422 11.586 4.336 1 89 108 SER B CA 1
ATOM 2642 C C . SER B 1 108 ? 22 13.008 3.984 1 89 108 SER B C 1
ATOM 2644 O O . SER B 1 108 ? 20.797 13.32 3.965 1 89 108 SER B O 1
ATOM 2646 N N . HIS B 1 109 ? 22.922 13.781 3.67 1 88.69 109 HIS B N 1
ATOM 2647 C CA . HIS B 1 109 ? 22.656 15.164 3.297 1 88.69 109 HIS B CA 1
ATOM 2648 C C . HIS B 1 109 ? 21.938 15.25 1.948 1 88.69 109 HIS B C 1
ATOM 2650 O O . HIS B 1 109 ? 21.406 16.297 1.584 1 88.69 109 HIS B O 1
ATOM 2656 N N . GLU B 1 110 ? 21.891 14.102 1.273 1 86.19 110 GLU B N 1
ATOM 2657 C CA . GLU B 1 110 ? 21.25 14.07 -0.04 1 86.19 110 GLU B CA 1
ATOM 2658 C C . GLU B 1 110 ? 19.844 13.492 0.042 1 86.19 110 GLU B C 1
ATOM 2660 O O . GLU B 1 110 ? 19.125 13.438 -0.96 1 86.19 110 GLU B O 1
ATOM 2665 N N . THR B 1 111 ? 19.531 13.125 1.259 1 87.25 111 THR B N 1
ATOM 2666 C CA . THR B 1 111 ? 18.188 12.562 1.437 1 87.25 111 THR B CA 1
ATOM 2667 C C . THR B 1 111 ? 17.125 13.562 1.023 1 87.25 111 THR B C 1
ATOM 2669 O O . THR B 1 111 ? 17.109 14.703 1.499 1 87.25 111 THR B O 1
ATOM 2672 N N . LEU B 1 112 ? 16.234 13.164 0.059 1 85.62 112 LEU B N 1
ATOM 2673 C CA . LEU B 1 112 ? 15.117 13.969 -0.442 1 85.62 112 LEU B CA 1
ATOM 2674 C C . LEU B 1 112 ? 15.625 15.234 -1.114 1 85.62 112 LEU B C 1
ATOM 2676 O O . LEU B 1 112 ? 14.977 16.281 -1.04 1 85.62 112 LEU B O 1
ATOM 2680 N N . ASP B 1 113 ? 16.734 15.133 -1.673 1 85.56 113 ASP B N 1
ATOM 2681 C CA . ASP B 1 113 ? 17.328 16.281 -2.361 1 85.56 113 ASP B CA 1
ATOM 2682 C C . ASP B 1 113 ? 16.5 16.672 -3.59 1 85.56 113 ASP B C 1
ATOM 2684 O O . ASP B 1 113 ? 15.859 15.812 -4.211 1 85.56 113 ASP B O 1
ATOM 2688 N N . GLY B 1 114 ? 16.422 17.969 -3.877 1 83.44 114 GLY B N 1
ATOM 2689 C CA . GLY B 1 114 ? 15.75 18.453 -5.074 1 83.44 114 GLY B CA 1
ATOM 2690 C C . GLY B 1 114 ? 14.305 18.844 -4.844 1 83.44 114 GLY B C 1
ATOM 2691 O O . GLY B 1 114 ? 13.648 19.391 -5.73 1 83.44 114 GLY B O 1
ATOM 2692 N N . TRP B 1 115 ? 13.828 18.547 -3.693 1 86.5 115 TRP B N 1
ATOM 2693 C CA . TRP B 1 115 ? 12.461 18.906 -3.348 1 86.5 115 TRP B CA 1
ATOM 2694 C C . TRP B 1 115 ? 12.43 19.969 -2.25 1 86.5 115 TRP B C 1
ATOM 2696 O O . TRP B 1 115 ? 13.109 19.828 -1.231 1 86.5 115 TRP B O 1
ATOM 2706 N N . SER B 1 116 ? 11.609 21 -2.578 1 93.88 116 SER B N 1
ATOM 2707 C CA . SER B 1 116 ? 11.477 22.047 -1.57 1 93.88 116 SER B CA 1
ATOM 2708 C C . SER B 1 116 ? 10.867 21.5 -0.283 1 93.88 116 SER B C 1
ATOM 2710 O O . SER B 1 116 ? 9.961 20.672 -0.323 1 93.88 116 SER B O 1
ATOM 2712 N N . SER B 1 117 ? 11.312 22 0.782 1 95.38 117 SER B N 1
ATOM 2713 C CA . SER B 1 117 ? 10.883 21.516 2.088 1 95.38 117 SER B CA 1
ATOM 2714 C C . SER B 1 117 ? 9.516 22.078 2.467 1 95.38 117 SER B C 1
ATOM 2716 O O . SER B 1 117 ? 8.789 21.484 3.26 1 95.38 117 SER B O 1
ATOM 2718 N N . MET B 1 118 ? 9.094 23.203 1.95 1 96.06 118 MET B N 1
ATOM 2719 C CA . MET B 1 118 ? 7.895 23.906 2.389 1 96.06 118 MET B CA 1
ATOM 2720 C C . MET B 1 118 ? 6.863 23.969 1.266 1 96.06 118 MET B C 1
ATOM 2722 O O . MET B 1 118 ? 7.195 24.328 0.135 1 96.06 118 MET B O 1
ATOM 2726 N N . PRO B 1 119 ? 5.691 23.703 1.516 1 97.81 119 PRO B N 1
ATOM 2727 C CA . PRO B 1 119 ? 5.156 23.141 2.764 1 97.81 119 PRO B CA 1
ATOM 2728 C C . PRO B 1 119 ? 5.32 21.625 2.855 1 97.81 119 PRO B C 1
ATOM 2730 O O . PRO B 1 119 ? 5.59 20.969 1.85 1 97.81 119 PRO B O 1
ATOM 2733 N N . SER B 1 120 ? 5.254 21.109 4.074 1 97.75 120 SER B N 1
ATOM 2734 C CA . SER B 1 120 ? 5.312 19.656 4.262 1 97.75 120 SER B CA 1
ATOM 2735 C C . SER B 1 120 ? 4.086 18.984 3.672 1 97.75 120 SER B C 1
ATOM 2737 O O . SER B 1 120 ? 2.965 19.188 4.141 1 97.75 120 SER B O 1
ATOM 2739 N N . ASP B 1 121 ? 4.27 18.109 2.74 1 96 121 ASP B N 1
ATOM 2740 C CA . ASP B 1 121 ? 3.178 17.344 2.133 1 96 121 ASP B CA 1
ATOM 2741 C C . ASP B 1 121 ? 2.541 16.391 3.141 1 96 121 ASP B C 1
ATOM 2743 O O . ASP B 1 121 ? 1.331 16.156 3.105 1 96 121 ASP B O 1
ATOM 2747 N N . HIS B 1 122 ? 3.357 15.844 4.02 1 97.69 122 HIS B N 1
ATOM 2748 C CA . HIS B 1 122 ? 2.816 14.977 5.062 1 97.69 122 HIS B CA 1
ATOM 2749 C C . HIS B 1 122 ? 1.854 15.734 5.969 1 97.69 122 HIS B C 1
ATOM 2751 O O . HIS B 1 122 ? 0.747 15.266 6.242 1 97.69 122 HIS B O 1
ATOM 2757 N N . ALA B 1 123 ? 2.324 16.875 6.34 1 98.62 123 ALA B N 1
ATOM 2758 C CA . ALA B 1 123 ? 1.472 17.672 7.211 1 98.62 123 ALA B CA 1
ATOM 2759 C C . ALA B 1 123 ? 0.165 18.031 6.516 1 98.62 123 ALA B C 1
ATOM 2761 O O . ALA B 1 123 ? -0.915 17.906 7.098 1 98.62 123 ALA B O 1
ATOM 2762 N N . VAL B 1 124 ? 0.268 18.453 5.289 1 98.75 124 VAL B N 1
ATOM 2763 C CA . VAL B 1 124 ? -0.92 18.828 4.531 1 98.75 124 VAL B CA 1
ATOM 2764 C C . VAL B 1 124 ? -1.901 17.656 4.492 1 98.75 124 VAL B C 1
ATOM 2766 O O . VAL B 1 124 ? -3.066 17.812 4.867 1 98.75 124 VAL B O 1
ATOM 2769 N N . LEU B 1 125 ? -1.46 16.562 4.102 1 98.56 125 LEU B N 1
ATOM 2770 C CA . LEU B 1 125 ? -2.32 15.398 3.879 1 98.56 125 LEU B CA 1
ATOM 2771 C C . LEU B 1 125 ? -2.936 14.922 5.191 1 98.56 125 LEU B C 1
ATOM 2773 O O . LEU B 1 125 ? -4.156 14.781 5.297 1 98.56 125 LEU B O 1
ATOM 2777 N N . TYR B 1 126 ? -2.109 14.719 6.168 1 98.75 126 TYR B N 1
ATOM 2778 C CA . TYR B 1 126 ? -2.578 14.008 7.352 1 98.75 126 TYR B CA 1
ATOM 2779 C C . TYR B 1 126 ? -3.396 14.93 8.25 1 98.75 126 TYR B C 1
ATOM 2781 O O . TYR B 1 126 ? -4.281 14.469 8.977 1 98.75 126 TYR B O 1
ATOM 2789 N N . PHE B 1 127 ? -3.139 16.219 8.195 1 98.88 127 PHE B N 1
ATOM 2790 C CA . PHE B 1 127 ? -4.012 17.109 8.945 1 98.88 127 PHE B CA 1
ATOM 2791 C C . PHE B 1 127 ? -5.324 17.344 8.203 1 98.88 127 PHE B C 1
ATOM 2793 O O . PHE B 1 127 ? -6.371 17.516 8.82 1 98.88 127 PHE B O 1
ATOM 2800 N N . ALA B 1 128 ? -5.281 17.312 6.836 1 98.88 128 ALA B N 1
ATOM 2801 C CA . ALA B 1 128 ? -6.543 17.328 6.105 1 98.88 128 ALA B CA 1
ATOM 2802 C C . ALA B 1 128 ? -7.395 16.109 6.453 1 98.88 128 ALA B C 1
ATOM 2804 O O . ALA B 1 128 ? -8.586 16.25 6.75 1 98.88 128 ALA B O 1
ATOM 2805 N N . LEU B 1 129 ? -6.801 14.969 6.441 1 98.88 129 LEU B N 1
ATOM 2806 C CA . LEU B 1 129 ? -7.496 13.727 6.762 1 98.88 129 LEU B CA 1
ATOM 2807 C C . LEU B 1 129 ? -8.039 13.758 8.188 1 98.88 129 LEU B C 1
ATOM 2809 O O . LEU B 1 129 ? -9.219 13.484 8.414 1 98.88 129 LEU B O 1
ATOM 2813 N N . ALA B 1 130 ? -7.145 14.117 9.102 1 98.88 130 ALA B N 1
ATOM 2814 C CA . ALA B 1 130 ? -7.52 14.102 10.516 1 98.88 130 ALA B CA 1
ATOM 2815 C C . ALA B 1 130 ? -8.648 15.094 10.789 1 98.88 130 ALA B C 1
ATOM 2817 O O . ALA B 1 130 ? -9.586 14.789 11.531 1 98.88 130 ALA B O 1
ATOM 2818 N N . THR B 1 131 ? -8.523 16.234 10.219 1 98.88 131 THR B N 1
ATOM 2819 C CA . THR B 1 131 ? -9.547 17.25 10.414 1 98.88 131 THR B CA 1
ATOM 2820 C C . THR B 1 131 ? -10.867 16.797 9.797 1 98.88 131 THR B C 1
ATOM 2822 O O . THR B 1 131 ? -11.93 16.984 10.391 1 98.88 131 THR B O 1
ATOM 2825 N N . GLY B 1 132 ? -10.828 16.266 8.586 1 98.88 132 GLY B N 1
ATOM 2826 C CA . GLY B 1 132 ? -12.039 15.727 7.988 1 98.88 132 GLY B CA 1
ATOM 2827 C C . GLY B 1 132 ? -12.703 14.664 8.844 1 98.88 132 GLY B C 1
ATOM 2828 O O . GLY B 1 132 ? -13.922 14.672 9.016 1 98.88 132 GLY B O 1
ATOM 2829 N N . ILE B 1 133 ? -11.938 13.758 9.406 1 98.81 133 ILE B N 1
ATOM 2830 C CA . ILE B 1 133 ? -12.461 12.711 10.281 1 98.81 133 ILE B CA 1
ATOM 2831 C C . ILE B 1 133 ? -13.039 13.336 11.547 1 98.81 133 ILE B C 1
ATOM 2833 O O . ILE B 1 133 ? -14.078 12.891 12.047 1 98.81 133 ILE B O 1
ATOM 2837 N N . PHE B 1 134 ? -12.352 14.375 12.039 1 98.75 134 PHE B N 1
ATOM 2838 C CA . PHE B 1 134 ? -12.828 15.094 13.211 1 98.75 134 PHE B CA 1
ATOM 2839 C C . PHE B 1 134 ? -14.203 15.695 12.961 1 98.75 134 PHE B C 1
ATOM 2841 O O . PHE B 1 134 ? -15.078 15.648 13.828 1 98.75 134 PHE B O 1
ATOM 2848 N N . LEU B 1 135 ? -14.414 16.203 11.812 1 98.5 135 LEU B N 1
ATOM 2849 C CA . LEU B 1 135 ? -15.688 16.797 11.438 1 98.5 135 LEU B CA 1
ATOM 2850 C C . LEU B 1 135 ? -16.781 15.734 11.32 1 98.5 135 LEU B C 1
ATOM 2852 O O . LEU B 1 135 ? -17.969 16.031 11.445 1 98.5 135 LEU B O 1
ATOM 2856 N N . ALA B 1 136 ? -16.375 14.523 11.031 1 97.75 136 ALA B N 1
ATOM 2857 C CA . ALA B 1 136 ? -17.328 13.422 10.938 1 97.75 136 ALA B CA 1
ATOM 2858 C C . ALA B 1 136 ? -17.625 12.836 12.312 1 97.75 136 ALA B C 1
ATOM 2860 O O . ALA B 1 136 ? -18.75 12.438 12.594 1 97.75 136 ALA B O 1
ATOM 2861 N N . HIS B 1 137 ? -16.625 12.758 13.125 1 97.88 137 HIS B N 1
ATOM 2862 C CA . HIS B 1 137 ? -16.734 12.211 14.477 1 97.88 137 HIS B CA 1
ATOM 2863 C C . HIS B 1 137 ? -15.602 12.727 15.367 1 97.88 137 HIS B C 1
ATOM 2865 O O . HIS B 1 137 ? -14.445 12.32 15.211 1 97.88 137 HIS B O 1
ATOM 2871 N N . ARG B 1 138 ? -15.828 13.461 16.375 1 98.12 138 ARG B N 1
ATOM 2872 C CA . ARG B 1 138 ? -14.867 14.25 17.141 1 98.12 138 ARG B CA 1
ATOM 2873 C C . ARG B 1 138 ? -13.844 13.359 17.828 1 98.12 138 ARG B C 1
ATOM 2875 O O . ARG B 1 138 ? -12.641 13.578 17.703 1 98.12 138 ARG B O 1
ATOM 2882 N N . ALA B 1 139 ? -14.305 12.32 18.531 1 98 139 ALA B N 1
ATOM 2883 C CA . ALA B 1 139 ? -13.398 11.477 19.297 1 98 139 ALA B CA 1
ATOM 2884 C C . ALA B 1 139 ? -12.398 10.773 18.391 1 98 139 ALA B C 1
ATOM 2886 O O . ALA B 1 139 ? -11.195 10.742 18.672 1 98 139 ALA B O 1
ATOM 2887 N N . VAL B 1 140 ? -12.867 10.203 17.281 1 98.19 140 VAL B N 1
ATOM 2888 C CA . VAL B 1 140 ? -11.992 9.508 16.344 1 98.19 140 VAL B CA 1
ATOM 2889 C C . VAL B 1 140 ? -11.07 10.523 15.656 1 98.19 140 VAL B C 1
ATOM 2891 O O . VAL B 1 140 ? -9.906 10.227 15.391 1 98.19 140 VAL B O 1
ATOM 2894 N N . GLY B 1 141 ? -11.586 11.695 15.406 1 98.62 141 GLY B N 1
ATOM 2895 C CA . GLY B 1 141 ? -10.789 12.766 14.828 1 98.62 141 GLY B CA 1
ATOM 2896 C C . GLY B 1 141 ? -9.633 13.188 15.711 1 98.62 141 GLY B C 1
ATOM 2897 O O . GLY B 1 141 ? -8.547 13.5 15.219 1 98.62 141 GLY B O 1
ATOM 2898 N N . VAL B 1 142 ? -9.867 13.203 17.031 1 98.81 142 VAL B N 1
ATOM 2899 C CA . VAL B 1 142 ? -8.805 13.555 17.969 1 98.81 142 VAL B CA 1
ATOM 2900 C C . VAL B 1 142 ? -7.68 12.523 17.875 1 98.81 142 VAL B C 1
ATOM 2902 O O . VAL B 1 142 ? -6.5 12.883 17.891 1 98.81 142 VAL B O 1
ATOM 2905 N N . VAL B 1 143 ? -8.039 11.273 17.781 1 98.69 143 VAL B N 1
ATOM 2906 C CA . VAL B 1 143 ? -7.051 10.211 17.641 1 98.69 143 VAL B CA 1
ATOM 2907 C C . VAL B 1 143 ? -6.25 10.43 16.359 1 98.69 143 VAL B C 1
ATOM 2909 O O . VAL B 1 143 ? -5.02 10.336 16.359 1 98.69 143 VAL B O 1
ATOM 2912 N N . ALA B 1 144 ? -6.93 10.773 15.281 1 98.81 144 ALA B N 1
ATOM 2913 C CA . ALA B 1 144 ? -6.27 11.016 14.008 1 98.81 144 ALA B CA 1
ATOM 2914 C C . ALA B 1 144 ? -5.348 12.234 14.086 1 98.81 144 ALA B C 1
ATOM 2916 O O . ALA B 1 144 ? -4.262 12.234 13.508 1 98.81 144 ALA B O 1
ATOM 2917 N N . LEU B 1 145 ? -5.777 13.25 14.789 1 98.81 145 LEU B N 1
ATOM 2918 C CA . LEU B 1 145 ? -4.977 14.461 14.945 1 98.81 145 LEU B CA 1
ATOM 2919 C C . LEU B 1 145 ? -3.713 14.172 15.75 1 98.81 145 LEU B C 1
ATOM 2921 O O . LEU B 1 145 ? -2.627 14.633 15.391 1 98.81 145 LEU B O 1
ATOM 2925 N N . LEU B 1 146 ? -3.848 13.398 16.812 1 98.81 146 LEU B N 1
ATOM 2926 C CA . LEU B 1 146 ? -2.693 13.031 17.625 1 98.81 146 LEU B CA 1
ATOM 2927 C C . LEU B 1 146 ? -1.715 12.18 16.812 1 98.81 146 LEU B C 1
ATOM 2929 O O . LEU B 1 146 ? -0.499 12.359 16.922 1 98.81 146 LEU B O 1
ATOM 2933 N N . HIS B 1 147 ? -2.252 11.289 16.047 1 98.75 147 HIS B N 1
ATOM 2934 C CA . HIS B 1 147 ? -1.428 10.492 15.141 1 98.75 147 HIS B CA 1
ATOM 2935 C C . HIS B 1 147 ? -0.653 11.375 14.172 1 98.75 147 HIS B C 1
ATOM 2937 O O . HIS B 1 147 ? 0.549 11.188 13.977 1 98.75 147 HIS B O 1
ATOM 2943 N N . ALA B 1 148 ? -1.317 12.367 13.602 1 98.69 148 ALA B N 1
ATOM 2944 C CA . ALA B 1 148 ? -0.686 13.289 12.664 1 98.69 148 ALA B CA 1
ATOM 2945 C C . ALA B 1 148 ? 0.439 14.07 13.336 1 98.69 148 ALA B C 1
ATOM 2947 O O . ALA B 1 148 ? 1.501 14.273 12.742 1 98.69 148 ALA B O 1
ATOM 2948 N N . ILE B 1 149 ? 0.225 14.43 14.555 1 98.62 149 ILE B N 1
ATOM 2949 C CA . ILE B 1 149 ? 1.184 15.266 15.281 1 98.62 149 ILE B CA 1
ATOM 2950 C C . ILE B 1 149 ? 2.398 14.422 15.672 1 98.62 149 ILE B C 1
ATOM 2952 O O . ILE B 1 149 ? 3.531 14.758 15.312 1 98.62 149 ILE B O 1
ATOM 2956 N N . PHE B 1 150 ? 2.176 13.281 16.266 1 98.06 150 PHE B N 1
ATOM 2957 C CA . PHE B 1 150 ? 3.246 12.609 16.984 1 98.06 150 PHE B CA 1
ATOM 2958 C C . PHE B 1 150 ? 3.906 11.547 16.125 1 98.06 150 PHE B C 1
ATOM 2960 O O . PHE B 1 150 ? 5.098 11.266 16.281 1 98.06 150 PHE B O 1
ATOM 2967 N N . ILE B 1 151 ? 3.162 10.969 15.266 1 98.19 151 ILE B N 1
ATOM 2968 C CA . ILE B 1 151 ? 3.707 9.852 14.492 1 98.19 151 ILE B CA 1
ATOM 2969 C C . ILE B 1 151 ? 4.16 10.352 13.117 1 98.19 151 ILE B C 1
ATOM 2971 O O . ILE B 1 151 ? 5.188 9.906 12.602 1 98.19 151 ILE B O 1
ATOM 2975 N N . ILE B 1 152 ? 3.402 11.281 12.562 1 98.38 152 ILE B N 1
ATOM 2976 C CA . ILE B 1 152 ? 3.668 11.695 11.188 1 98.38 152 ILE B CA 1
ATOM 2977 C C . ILE B 1 152 ? 4.637 12.875 11.188 1 98.38 152 ILE B C 1
ATOM 2979 O O . ILE B 1 152 ? 5.727 12.797 10.617 1 98.38 152 ILE B O 1
ATOM 2983 N N . CYS B 1 153 ? 4.34 13.945 11.953 1 98.38 153 CYS B N 1
ATOM 2984 C CA . CYS B 1 153 ? 5.004 15.227 11.727 1 98.38 153 CYS B CA 1
ATOM 2985 C C . CYS B 1 153 ? 6.215 15.383 12.641 1 98.38 153 CYS B C 1
ATOM 2987 O O . CYS B 1 153 ? 7.277 15.82 12.195 1 98.38 153 CYS B O 1
ATOM 2989 N N . LEU B 1 154 ? 6.105 15.016 13.883 1 97.88 154 LEU B N 1
ATOM 2990 C CA . LEU B 1 154 ? 7.172 15.258 14.852 1 97.88 154 LEU B CA 1
ATOM 2991 C C . LEU B 1 154 ? 8.453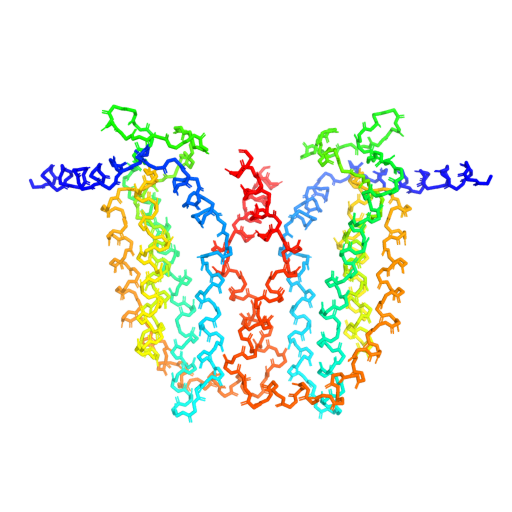 14.555 14.438 1 97.88 154 LEU B C 1
ATOM 2993 O O . LEU B 1 154 ? 9.539 15.148 14.484 1 97.88 154 LEU B O 1
ATOM 2997 N N . PRO B 1 155 ? 8.414 13.328 13.992 1 97.88 155 PRO B N 1
ATOM 2998 C CA . PRO B 1 155 ? 9.648 12.664 13.57 1 97.88 155 PRO B CA 1
ATOM 2999 C C . PRO B 1 155 ? 10.344 13.367 12.414 1 97.88 155 PRO B C 1
ATOM 3001 O O . PRO B 1 155 ? 11.57 13.312 12.289 1 97.88 155 PRO B O 1
ATOM 3004 N N . ARG B 1 156 ? 9.602 14.039 11.586 1 97.25 156 ARG B N 1
ATOM 3005 C CA . ARG B 1 156 ? 10.188 14.711 10.43 1 97.25 156 ARG B CA 1
ATOM 3006 C C . ARG B 1 156 ? 11.016 15.914 10.859 1 97.25 156 ARG B C 1
ATOM 3008 O O . ARG B 1 156 ? 12.008 16.25 10.211 1 97.25 156 ARG B O 1
ATOM 3015 N N . ILE B 1 157 ? 10.594 16.562 11.898 1 97.69 157 ILE B N 1
ATOM 3016 C CA . ILE B 1 157 ? 11.398 17.625 12.484 1 97.69 157 ILE B CA 1
ATOM 3017 C C . ILE B 1 157 ? 12.602 17.031 13.203 1 97.69 157 ILE B C 1
ATOM 3019 O O . ILE B 1 157 ? 13.734 17.5 13.039 1 97.69 157 ILE B O 1
ATOM 3023 N N . TYR B 1 158 ? 12.344 15.953 13.953 1 97.75 158 TYR B N 1
ATOM 3024 C CA . TYR B 1 158 ? 13.352 15.266 14.742 1 97.75 158 TYR B CA 1
ATOM 3025 C C . TYR B 1 158 ? 14.531 14.844 13.875 1 97.75 158 TYR B C 1
ATOM 3027 O O . TYR B 1 158 ? 15.695 14.992 14.273 1 97.75 158 TYR B O 1
ATOM 3035 N N . PHE B 1 159 ? 14.312 14.469 12.633 1 97.06 159 PHE B N 1
ATOM 3036 C CA . PHE B 1 159 ? 15.352 13.922 11.766 1 97.06 159 PHE B CA 1
ATOM 3037 C C . PHE B 1 159 ? 15.844 14.977 10.781 1 97.06 159 PHE B C 1
ATOM 3039 O O . PHE B 1 159 ? 16.672 14.688 9.922 1 97.06 159 PHE B O 1
ATOM 3046 N N . GLY B 1 160 ? 15.367 16.172 10.875 1 95.81 160 GLY B N 1
ATOM 3047 C CA . GLY B 1 160 ? 15.836 17.266 10.055 1 95.81 160 GLY B CA 1
ATOM 3048 C C . GLY B 1 160 ? 15.32 17.203 8.633 1 95.81 160 GLY B C 1
ATOM 3049 O O . GLY B 1 160 ? 15.945 17.75 7.711 1 95.81 160 GLY B O 1
ATOM 3050 N N . LEU B 1 161 ? 14.172 16.562 8.445 1 95.88 161 LEU B N 1
ATOM 3051 C CA . LEU B 1 161 ? 13.562 16.484 7.121 1 95.88 161 LEU B CA 1
ATOM 3052 C C . LEU B 1 161 ? 12.758 17.75 6.82 1 95.88 161 LEU B C 1
ATOM 3054 O O . LEU B 1 161 ? 12.547 18.094 5.656 1 95.88 161 LEU B O 1
ATOM 3058 N N . HIS B 1 162 ? 12.211 18.328 7.867 1 97.31 162 HIS B N 1
ATOM 3059 C CA . HIS B 1 162 ? 11.484 19.578 7.766 1 97.31 162 HIS B CA 1
ATOM 3060 C C . HIS B 1 162 ? 11.797 20.5 8.945 1 97.31 162 HIS B C 1
ATOM 3062 O O . HIS B 1 162 ? 12.086 20.031 10.047 1 97.31 162 HIS B O 1
ATOM 3068 N N . TYR B 1 163 ? 11.711 21.781 8.625 1 97.31 163 TYR B N 1
ATOM 3069 C CA . TYR B 1 163 ? 11.633 22.75 9.719 1 97.31 163 TYR B CA 1
ATOM 3070 C C . TYR B 1 163 ? 10.258 22.719 10.375 1 97.31 163 TYR B C 1
ATOM 3072 O O . TYR B 1 163 ? 9.281 22.281 9.758 1 97.31 163 TYR B O 1
ATOM 3080 N N . THR B 1 164 ? 10.227 23.188 11.578 1 98.19 164 THR B N 1
ATOM 3081 C CA . THR B 1 164 ? 8.945 23.312 12.266 1 98.19 164 THR B CA 1
ATOM 3082 C C . THR B 1 164 ? 7.977 24.172 11.461 1 98.19 164 THR B C 1
ATOM 3084 O O . THR B 1 164 ? 6.789 23.859 11.359 1 98.19 164 THR B O 1
ATOM 3087 N N . GLY B 1 165 ? 8.523 25.156 10.875 1 97.62 165 GLY B N 1
ATOM 3088 C CA . GLY B 1 165 ? 7.699 26.062 10.086 1 97.62 165 GLY B CA 1
ATOM 3089 C C . GLY B 1 165 ? 7.09 25.391 8.867 1 97.62 165 GLY B C 1
ATOM 3090 O O . GLY B 1 165 ? 5.988 25.75 8.445 1 97.62 165 GLY B O 1
ATOM 3091 N N . ASP B 1 166 ? 7.793 24.469 8.18 1 98.06 166 ASP B N 1
ATOM 3092 C CA . ASP B 1 166 ? 7.254 23.688 7.07 1 98.06 166 ASP B CA 1
ATOM 3093 C C . ASP B 1 166 ? 6.02 22.906 7.496 1 98.06 166 ASP B C 1
ATOM 3095 O O . ASP B 1 166 ? 5.027 22.844 6.766 1 98.06 166 ASP B O 1
ATOM 3099 N N . ILE B 1 167 ? 6.094 22.312 8.688 1 98.56 167 ILE B N 1
ATOM 3100 C CA . ILE B 1 167 ? 5.023 21.5 9.242 1 98.56 167 ILE B CA 1
ATOM 3101 C C . ILE B 1 167 ? 3.822 22.391 9.586 1 98.56 167 ILE B C 1
ATOM 3103 O O . ILE B 1 167 ? 2.682 22.047 9.266 1 98.56 167 ILE B O 1
ATOM 3107 N N . VAL B 1 168 ? 4.078 23.516 10.227 1 98.44 168 VAL B N 1
ATOM 3108 C CA . VAL B 1 168 ? 3.014 24.438 10.609 1 98.44 168 VAL B CA 1
ATOM 3109 C C . VAL B 1 168 ? 2.287 24.938 9.359 1 98.44 168 VAL B C 1
ATOM 3111 O O . VAL B 1 168 ? 1.054 24.969 9.32 1 98.44 168 VAL B O 1
ATOM 3114 N N . ALA B 1 169 ? 3.094 25.312 8.367 1 98.12 169 ALA B N 1
ATOM 3115 C CA . ALA B 1 169 ? 2.488 25.75 7.113 1 98.12 169 ALA B CA 1
ATOM 3116 C C . ALA B 1 169 ? 1.61 24.656 6.512 1 98.12 169 ALA B C 1
ATOM 3118 O O . ALA B 1 169 ? 0.471 24.922 6.117 1 98.12 169 ALA B O 1
ATOM 3119 N N . GLY B 1 170 ? 2.102 23.422 6.406 1 98.69 170 GLY B N 1
ATOM 3120 C CA . GLY B 1 170 ? 1.319 22.297 5.898 1 98.69 170 GLY B CA 1
ATOM 3121 C C . GLY B 1 170 ? 0.078 22.016 6.723 1 98.69 170 GLY B C 1
ATOM 3122 O O . GLY B 1 170 ? -0.982 21.719 6.172 1 98.69 170 GLY B O 1
ATOM 3123 N N . THR B 1 171 ? 0.236 22.141 8.023 1 98.81 171 THR B N 1
ATOM 3124 C CA . THR B 1 171 ? -0.871 21.922 8.945 1 98.81 171 THR B CA 1
ATOM 3125 C C . THR B 1 171 ? -1.991 22.922 8.695 1 98.81 171 THR B C 1
ATOM 3127 O O . THR B 1 171 ? -3.158 22.547 8.586 1 98.81 171 THR B O 1
ATOM 3130 N N . ILE B 1 172 ? -1.612 24.156 8.586 1 98.75 172 ILE B N 1
ATOM 3131 C CA . ILE B 1 172 ? -2.584 25.219 8.359 1 98.75 172 ILE B CA 1
ATOM 3132 C C . ILE B 1 172 ? -3.316 24.984 7.043 1 98.75 172 ILE B C 1
ATOM 3134 O O . ILE B 1 172 ? -4.543 25.094 6.977 1 98.75 172 ILE B O 1
ATOM 3138 N N . ILE B 1 173 ? -2.613 24.625 6.012 1 98.69 173 ILE B N 1
ATOM 3139 C CA . ILE B 1 173 ? -3.211 24.359 4.711 1 98.69 173 ILE B CA 1
ATOM 3140 C C . ILE B 1 173 ? -4.184 23.188 4.82 1 98.69 173 ILE B C 1
ATOM 3142 O O . ILE B 1 173 ? -5.336 23.281 4.391 1 98.69 173 ILE B O 1
ATOM 3146 N N . GLY B 1 174 ? -3.756 22.047 5.379 1 98.88 174 GLY B N 1
ATOM 3147 C CA . GLY B 1 174 ? -4.594 20.859 5.516 1 98.88 174 GLY B CA 1
ATOM 3148 C C . GLY B 1 174 ? -5.859 21.109 6.309 1 98.88 174 GLY B C 1
ATOM 3149 O O . GLY B 1 174 ? -6.953 20.75 5.871 1 98.88 174 GLY B O 1
ATOM 3150 N N . ILE B 1 175 ? -5.676 21.812 7.441 1 98.88 175 ILE B N 1
ATOM 3151 C CA . ILE B 1 175 ? -6.812 22.094 8.32 1 98.88 175 ILE B CA 1
ATOM 3152 C C . ILE B 1 175 ? -7.777 23.047 7.625 1 98.88 175 ILE B C 1
ATOM 3154 O O . ILE B 1 175 ? -8.992 22.812 7.613 1 98.88 175 ILE B O 1
ATOM 3158 N N . ALA B 1 176 ? -7.242 24.094 7.074 1 98.81 176 ALA B N 1
ATOM 3159 C CA . ALA B 1 176 ? -8.078 25.094 6.426 1 98.81 176 ALA B CA 1
ATOM 3160 C C . ALA B 1 176 ? -8.891 24.469 5.289 1 98.81 176 ALA B C 1
ATOM 3162 O O . ALA B 1 176 ? -10.094 24.719 5.172 1 98.81 176 ALA B O 1
ATOM 3163 N N . MET B 1 177 ? -8.273 23.688 4.484 1 98.88 177 MET B N 1
ATOM 3164 C CA . MET B 1 177 ? -8.969 23.047 3.365 1 98.88 177 MET B CA 1
ATOM 3165 C C . MET B 1 177 ? -10.047 22.109 3.867 1 98.88 177 MET B C 1
ATOM 3167 O O . MET B 1 177 ? -11.156 22.062 3.316 1 98.88 177 MET B O 1
ATOM 3171 N N . ALA B 1 178 ? -9.742 21.359 4.879 1 98.88 178 ALA B N 1
ATOM 3172 C CA . ALA B 1 178 ? -10.727 20.422 5.406 1 98.88 178 ALA B CA 1
ATOM 3173 C C . ALA B 1 178 ? -11.914 21.156 6.012 1 98.88 178 ALA B C 1
ATOM 3175 O O . ALA B 1 178 ? -13.07 20.828 5.734 1 98.88 178 ALA B O 1
ATOM 3176 N N . VAL B 1 179 ? -11.664 22.203 6.816 1 98.81 179 VAL B N 1
ATOM 3177 C CA . VAL B 1 179 ? -12.711 22.938 7.52 1 98.81 179 VAL B CA 1
ATOM 3178 C C . VAL B 1 179 ? -13.633 23.625 6.508 1 98.81 179 VAL B C 1
ATOM 3180 O O . VAL B 1 179 ? -14.844 23.703 6.727 1 98.81 179 VAL B O 1
ATOM 3183 N N . VAL B 1 180 ? -13.07 23.984 5.41 1 98.75 180 VAL B N 1
ATOM 3184 C CA . VAL B 1 180 ? -13.859 24.75 4.438 1 98.75 180 VAL B CA 1
ATOM 3185 C C . VAL B 1 180 ? -14.523 23.781 3.459 1 98.75 180 VAL B C 1
ATOM 3187 O O . VAL B 1 180 ? -15.734 23.875 3.227 1 98.75 180 VAL B O 1
ATOM 3190 N N . LEU B 1 181 ? -13.797 22.844 2.93 1 98.88 181 LEU B N 1
ATOM 3191 C CA . LEU B 1 181 ? -14.258 22.094 1.765 1 98.88 181 LEU B CA 1
ATOM 3192 C C . LEU B 1 181 ? -15.031 20.859 2.188 1 98.88 181 LEU B C 1
ATOM 3194 O O . LEU B 1 181 ? -15.93 20.406 1.473 1 98.88 181 LEU B O 1
ATOM 3198 N N . VAL B 1 182 ? -14.711 20.25 3.301 1 98.88 182 VAL B N 1
ATOM 3199 C CA . VAL B 1 182 ? -15.367 19 3.67 1 98.88 182 VAL B CA 1
ATOM 3200 C C . VAL B 1 182 ? -16.859 19.234 3.871 1 98.88 182 VAL B C 1
ATOM 3202 O O . VAL B 1 182 ? -17.688 18.531 3.293 1 98.88 182 VAL B O 1
ATOM 3205 N N . PRO B 1 183 ? -17.266 20.312 4.707 1 98.62 183 PRO B N 1
ATOM 3206 C CA . PRO B 1 183 ? -18.703 20.531 4.863 1 98.62 183 PRO B CA 1
ATOM 3207 C C . PRO B 1 183 ? -19.391 20.891 3.543 1 98.62 183 PRO B C 1
ATOM 3209 O O . PRO B 1 183 ? -20.531 20.453 3.297 1 98.62 183 PRO B O 1
ATOM 3212 N N . VAL B 1 184 ? -18.734 21.609 2.672 1 98.62 184 VAL B N 1
ATOM 3213 C CA . VAL B 1 184 ? -19.312 22 1.393 1 98.62 184 VAL B CA 1
ATOM 3214 C C . VAL B 1 184 ? -19.531 20.781 0.512 1 98.62 184 VAL B C 1
ATOM 3216 O O . VAL B 1 184 ? -20.625 20.562 -0.008 1 98.62 184 VAL B O 1
ATOM 3219 N N . LEU B 1 185 ? -18.531 19.953 0.393 1 98.69 185 LEU B N 1
ATOM 3220 C CA . LEU B 1 185 ? -18.625 18.766 -0.455 1 98.69 185 LEU B CA 1
ATOM 3221 C C . LEU B 1 185 ? -19.578 17.734 0.147 1 98.69 185 LEU B C 1
ATOM 3223 O O . LEU B 1 185 ? -20.312 17.062 -0.581 1 98.69 185 LEU B O 1
ATOM 3227 N N . ALA B 1 186 ? -19.547 17.641 1.45 1 98.5 186 ALA B N 1
ATOM 3228 C CA . ALA B 1 186 ? -20.453 16.703 2.111 1 98.5 186 ALA B CA 1
ATOM 3229 C C . ALA B 1 186 ? -21.906 17.062 1.82 1 98.5 186 ALA B C 1
ATOM 3231 O O . ALA B 1 186 ? -22.734 16.172 1.587 1 98.5 186 ALA B O 1
ATOM 3232 N N . ARG B 1 187 ? -22.219 18.328 1.887 1 98.06 187 ARG B N 1
ATOM 3233 C CA . ARG B 1 187 ? -23.578 18.766 1.562 1 98.06 187 ARG B CA 1
ATOM 3234 C C . ARG B 1 187 ? -23.938 18.406 0.123 1 98.06 187 ARG B C 1
ATOM 3236 O O . ARG B 1 187 ? -25.047 17.953 -0.152 1 98.06 187 ARG B O 1
ATOM 3243 N N . GLN B 1 188 ? -23 18.641 -0.776 1 98.31 188 GLN B N 1
ATOM 3244 C CA . GLN B 1 188 ? -23.234 18.297 -2.174 1 98.31 188 GLN B CA 1
ATOM 3245 C C . GLN B 1 188 ? -23.406 16.797 -2.342 1 98.31 188 GLN B C 1
ATOM 3247 O O . GLN B 1 188 ? -24.25 16.344 -3.117 1 98.31 188 GLN B O 1
ATOM 3252 N N . PHE B 1 189 ? -22.625 15.992 -1.617 1 97.94 189 PHE B N 1
ATOM 3253 C CA . PHE B 1 189 ? -22.703 14.539 -1.707 1 97.94 189 PHE B CA 1
ATOM 3254 C C . PHE B 1 189 ? -24.031 14.031 -1.165 1 97.94 189 PHE B C 1
ATOM 3256 O O . PHE B 1 189 ? -24.578 13.055 -1.67 1 97.94 189 PHE B O 1
ATOM 3263 N N . GLN B 1 190 ? -24.484 14.703 -0.187 1 96.88 190 GLN B N 1
ATOM 3264 C CA . GLN B 1 190 ? -25.812 14.344 0.328 1 96.88 190 GLN B CA 1
ATOM 3265 C C . GLN B 1 190 ? -26.906 14.695 -0.676 1 96.88 190 GLN B C 1
ATOM 3267 O O . GLN B 1 190 ? -27.828 13.906 -0.892 1 96.88 190 GLN B O 1
ATOM 3272 N N . ARG B 1 191 ? -26.75 15.836 -1.238 1 96.75 191 ARG B N 1
ATOM 3273 C CA . ARG B 1 191 ? -27.719 16.266 -2.244 1 96.75 191 ARG B CA 1
ATOM 3274 C C . ARG B 1 191 ? -27.75 15.289 -3.42 1 96.75 191 ARG B C 1
ATOM 3276 O O . ARG B 1 191 ? -28.828 14.984 -3.953 1 96.75 191 ARG B O 1
ATOM 3283 N N . LEU B 1 192 ? -26.578 14.781 -3.793 1 96.75 192 LEU B N 1
ATOM 3284 C CA . LEU B 1 192 ? -26.469 13.852 -4.906 1 96.75 192 LEU B CA 1
ATOM 3285 C C . LEU B 1 192 ? -26.75 12.422 -4.453 1 96.75 192 LEU B C 1
ATOM 3287 O O . LEU B 1 192 ? -26.703 11.484 -5.254 1 96.75 192 LEU B O 1
ATOM 3291 N N . ASP B 1 193 ? -26.953 12.148 -3.203 1 95.62 193 ASP B N 1
ATOM 3292 C CA . ASP B 1 193 ? -27.25 10.875 -2.559 1 95.62 193 ASP B CA 1
ATOM 3293 C C . ASP B 1 193 ? -26.125 9.859 -2.787 1 95.62 193 ASP B C 1
ATOM 3295 O O . ASP B 1 193 ? -26.391 8.695 -3.098 1 95.62 193 ASP B O 1
ATOM 3299 N N . LEU B 1 194 ? -24.906 10.25 -2.705 1 93.06 194 LEU B N 1
ATOM 3300 C CA . LEU B 1 194 ? -23.75 9.375 -2.877 1 93.06 194 LEU B CA 1
ATOM 3301 C C . LEU B 1 194 ? -23.766 8.258 -1.838 1 93.06 194 LEU B C 1
ATOM 3303 O O . LEU B 1 194 ? -23.469 7.105 -2.158 1 93.06 194 LEU B O 1
ATOM 3307 N N . PRO B 1 195 ? -24.109 8.586 -0.625 1 90.38 195 PRO B N 1
ATOM 3308 C CA . PRO B 1 195 ? -24.203 7.492 0.344 1 90.38 195 PRO B CA 1
ATOM 3309 C C . PRO B 1 195 ? -25.234 6.434 -0.053 1 90.38 195 PRO B C 1
ATOM 3311 O O . PRO B 1 195 ? -25.016 5.242 0.174 1 90.38 195 PRO B O 1
ATOM 3314 N N . GLY B 1 196 ? -26.359 6.891 -0.611 1 91.75 196 GLY B N 1
ATOM 3315 C CA . GLY B 1 196 ? -27.328 5.949 -1.135 1 91.75 196 GLY B CA 1
ATOM 3316 C C . GLY B 1 196 ? -26.797 5.094 -2.266 1 91.75 196 GLY B C 1
ATOM 3317 O O . GLY B 1 196 ? -27.078 3.896 -2.336 1 91.75 196 GLY B O 1
ATOM 3318 N N . TYR B 1 197 ? -25.984 5.719 -3.08 1 91.12 197 TYR B N 1
ATOM 3319 C CA . TYR B 1 197 ? -25.344 4.984 -4.152 1 91.12 197 TYR B CA 1
ATOM 3320 C C . TYR B 1 197 ? -24.406 3.908 -3.594 1 91.12 197 TYR B C 1
ATOM 3322 O O . TYR B 1 197 ? -24.406 2.775 -4.082 1 91.12 197 TYR B O 1
ATOM 3330 N N . ALA B 1 198 ? -23.641 4.246 -2.604 1 90.69 198 ALA B N 1
ATOM 3331 C CA . ALA B 1 198 ? -22.766 3.297 -1.939 1 90.69 198 ALA B CA 1
ATOM 3332 C C . ALA B 1 198 ? -23.531 2.096 -1.41 1 90.69 198 ALA B C 1
ATOM 3334 O O . ALA B 1 198 ? -23.094 0.952 -1.545 1 90.69 198 ALA B O 1
ATOM 3335 N N . ALA B 1 199 ? -24.688 2.354 -0.948 1 89.25 199 ALA B N 1
ATOM 3336 C CA . ALA B 1 199 ? -25.516 1.309 -0.355 1 89.25 199 ALA B CA 1
ATOM 3337 C C . ALA B 1 199 ? -26.109 0.398 -1.43 1 89.25 199 ALA B C 1
ATOM 3339 O O . ALA B 1 199 ? -26.234 -0.812 -1.229 1 89.25 199 ALA B O 1
ATOM 3340 N N . SER B 1 200 ? -26.438 1.005 -2.592 1 94.06 200 SER B N 1
ATOM 3341 C CA . SER B 1 200 ? -27.141 0.247 -3.613 1 94.06 200 SER B CA 1
ATOM 3342 C C . SER B 1 200 ? -26.188 -0.375 -4.617 1 94.06 200 SER B C 1
ATOM 3344 O O . SER B 1 200 ? -26.547 -1.28 -5.367 1 94.06 200 SER B O 1
ATOM 3346 N N . HIS B 1 201 ? -24.969 0.125 -4.645 1 96.06 201 HIS B N 1
ATOM 3347 C CA . HIS B 1 201 ? -23.984 -0.344 -5.617 1 96.06 201 HIS B CA 1
ATOM 3348 C C . HIS B 1 201 ? -22.672 -0.717 -4.938 1 96.06 201 HIS B C 1
ATOM 3350 O O . HIS B 1 201 ? -21.594 -0.316 -5.395 1 96.06 201 HIS B O 1
ATOM 3356 N N . GLY B 1 202 ? -22.781 -1.503 -3.887 1 95.56 202 GLY B N 1
ATOM 3357 C CA . GLY B 1 202 ? -21.625 -1.834 -3.07 1 95.56 202 GLY B CA 1
ATOM 3358 C C . GLY B 1 202 ? -20.531 -2.545 -3.844 1 95.56 202 GLY B C 1
ATOM 3359 O O . GLY B 1 202 ? -19.344 -2.33 -3.592 1 95.56 202 GLY B O 1
ATOM 3360 N N . ALA B 1 203 ? -20.891 -3.35 -4.832 1 96 203 ALA B N 1
ATOM 3361 C CA . ALA B 1 203 ? -19.953 -4.164 -5.602 1 96 203 ALA B CA 1
ATOM 3362 C C . ALA B 1 203 ? -19 -3.287 -6.418 1 96 203 ALA B C 1
ATOM 3364 O O . ALA B 1 203 ? -17.891 -3.701 -6.738 1 96 203 ALA B O 1
ATOM 3365 N N . LEU B 1 204 ? -19.438 -2.146 -6.742 1 96.19 204 LEU B N 1
ATOM 3366 C CA . LEU B 1 204 ? -18.625 -1.202 -7.492 1 96.19 204 LEU B CA 1
ATOM 3367 C C . LEU B 1 204 ? -18.031 -0.145 -6.57 1 96.19 204 LEU B C 1
ATOM 3369 O O . LEU B 1 204 ? -16.875 0.247 -6.73 1 96.19 204 LEU B O 1
ATOM 3373 N N . PHE B 1 205 ? -18.781 0.263 -5.594 1 97.44 205 PHE B N 1
ATOM 3374 C CA . PHE B 1 205 ? -18.406 1.358 -4.707 1 97.44 205 PHE B CA 1
ATOM 3375 C C . PHE B 1 205 ? -17.219 0.965 -3.83 1 97.44 205 PHE B C 1
ATOM 3377 O O . PHE B 1 205 ? -16.219 1.691 -3.754 1 97.44 205 PHE B O 1
ATOM 3384 N N . TYR B 1 206 ? -17.25 -0.167 -3.189 1 97.62 206 TYR B N 1
ATOM 3385 C CA . TYR B 1 206 ? -16.281 -0.486 -2.137 1 97.62 206 TYR B CA 1
ATOM 3386 C C . TYR B 1 206 ? -14.93 -0.852 -2.725 1 97.62 206 TYR B C 1
ATOM 3388 O O . TYR B 1 206 ? -13.891 -0.504 -2.164 1 97.62 206 TYR B O 1
ATOM 3396 N N . PRO B 1 207 ? -14.875 -1.483 -3.936 1 97.94 207 PRO B N 1
ATOM 3397 C CA . PRO B 1 207 ? -13.562 -1.606 -4.57 1 97.94 207 PRO B CA 1
ATOM 3398 C C . PRO B 1 207 ? -12.938 -0.253 -4.91 1 97.94 207 PRO B C 1
ATOM 3400 O O . PRO B 1 207 ? -11.727 -0.083 -4.793 1 97.94 207 PRO B O 1
ATOM 3403 N N . ALA B 1 208 ? -13.719 0.669 -5.348 1 97.81 208 ALA B N 1
ATOM 3404 C CA . ALA B 1 208 ? -13.211 2.006 -5.652 1 97.81 208 ALA B CA 1
ATOM 3405 C C . ALA B 1 208 ? -12.703 2.697 -4.391 1 97.81 208 ALA B C 1
ATOM 3407 O O . ALA B 1 208 ? -11.633 3.314 -4.402 1 97.81 208 ALA B O 1
ATOM 3408 N N . VAL B 1 209 ? -13.461 2.566 -3.338 1 97.88 209 VAL B N 1
ATOM 3409 C CA . VAL B 1 209 ? -13.055 3.168 -2.074 1 97.88 209 VAL B CA 1
ATOM 3410 C C . VAL B 1 209 ? -11.789 2.484 -1.563 1 97.88 209 VAL B C 1
ATOM 3412 O O . VAL B 1 209 ? -10.883 3.146 -1.043 1 97.88 209 VAL B O 1
ATOM 3415 N N . PHE B 1 210 ? -11.727 1.154 -1.677 1 98.56 210 PHE B N 1
ATOM 3416 C CA . PHE B 1 210 ? -10.508 0.449 -1.313 1 98.56 210 PHE B CA 1
ATOM 3417 C C . PHE B 1 210 ? -9.312 0.995 -2.092 1 98.56 210 PHE B C 1
ATOM 3419 O O . PHE B 1 210 ? -8.258 1.271 -1.514 1 98.56 210 PHE B O 1
ATOM 3426 N N . PHE B 1 211 ? -9.508 1.157 -3.385 1 98.31 211 PHE B N 1
ATOM 3427 C CA . PHE B 1 211 ? -8.43 1.655 -4.238 1 98.31 211 PHE B CA 1
ATOM 3428 C C . PHE B 1 211 ? -7.949 3.021 -3.762 1 98.31 211 PHE B C 1
ATOM 3430 O O . PHE B 1 211 ? -6.75 3.238 -3.59 1 98.31 211 PHE B O 1
ATOM 3437 N N . VAL B 1 212 ? -8.836 3.912 -3.504 1 97.75 212 VAL B N 1
ATOM 3438 C CA . VAL B 1 212 ? -8.484 5.273 -3.109 1 97.75 212 VAL B CA 1
ATOM 3439 C C . VAL B 1 212 ? -7.805 5.254 -1.741 1 97.75 212 VAL B C 1
ATOM 3441 O O . VAL B 1 212 ? -6.77 5.898 -1.547 1 97.75 212 VAL B O 1
ATOM 3444 N N . THR B 1 213 ? -8.375 4.48 -0.78 1 98.31 213 THR B N 1
ATOM 3445 C CA . THR B 1 213 ? -7.801 4.449 0.56 1 98.31 213 THR B CA 1
ATOM 3446 C C . THR B 1 213 ? -6.445 3.748 0.546 1 98.31 213 THR B C 1
ATOM 3448 O O . THR B 1 213 ? -5.551 4.102 1.318 1 98.31 213 THR B O 1
ATOM 3451 N N . TRP B 1 214 ? -6.312 2.732 -0.344 1 97.81 214 TRP B N 1
ATOM 3452 C CA . TRP B 1 214 ? -5.02 2.082 -0.528 1 97.81 214 TRP B CA 1
ATOM 3453 C C . TRP B 1 214 ? -3.977 3.074 -1.03 1 97.81 214 TRP B C 1
ATOM 3455 O O . TRP B 1 214 ? -2.852 3.109 -0.526 1 97.81 214 TRP B O 1
ATOM 3465 N N . GLN B 1 215 ? -4.371 3.949 -1.947 1 96.81 215 GLN B N 1
ATOM 3466 C CA . GLN B 1 215 ? -3.484 4.984 -2.469 1 96.81 215 GLN B CA 1
ATOM 3467 C C . GLN B 1 215 ? -3.131 6.004 -1.388 1 96.81 215 GLN B C 1
ATOM 3469 O O . GLN B 1 215 ? -1.966 6.375 -1.238 1 96.81 215 GLN B O 1
ATOM 3474 N N . VAL B 1 216 ? -4.098 6.406 -0.692 1 96.56 216 VAL B N 1
ATOM 3475 C CA . VAL B 1 216 ? -3.887 7.418 0.337 1 96.56 216 VAL B CA 1
ATOM 3476 C C . VAL B 1 216 ? -2.965 6.867 1.422 1 96.56 216 VAL B C 1
ATOM 3478 O O . VAL B 1 216 ? -2.07 7.566 1.9 1 96.56 216 VAL B O 1
ATOM 3481 N N . ALA B 1 217 ? -3.176 5.605 1.75 1 96.62 217 ALA B N 1
ATOM 3482 C CA . ALA B 1 217 ? -2.352 4.957 2.768 1 96.62 217 ALA B CA 1
ATOM 3483 C C . ALA B 1 217 ? -0.881 4.953 2.359 1 96.62 217 ALA B C 1
ATOM 3485 O O . ALA B 1 217 ? 0.007 4.938 3.215 1 96.62 217 ALA B O 1
ATOM 3486 N N . LEU B 1 218 ? -0.717 5.055 1.066 1 96.06 218 LEU B N 1
ATOM 3487 C CA . LEU B 1 218 ? 0.642 5.012 0.539 1 96.06 218 LEU B CA 1
ATOM 3488 C C . LEU B 1 218 ? 1.078 6.383 0.042 1 96.06 218 LEU B C 1
ATOM 3490 O O . LEU B 1 218 ? 2.082 6.504 -0.663 1 96.06 218 LEU B O 1
ATOM 3494 N N . MET B 1 219 ? 0.343 7.375 0.363 1 94.19 219 MET B N 1
ATOM 3495 C CA . MET B 1 219 ? 0.594 8.75 -0.059 1 94.19 219 MET B CA 1
ATOM 3496 C C . MET B 1 219 ? 0.809 8.828 -1.567 1 94.19 219 MET B C 1
ATOM 3498 O O . MET B 1 219 ? 1.716 9.516 -2.035 1 94.19 219 MET B O 1
ATOM 3502 N N . PHE B 1 220 ? 0.086 7.961 -2.312 1 94.12 220 PHE B N 1
ATOM 3503 C CA . PHE B 1 220 ? 0.014 7.961 -3.77 1 94.12 220 PHE B CA 1
ATOM 3504 C C . PHE B 1 220 ? 1.357 7.578 -4.379 1 94.12 220 PHE B C 1
ATOM 3506 O O . PHE B 1 220 ? 1.674 7.977 -5.5 1 94.12 220 PHE B O 1
ATOM 3513 N N . GLY B 1 221 ? 2.16 6.898 -3.598 1 93.44 221 GLY B N 1
ATOM 3514 C CA . GLY B 1 221 ? 3.457 6.441 -4.074 1 93.44 221 GLY B CA 1
ATOM 3515 C C . GLY B 1 221 ? 3.381 5.715 -5.402 1 93.44 221 GLY B C 1
ATOM 3516 O O . GLY B 1 221 ? 4.074 6.074 -6.355 1 93.44 221 GLY B O 1
ATOM 3517 N N . PRO B 1 222 ? 2.539 4.738 -5.523 1 95 222 PRO B N 1
ATOM 3518 C CA . PRO B 1 222 ? 2.475 3.959 -6.762 1 95 222 PRO B CA 1
ATOM 3519 C C . PRO B 1 222 ? 2.076 4.805 -7.969 1 95 222 PRO B C 1
ATOM 3521 O O . PRO B 1 222 ? 2.627 4.629 -9.062 1 95 222 PRO B O 1
ATOM 3524 N N . VAL B 1 223 ? 1.169 5.707 -7.809 1 94.38 223 VAL B N 1
ATOM 3525 C CA . VAL B 1 223 ? 0.743 6.547 -8.922 1 94.38 223 VAL B CA 1
ATOM 3526 C C . VAL B 1 223 ? 1.854 7.531 -9.281 1 94.38 223 VAL B C 1
ATOM 3528 O O . VAL B 1 223 ? 2.102 7.793 -10.461 1 94.38 223 VAL B O 1
ATOM 3531 N N . ARG B 1 224 ? 2.471 8.094 -8.289 1 91.94 224 ARG B N 1
ATOM 3532 C CA . ARG B 1 224 ? 3.588 9 -8.539 1 91.94 224 ARG B CA 1
ATOM 3533 C C . ARG B 1 224 ? 4.707 8.289 -9.297 1 91.94 224 ARG B C 1
ATOM 3535 O O . ARG B 1 224 ? 5.266 8.844 -10.242 1 91.94 224 ARG B O 1
ATOM 3542 N N . ASP B 1 225 ? 5.02 7.109 -8.859 1 94.19 225 ASP B N 1
ATOM 3543 C CA . ASP B 1 225 ? 6.035 6.316 -9.547 1 94.19 225 ASP B CA 1
ATOM 3544 C C . ASP B 1 225 ? 5.625 6.031 -10.992 1 94.19 225 ASP B C 1
ATOM 3546 O O . ASP B 1 225 ? 6.453 6.105 -11.898 1 94.19 225 ASP B O 1
ATOM 3550 N N . LEU B 1 226 ? 4.367 5.676 -11.164 1 95.31 226 LEU B N 1
ATOM 3551 C CA . LEU B 1 226 ? 3.863 5.402 -12.508 1 95.31 226 LEU B CA 1
ATOM 3552 C C . LEU B 1 226 ? 4.051 6.613 -13.414 1 95.31 226 LEU B C 1
ATOM 3554 O O . LEU B 1 226 ? 4.566 6.488 -14.531 1 95.31 226 LEU B O 1
ATOM 3558 N N . LEU B 1 227 ? 3.668 7.742 -12.945 1 93.38 227 LEU B N 1
ATOM 3559 C CA . LEU B 1 227 ? 3.756 8.961 -13.734 1 93.38 227 LEU B CA 1
ATOM 3560 C C . LEU B 1 227 ? 5.211 9.305 -14.047 1 93.38 227 LEU B C 1
ATOM 3562 O O . LEU B 1 227 ? 5.535 9.688 -15.172 1 93.38 227 LEU B O 1
ATOM 3566 N N . ARG B 1 228 ? 6.051 9.148 -13.078 1 91.75 228 ARG B N 1
ATOM 3567 C CA . ARG B 1 228 ? 7.473 9.398 -13.273 1 91.75 228 ARG B CA 1
ATOM 3568 C C . ARG B 1 228 ? 8.062 8.453 -14.312 1 91.75 228 ARG B C 1
ATOM 3570 O O . ARG B 1 228 ? 8.781 8.883 -15.219 1 91.75 228 ARG B O 1
ATOM 3577 N N . ASP B 1 229 ? 7.738 7.219 -14.188 1 93.62 229 ASP B N 1
ATOM 3578 C CA . ASP B 1 229 ? 8.281 6.207 -15.086 1 93.62 229 ASP B CA 1
ATOM 3579 C C . ASP B 1 229 ? 7.754 6.387 -16.5 1 93.62 229 ASP B C 1
ATOM 3581 O O . ASP B 1 229 ? 8.484 6.184 -17.469 1 93.62 229 ASP B O 1
ATOM 3585 N N . LEU B 1 230 ? 6.512 6.738 -16.594 1 94 230 LEU B N 1
ATOM 3586 C CA . LEU B 1 230 ? 5.934 6.98 -17.906 1 94 230 LEU B CA 1
ATOM 3587 C C . LEU B 1 230 ? 6.586 8.188 -18.578 1 94 230 LEU B C 1
ATOM 3589 O O . LEU B 1 230 ? 6.871 8.164 -19.781 1 94 230 LEU B O 1
ATOM 3593 N N . ALA B 1 231 ? 6.793 9.25 -17.812 1 91.31 231 ALA B N 1
ATOM 3594 C CA . ALA B 1 231 ? 7.465 10.43 -18.344 1 91.31 231 ALA B CA 1
ATOM 3595 C C . ALA B 1 231 ? 8.859 10.094 -18.844 1 91.31 231 ALA B C 1
ATOM 3597 O O . ALA B 1 231 ? 9.273 10.562 -19.906 1 91.31 231 ALA B O 1
ATOM 3598 N N . ALA B 1 232 ? 9.516 9.234 -18.156 1 87.94 232 ALA B N 1
ATOM 3599 C CA . ALA B 1 232 ? 10.859 8.828 -18.547 1 87.94 232 ALA B CA 1
ATOM 3600 C C . ALA B 1 232 ? 10.836 7.945 -19.781 1 87.94 232 ALA B C 1
ATOM 3602 O O . ALA B 1 232 ? 11.742 8.016 -20.625 1 87.94 232 ALA B O 1
ATOM 3603 N N . ALA B 1 233 ? 9.852 7.121 -19.938 1 87.44 233 ALA B N 1
ATOM 3604 C CA . ALA B 1 233 ? 9.75 6.188 -21.062 1 87.44 233 ALA B CA 1
ATOM 3605 C C . ALA B 1 233 ? 9.367 6.91 -22.344 1 87.44 233 ALA B C 1
ATOM 3607 O O . ALA B 1 233 ? 9.742 6.484 -23.438 1 87.44 233 ALA B O 1
ATOM 3608 N N . LEU B 1 234 ? 8.672 7.941 -22.125 1 85.06 234 LEU B N 1
ATOM 3609 C CA . LEU B 1 234 ? 8.164 8.641 -23.297 1 85.06 234 LEU B CA 1
ATOM 3610 C C . LEU B 1 234 ? 9.078 9.797 -23.688 1 85.06 234 LEU B C 1
ATOM 3612 O O . LEU B 1 234 ? 8.883 10.438 -24.719 1 85.06 234 LEU B O 1
ATOM 3616 N N . ALA B 1 235 ? 9.898 10.141 -22.766 1 78.06 235 ALA B N 1
ATOM 3617 C CA . ALA B 1 235 ? 10.891 11.164 -23.109 1 78.06 235 ALA B CA 1
ATOM 3618 C C . ALA B 1 235 ? 11.938 10.617 -24.078 1 78.06 235 ALA B C 1
ATOM 3620 O O . ALA B 1 235 ? 12.258 9.43 -24.047 1 78.06 235 ALA B O 1
#